Protein AF-A0A841VN21-F1 (afdb_monomer)

Sequence (467 aa):
NLPHVGIELPKTWVKVREALEGDSREYISLEEYMNICQKHGFTKQEDKLQLSGYLHDLGVCLHFQDDDFLIKTVILKPTWGTDAVYKVLDNPQVIEKLGKFERNDLANIWHEDKYADMRPELLRLMMKFKLSYEIPSRPGTYIAPQLLSVNQPDFNWDESNNLILRYKYDFMPKGILTRFIVEMHSDIEQQTLVWKTGVVLAKYESRAEVIEYYNQREIQVRVAGKRKKELLVVINNELEKIHKSYERLQYQTLVPCNCKSCNDSQNPYFYNRDVLYKFRDNNRYQIQCQDSSDMVDVQRLIDDVLPTSPNLEKSMSEPVTRNQVFISYSHQDQEWLTKLQKHLKPMIRNQKLLVWDDTKIQPGAKWREEIKNALAAAKVAVLLVSPDFLASDFIADNELPPLLDAAEAKGLTIIWIPLSSSGYDETEIEKYQSAHPPNQPLDSLNSAQENKAWVDICKKIKAAILG

Foldseek 3Di:
DPPPPPDDDPPLLVQLLCVLLPDPAQKDFPVVQVVSSVVSPDDDPVVSVVSLVVCLVQQCWNADCVDPVRNGMIGRHLVVLVVLVCLLVVPPVCLVVQQKDFLVVLCVSQVDPSCNVCSVVSVVLCLVLLQKAAQPVDGRMMGRQQSFAPDQDDDDDDLFQKFKKKKAFPAAFQCLVSSLCSVQQNQFVVSPRGGNFWTWGHDDQKIKIWGHPNVRRMIMIIMDGDPRQVVLAVSVVSSVVSQVLFPPTDIWMWFFDCDPVTRSDPDGQTDTPVVLVVCVVVVNQWDAGPVPRDIDGSVCSCVVRPDDDPDDDDDDDDDAAAQAEEEDEFPVCVVVVVVLCVLCVVVVVVVLHHYDYQSSQRNVHDSSSVLVVRLVSHQEYEYEDDQNCVPDPCCVVRPVVSNVVCVVPPNRAYEYAQQDQHVCVVDPCVVHDYLDPNVCHLVNDDPVVNNVSSNSSSVVVSVSSVD

Nearest PDB structures (foldseek):
  3dpt-assembly1_B  TM=8.123E-01  e=3.970E-21  Chlorobaculum tepidum
  3dpu-assembly1_B  TM=7.980E-01  e=3.356E-21  Chlorobaculum tepidum
  3dpt-assembly1_A  TM=8.186E-01  e=2.013E-20  Chlorobaculum tepidum
  7xoz-assembly1_A  TM=5.910E-01  e=1.218E-04  Arabidopsis thaliana
  2j67-assembly1_B  TM=6.475E-01  e=8.173E-04  Homo sapiens

pLDDT: mean 85.24, std 15.05, range [26.98, 98.56]

Solvent-accessible surface area (backbone atoms only — not comparable to full-atom values): 26084 Å² total; per-residue (Å²): 135,75,97,64,83,86,64,87,73,55,73,47,57,54,55,39,50,53,54,50,72,67,45,90,58,58,56,44,44,39,66,58,52,54,49,51,35,40,76,48,70,48,86,54,68,67,62,51,52,51,49,42,45,52,35,14,74,67,22,60,23,36,46,46,78,91,36,93,75,45,43,52,39,33,32,38,37,42,64,62,59,51,51,54,50,45,50,53,69,71,26,66,67,26,43,74,52,37,17,39,45,36,64,70,54,48,48,64,67,37,54,54,78,94,36,49,89,42,51,72,56,54,52,50,49,37,39,74,70,38,52,29,37,70,42,86,94,40,82,69,32,33,38,24,44,85,39,26,49,79,63,78,77,91,75,92,77,74,68,63,68,44,49,56,42,35,39,40,32,85,64,66,71,87,56,59,61,32,35,49,46,40,75,48,48,88,34,32,34,91,76,63,46,62,29,43,45,32,40,34,33,46,51,72,75,17,40,34,41,39,37,53,40,71,96,74,20,30,39,43,38,39,22,25,58,83,38,24,63,62,51,44,49,56,53,50,53,51,51,49,53,57,50,69,73,39,90,85,70,51,67,44,50,32,37,45,41,72,45,89,82,18,43,60,41,95,77,38,51,71,42,54,47,71,57,48,49,53,29,54,77,68,74,40,56,67,47,71,38,89,82,79,67,44,77,36,55,41,60,58,42,39,65,70,73,48,77,88,72,87,86,81,83,84,85,84,88,76,91,81,83,56,68,26,35,28,48,48,66,29,81,90,45,49,69,58,53,54,52,51,51,61,68,42,42,72,45,40,75,68,72,76,45,46,75,46,44,74,90,69,53,26,39,90,53,57,59,72,53,51,54,50,50,44,58,71,34,25,31,26,39,38,36,47,39,28,53,66,30,73,69,30,64,62,41,61,76,62,51,49,54,62,50,54,52,32,34,77,78,63,71,30,44,68,36,34,37,35,42,37,84,52,76,49,79,83,40,83,62,57,83,46,67,57,61,45,62,67,94,60,15,47,73,78,45,55,76,72,56,34,56,52,50,51,56,54,33,51,51,52,56,51,48,62,68,73,106

Mean predicted aligned error: 14.53 Å

Structure (mmCIF, N/CA/C/O backbone):
data_AF-A0A841VN21-F1
#
_entry.id   AF-A0A841VN21-F1
#
loop_
_atom_site.group_PDB
_atom_site.id
_atom_site.type_symbol
_atom_site.label_atom_id
_atom_site.label_alt_id
_atom_site.label_comp_id
_atom_site.label_asym_id
_atom_site.label_entity_id
_atom_site.label_seq_id
_atom_site.pdbx_PDB_ins_code
_atom_site.Cartn_x
_atom_site.Cartn_y
_atom_site.Cartn_z
_atom_site.occupancy
_atom_site.B_iso_or_equiv
_atom_site.auth_seq_id
_atom_site.auth_comp_id
_atom_site.auth_asym_id
_atom_site.auth_atom_id
_atom_site.pdbx_PDB_model_num
ATOM 1 N N . ASN A 1 1 ? 6.971 -10.826 13.042 1.00 32.47 1 ASN A N 1
ATOM 2 C CA . ASN A 1 1 ? 7.208 -11.352 14.417 1.00 32.47 1 ASN A CA 1
ATOM 3 C C . ASN A 1 1 ? 6.868 -10.275 15.437 1.00 32.47 1 ASN A C 1
ATOM 5 O O . ASN A 1 1 ? 7.694 -9.403 15.670 1.00 32.47 1 ASN A O 1
ATOM 9 N N . LEU A 1 2 ? 5.667 -10.303 16.022 1.00 33.91 2 LEU A N 1
ATOM 10 C CA . LEU A 1 2 ? 5.287 -9.368 17.088 1.00 33.91 2 LEU A CA 1
ATOM 11 C C . LEU A 1 2 ? 6.037 -9.746 18.384 1.00 33.91 2 LEU A C 1
ATOM 13 O O . LEU A 1 2 ? 5.829 -10.856 18.877 1.00 33.91 2 LEU A O 1
ATOM 17 N N . PRO A 1 3 ? 6.881 -8.869 18.961 1.00 35.69 3 PRO A N 1
ATOM 18 C CA . PRO A 1 3 ? 7.733 -9.178 20.121 1.00 35.69 3 PRO A CA 1
ATOM 19 C C . PRO A 1 3 ? 6.975 -9.407 21.444 1.00 35.69 3 PRO A C 1
ATOM 21 O O . PRO A 1 3 ? 7.591 -9.540 22.498 1.00 35.69 3 PRO A O 1
ATOM 24 N N . HIS A 1 4 ? 5.643 -9.461 21.412 1.00 42.34 4 HIS A N 1
ATOM 25 C CA . HIS A 1 4 ? 4.791 -9.392 22.599 1.00 42.34 4 HIS A CA 1
ATOM 26 C C . HIS A 1 4 ? 3.862 -10.595 22.797 1.00 42.34 4 HIS A C 1
ATOM 28 O O . HIS A 1 4 ? 3.084 -10.626 23.752 1.00 42.34 4 HIS A O 1
ATOM 34 N N . VAL A 1 5 ? 3.922 -11.595 21.916 1.00 31.84 5 VAL A N 1
ATOM 35 C CA . VAL A 1 5 ? 3.129 -12.821 22.066 1.00 31.84 5 VAL A CA 1
ATOM 36 C C . VAL A 1 5 ? 3.748 -13.678 23.176 1.00 31.84 5 VAL A C 1
ATOM 38 O O . VAL A 1 5 ? 4.843 -14.205 23.009 1.00 31.84 5 VAL A O 1
ATOM 41 N N . GLY A 1 6 ? 3.047 -13.814 24.308 1.00 38.06 6 GLY A N 1
ATOM 42 C CA . GLY A 1 6 ? 3.455 -14.659 25.444 1.00 38.06 6 GLY A CA 1
ATOM 43 C C . GLY A 1 6 ? 3.912 -13.921 26.709 1.00 38.06 6 GLY A C 1
ATOM 44 O O . GLY A 1 6 ? 4.295 -14.576 27.673 1.00 38.06 6 GLY A O 1
ATOM 45 N N . ILE A 1 7 ? 3.857 -12.586 26.740 1.00 43.44 7 ILE A N 1
ATOM 46 C CA . ILE A 1 7 ? 4.178 -11.801 27.943 1.00 43.44 7 ILE A CA 1
ATOM 47 C C . ILE A 1 7 ? 2.930 -11.716 28.834 1.00 43.44 7 ILE A C 1
ATOM 49 O O . ILE A 1 7 ? 1.867 -11.302 28.369 1.00 43.44 7 ILE A O 1
ATOM 53 N N . GLU A 1 8 ? 3.041 -12.087 30.115 1.00 43.31 8 GLU A N 1
ATOM 54 C CA . GLU A 1 8 ? 1.995 -11.795 31.103 1.00 43.31 8 GLU A CA 1
ATOM 55 C C . GLU A 1 8 ? 1.820 -10.277 31.215 1.00 43.31 8 GLU A C 1
ATOM 57 O O . GLU A 1 8 ? 2.684 -9.566 31.732 1.00 43.31 8 GLU A O 1
ATOM 62 N N . LEU A 1 9 ? 0.701 -9.765 30.700 1.00 57.38 9 LEU A N 1
ATOM 63 C CA . LEU A 1 9 ? 0.398 -8.343 30.786 1.00 57.38 9 LEU A CA 1
ATOM 64 C C . LEU A 1 9 ? 0.119 -7.963 32.246 1.00 57.38 9 LEU A C 1
ATOM 66 O O . LEU A 1 9 ? -0.688 -8.628 32.909 1.00 57.38 9 LEU A O 1
ATOM 70 N N . PRO A 1 10 ? 0.726 -6.879 32.765 1.00 70.06 10 PRO A N 1
ATOM 71 C CA . PRO A 1 10 ? 0.432 -6.412 34.109 1.00 70.06 10 PRO A CA 1
ATOM 72 C C . PRO A 1 10 ? -1.072 -6.173 34.284 1.00 70.06 10 PRO A C 1
ATOM 74 O O . PRO A 1 10 ? -1.732 -5.609 33.412 1.00 70.06 10 PRO A O 1
ATOM 77 N N . LYS A 1 11 ? -1.632 -6.542 35.444 1.00 71.00 11 LYS A N 1
ATOM 78 C CA . LYS A 1 11 ? -3.074 -6.375 35.731 1.00 71.00 11 LYS A CA 1
ATOM 79 C C . LYS A 1 11 ? -3.572 -4.937 35.532 1.00 71.00 11 LYS A C 1
ATOM 81 O O . LYS A 1 11 ? -4.754 -4.726 35.284 1.00 71.00 11 LYS A O 1
ATOM 86 N N . THR A 1 12 ? -2.691 -3.948 35.667 1.00 75.31 12 THR A N 1
ATOM 87 C CA . THR A 1 12 ? -2.983 -2.530 35.420 1.00 75.31 12 THR A CA 1
ATOM 88 C C . THR A 1 12 ? -3.235 -2.232 33.939 1.00 75.31 12 THR A C 1
ATOM 90 O O . THR A 1 12 ? -4.133 -1.453 33.637 1.00 75.31 12 THR A O 1
ATOM 93 N N . TRP A 1 13 ? -2.526 -2.894 33.019 1.00 80.56 13 TRP A N 1
ATOM 94 C CA . TRP A 1 13 ? -2.677 -2.722 31.567 1.00 80.56 13 TRP A CA 1
ATOM 95 C C . TRP A 1 13 ? -4.027 -3.259 31.091 1.00 80.56 13 TRP A C 1
ATOM 97 O O . TRP A 1 13 ? -4.725 -2.594 30.330 1.00 80.56 13 TRP A O 1
ATOM 107 N N . VAL A 1 14 ? -4.428 -4.427 31.606 1.00 81.56 14 VAL A N 1
ATOM 108 C CA . VAL A 1 14 ? -5.731 -5.044 31.305 1.00 81.56 14 VAL A CA 1
ATOM 109 C C . VAL A 1 14 ? -6.881 -4.124 31.715 1.00 81.56 14 VAL A C 1
ATOM 111 O O . VAL A 1 14 ? -7.789 -3.904 30.926 1.00 81.56 14 VAL A O 1
ATOM 114 N N . LYS A 1 15 ? -6.810 -3.512 32.904 1.00 87.00 15 LYS A N 1
ATOM 115 C CA . LYS A 1 15 ? -7.852 -2.590 33.384 1.00 87.00 15 LYS A CA 1
ATOM 116 C C . LYS A 1 15 ? -7.991 -1.337 32.523 1.00 87.00 15 LYS A C 1
ATOM 118 O O . LYS A 1 15 ? -9.108 -0.886 32.300 1.00 87.00 15 LYS A O 1
ATOM 123 N N . VAL A 1 16 ? -6.874 -0.762 32.066 1.00 89.31 16 VAL A N 1
ATOM 124 C CA . VAL A 1 16 ? -6.919 0.385 31.145 1.00 89.31 16 VAL A CA 1
ATOM 125 C C . VAL A 1 16 ? -7.538 -0.040 29.823 1.00 89.31 16 VAL A C 1
ATOM 127 O O . VAL A 1 16 ? -8.451 0.622 29.353 1.00 89.31 16 VAL A O 1
ATOM 130 N N . ARG A 1 17 ? -7.100 -1.168 29.256 1.00 88.75 17 ARG A N 1
ATOM 131 C CA . ARG A 1 17 ? -7.675 -1.716 28.026 1.00 88.75 17 ARG A CA 1
ATOM 132 C C . ARG A 1 17 ? -9.191 -1.906 28.132 1.00 88.75 17 ARG A C 1
ATOM 134 O O . ARG A 1 17 ? -9.907 -1.399 27.281 1.00 88.75 17 ARG A O 1
ATOM 141 N N . GLU A 1 18 ? -9.669 -2.576 29.179 1.00 88.94 18 GLU A N 1
ATOM 142 C CA . GLU A 1 18 ? -11.106 -2.788 29.416 1.00 88.94 18 GLU A CA 1
ATOM 143 C C . GLU A 1 18 ? -11.867 -1.460 29.547 1.00 88.94 18 GLU A C 1
ATOM 145 O O . GLU A 1 18 ? -12.994 -1.345 29.071 1.00 88.94 18 GLU A O 1
ATOM 150 N N . ALA A 1 19 ? -11.255 -0.444 30.165 1.00 93.00 19 ALA A N 1
ATOM 151 C CA . ALA A 1 19 ? -11.850 0.884 30.274 1.00 93.00 19 ALA A CA 1
ATOM 152 C C . ALA A 1 19 ? -11.960 1.597 28.916 1.00 93.00 19 ALA A C 1
ATOM 154 O O . ALA A 1 19 ? -12.951 2.283 28.690 1.00 93.00 19 ALA A O 1
ATOM 155 N N . LEU A 1 20 ? -10.978 1.429 28.023 1.00 91.38 20 LEU A N 1
ATOM 156 C CA . LEU A 1 20 ? -11.024 1.987 26.667 1.00 91.38 20 LEU A CA 1
ATOM 157 C C . LEU A 1 20 ? -12.025 1.240 25.777 1.00 91.38 20 LEU A C 1
ATOM 159 O O . LEU A 1 20 ? -12.822 1.879 25.103 1.00 91.38 20 LEU A O 1
ATOM 163 N N . GLU A 1 21 ? -12.019 -0.097 25.805 1.00 88.44 21 GLU A N 1
ATOM 164 C CA . GLU A 1 21 ? -12.951 -0.937 25.032 1.00 88.44 21 GLU A CA 1
ATOM 165 C C . GLU A 1 21 ? -14.411 -0.755 25.492 1.00 88.44 21 GLU A C 1
ATOM 167 O O . GLU A 1 21 ? -15.340 -0.914 24.703 1.00 88.44 21 GLU A O 1
ATOM 172 N N . GLY A 1 22 ? -14.621 -0.436 26.774 1.00 90.56 22 GLY A N 1
ATOM 173 C CA . GLY A 1 22 ? -15.939 -0.180 27.355 1.00 90.56 22 GLY A CA 1
ATOM 174 C C . GLY A 1 22 ? -16.445 1.259 27.214 1.00 90.56 22 GLY A C 1
ATOM 175 O O . GLY A 1 22 ? -17.588 1.524 27.592 1.00 90.56 22 GLY A O 1
ATOM 176 N N . ASP A 1 23 ? -15.631 2.193 26.715 1.00 94.19 23 ASP A N 1
ATOM 177 C CA . ASP A 1 23 ? -16.055 3.578 26.498 1.00 94.19 23 ASP A CA 1
ATOM 178 C C . ASP A 1 23 ? -16.927 3.664 25.235 1.00 94.19 23 ASP A C 1
ATOM 180 O O . ASP A 1 23 ? -16.608 3.128 24.173 1.00 94.19 23 ASP A O 1
ATOM 184 N N . SER A 1 24 ? -18.077 4.327 25.349 1.00 93.62 24 SER A N 1
ATOM 185 C CA . SER A 1 24 ? -19.031 4.427 24.246 1.00 93.62 24 SER A CA 1
ATOM 186 C C . SER A 1 24 ? -18.598 5.407 23.156 1.00 93.62 24 SER A C 1
ATOM 188 O O . SER A 1 24 ? -19.182 5.372 22.073 1.00 93.62 24 SER A O 1
ATOM 190 N N . ARG A 1 25 ? -17.633 6.292 23.430 1.00 95.19 25 ARG A N 1
ATOM 191 C CA . ARG A 1 25 ? -17.162 7.319 22.491 1.00 95.19 25 ARG A CA 1
ATOM 192 C C . ARG A 1 25 ? -16.283 6.720 21.394 1.00 95.19 25 ARG A C 1
ATOM 194 O O . ARG A 1 25 ? -15.692 5.657 21.548 1.00 95.19 25 ARG A O 1
ATOM 201 N N . GLU A 1 26 ? -16.190 7.431 20.277 1.00 95.69 26 GLU A N 1
ATOM 202 C CA . GLU A 1 26 ? -15.372 7.025 19.126 1.00 95.69 26 GLU A CA 1
ATOM 203 C C . GLU A 1 26 ? -13.892 7.385 19.318 1.00 95.69 26 GLU A C 1
ATOM 205 O O . GLU A 1 26 ? -12.995 6.650 18.903 1.00 95.69 26 GLU A O 1
ATOM 210 N N . TYR A 1 27 ? -13.633 8.499 20.003 1.00 96.19 27 TYR A N 1
ATOM 211 C CA . TYR A 1 27 ? -12.309 9.025 20.305 1.00 96.19 27 TYR A CA 1
ATOM 212 C C . TYR A 1 27 ? -12.328 9.809 21.622 1.00 96.19 27 TYR A C 1
ATOM 214 O O . TYR A 1 27 ? -13.385 10.235 22.095 1.00 96.19 27 TYR A O 1
ATOM 222 N N . ILE A 1 28 ? -11.144 10.003 22.201 1.00 96.94 28 ILE A N 1
ATOM 223 C CA . ILE A 1 28 ? -10.899 10.843 23.378 1.00 96.94 28 ILE A CA 1
ATOM 224 C C . ILE A 1 28 ? -9.622 11.656 23.187 1.00 96.94 28 ILE A C 1
ATOM 226 O O . ILE A 1 28 ? -8.749 11.299 22.391 1.00 96.94 28 ILE A O 1
ATOM 230 N N . SER A 1 29 ? -9.487 12.740 23.942 1.00 97.06 29 SER A N 1
ATOM 231 C CA . SER A 1 29 ? -8.234 13.487 23.998 1.00 97.06 29 SER A CA 1
ATOM 232 C C . SER A 1 29 ? -7.131 12.689 24.702 1.00 97.06 29 SER A C 1
ATOM 234 O O . SER A 1 29 ? -7.382 11.815 25.541 1.00 97.06 29 SER A O 1
ATOM 236 N N . LEU A 1 30 ? -5.877 13.037 24.409 1.00 96.19 30 LEU A N 1
ATOM 237 C CA . LEU A 1 30 ? -4.718 12.479 25.098 1.00 96.19 30 LEU A CA 1
ATOM 238 C C . LEU A 1 30 ? -4.804 12.705 26.614 1.00 96.19 30 LEU A C 1
ATOM 240 O O . LEU A 1 30 ? -4.457 11.817 27.384 1.00 96.19 30 LEU A O 1
ATOM 244 N N . GLU A 1 31 ? -5.287 13.866 27.058 1.00 96.88 31 GLU A N 1
ATOM 245 C CA . GLU A 1 31 ? -5.436 14.180 28.483 1.00 96.88 31 GLU A CA 1
ATOM 246 C C . GLU A 1 31 ? -6.434 13.241 29.175 1.00 96.88 31 GLU A C 1
ATOM 248 O O . GLU A 1 31 ? -6.149 12.698 30.244 1.00 96.88 31 GLU A O 1
ATOM 253 N N . GLU A 1 32 ? -7.578 12.977 28.543 1.00 97.69 32 GLU A N 1
ATOM 254 C CA . GLU A 1 32 ? -8.559 12.018 29.054 1.00 97.69 32 GLU A CA 1
ATOM 255 C C . GLU A 1 32 ? -7.973 10.609 29.141 1.00 97.69 32 GLU A C 1
ATOM 257 O O . GLU A 1 32 ? -8.126 9.945 30.169 1.00 97.69 32 GLU A O 1
ATOM 262 N N . TYR A 1 33 ? -7.228 10.180 28.120 1.00 97.44 33 TYR A N 1
ATOM 263 C CA . TYR A 1 33 ? -6.488 8.920 28.166 1.00 97.44 33 TYR A CA 1
ATOM 264 C C . TYR A 1 33 ? -5.488 8.890 29.337 1.00 97.44 33 TYR A C 1
ATOM 266 O O . TYR A 1 33 ? -5.446 7.923 30.105 1.00 97.44 33 TYR A O 1
ATOM 274 N N . MET A 1 34 ? -4.720 9.966 29.544 1.00 96.12 34 MET A N 1
ATOM 275 C CA . MET A 1 34 ? -3.765 10.066 30.656 1.00 96.12 34 MET A CA 1
ATOM 276 C C . MET A 1 34 ? -4.446 9.963 32.024 1.00 96.12 34 MET A C 1
ATOM 278 O O . MET A 1 34 ? -3.872 9.369 32.950 1.00 96.12 34 MET A O 1
ATOM 282 N N . ASN A 1 35 ? -5.654 10.515 32.147 1.00 96.50 35 ASN A N 1
ATOM 283 C CA . ASN A 1 35 ? -6.478 10.463 33.350 1.00 96.50 35 ASN A CA 1
ATOM 284 C C . ASN A 1 35 ? -7.048 9.059 33.594 1.00 96.50 35 ASN A C 1
ATOM 286 O O . ASN A 1 35 ? -7.008 8.575 34.730 1.00 96.50 35 ASN A O 1
ATOM 290 N N . ILE A 1 36 ? -7.496 8.363 32.544 1.00 95.62 36 ILE A N 1
ATOM 291 C CA . ILE A 1 36 ? -7.911 6.952 32.624 1.00 95.62 36 ILE A CA 1
ATOM 292 C C . ILE A 1 36 ? -6.743 6.101 33.131 1.00 95.62 36 ILE A C 1
ATOM 294 O O . ILE A 1 36 ? -6.882 5.375 34.118 1.00 95.62 36 ILE A O 1
ATOM 298 N N . CYS A 1 37 ? -5.557 6.249 32.541 1.00 94.00 37 CYS A N 1
ATOM 299 C CA . CYS A 1 37 ? -4.374 5.522 32.991 1.00 94.00 37 CYS A CA 1
ATOM 300 C C . CYS A 1 37 ? -4.011 5.838 34.451 1.00 94.00 37 CYS A C 1
ATOM 302 O O . CYS A 1 37 ? -3.705 4.923 35.220 1.00 94.00 37 CYS A O 1
ATOM 304 N N . GLN A 1 38 ? -4.093 7.111 34.861 1.00 93.69 38 GLN A N 1
ATOM 305 C CA . GLN A 1 38 ? -3.845 7.521 36.249 1.00 93.69 38 GLN A CA 1
ATOM 306 C C . GLN A 1 38 ? -4.791 6.819 37.227 1.00 93.69 38 GLN A C 1
ATOM 308 O O . GLN A 1 38 ? -4.348 6.275 38.239 1.00 93.69 38 GLN A O 1
ATOM 313 N N . LYS A 1 39 ? -6.087 6.776 36.900 1.00 93.69 39 LYS A N 1
ATOM 314 C CA . LYS A 1 39 ? -7.121 6.115 37.707 1.00 93.69 39 LYS A CA 1
ATOM 315 C C . LYS A 1 39 ? -6.862 4.615 37.883 1.00 93.69 39 LYS A C 1
ATOM 317 O O . LYS A 1 39 ? -7.226 4.045 38.910 1.00 93.69 39 LYS A O 1
ATOM 322 N N . HIS A 1 40 ? -6.208 3.984 36.911 1.00 91.25 40 HIS A N 1
ATOM 323 C CA . HIS A 1 40 ? -5.878 2.558 36.927 1.00 91.25 40 HIS A CA 1
ATOM 324 C C . HIS A 1 40 ? -4.441 2.246 37.381 1.00 91.25 40 HIS A C 1
ATOM 326 O O . HIS A 1 40 ? -4.003 1.098 37.278 1.00 91.25 40 HIS A O 1
ATOM 332 N N . GLY A 1 41 ? -3.746 3.226 37.970 1.00 86.31 41 GLY A N 1
ATOM 333 C CA . GLY A 1 41 ? -2.500 3.018 38.713 1.00 86.31 41 GLY A CA 1
ATOM 334 C C . GLY A 1 41 ? -1.214 3.396 37.978 1.00 86.31 41 GLY A C 1
ATOM 335 O O . GLY A 1 41 ? -0.136 3.126 38.503 1.00 86.31 41 GLY A O 1
ATOM 336 N N . PHE A 1 42 ? -1.288 4.026 36.802 1.00 87.75 42 PHE A N 1
ATOM 337 C CA . PHE A 1 42 ? -0.104 4.559 36.121 1.00 87.75 42 PHE A CA 1
ATOM 338 C C . PHE A 1 42 ? 0.246 5.950 36.643 1.00 87.75 42 PHE A C 1
ATOM 340 O O . PHE A 1 42 ? -0.575 6.856 36.562 1.00 87.75 42 PHE A O 1
ATOM 347 N N . THR A 1 43 ? 1.473 6.153 37.116 1.00 86.81 43 THR A N 1
ATOM 348 C CA . THR A 1 43 ? 1.920 7.448 37.661 1.00 86.81 43 THR A CA 1
ATOM 349 C C . THR A 1 43 ? 2.829 8.226 36.713 1.00 86.81 43 THR A C 1
ATOM 351 O O . THR A 1 43 ? 2.779 9.453 36.704 1.00 86.81 43 THR A O 1
ATOM 354 N N . LYS A 1 44 ? 3.632 7.539 35.892 1.00 88.88 44 LYS A N 1
ATOM 355 C CA . LYS A 1 44 ? 4.560 8.168 34.942 1.00 88.88 44 LYS A CA 1
ATOM 356 C C . LYS A 1 44 ? 3.918 8.353 33.575 1.00 88.88 44 LYS A C 1
ATOM 358 O O . LYS A 1 44 ? 3.219 7.467 33.098 1.00 88.88 44 LYS A O 1
ATOM 363 N N . GLN A 1 45 ? 4.185 9.483 32.926 1.00 89.38 45 GLN A N 1
ATOM 364 C CA . GLN A 1 45 ? 3.658 9.780 31.591 1.00 89.38 45 GLN A CA 1
ATOM 365 C C . GLN A 1 45 ? 4.249 8.869 30.506 1.00 89.38 45 GLN A C 1
ATOM 367 O O . GLN A 1 45 ? 3.517 8.425 29.627 1.00 89.38 45 GLN A O 1
ATOM 372 N N . GLU A 1 46 ? 5.538 8.541 30.605 1.00 86.81 46 GLU A N 1
ATOM 373 C CA . GLU A 1 46 ? 6.229 7.634 29.679 1.00 86.81 46 GLU A CA 1
ATOM 374 C C . GLU A 1 46 ? 5.557 6.255 29.633 1.00 86.81 46 GLU A C 1
ATOM 376 O O . GLU A 1 46 ? 5.217 5.778 28.555 1.00 86.81 46 GLU A O 1
ATOM 381 N N . ASP A 1 47 ? 5.248 5.670 30.795 1.00 85.25 47 ASP A N 1
ATOM 382 C CA . ASP A 1 47 ? 4.576 4.367 30.887 1.00 85.25 47 ASP A CA 1
ATOM 383 C C . ASP A 1 47 ? 3.170 4.399 30.254 1.00 85.25 47 ASP A C 1
ATOM 385 O O . ASP A 1 47 ? 2.730 3.431 29.631 1.00 85.25 47 ASP A O 1
ATOM 389 N N . LYS A 1 48 ? 2.451 5.524 30.390 1.00 90.06 48 LYS A N 1
ATOM 390 C CA . LYS A 1 48 ? 1.121 5.714 29.785 1.00 90.06 48 LYS A CA 1
ATOM 391 C C . LYS A 1 48 ? 1.212 5.785 28.263 1.00 90.06 48 LYS A C 1
ATOM 393 O O . LYS A 1 48 ? 0.396 5.172 27.574 1.00 90.06 48 LYS A O 1
ATOM 398 N N . LEU A 1 49 ? 2.192 6.522 27.741 1.00 88.31 49 LEU A N 1
ATOM 399 C CA . LEU A 1 49 ? 2.449 6.628 26.305 1.00 88.31 49 LEU A CA 1
ATOM 400 C C . LEU A 1 49 ? 2.903 5.286 25.726 1.00 88.31 49 LEU A C 1
ATOM 402 O O . LEU A 1 49 ? 2.360 4.846 24.712 1.00 88.31 49 LEU A O 1
ATOM 406 N N . GLN A 1 50 ? 3.792 4.574 26.420 1.00 84.94 50 GLN A N 1
ATOM 407 C CA . GLN A 1 50 ? 4.211 3.227 26.042 1.00 84.94 50 GLN A CA 1
ATOM 408 C C . GLN A 1 50 ? 3.015 2.274 25.941 1.00 84.94 50 GLN A C 1
ATOM 410 O O . GLN A 1 50 ? 2.887 1.564 24.945 1.00 84.94 50 GLN A O 1
ATOM 415 N N . LEU A 1 51 ? 2.107 2.292 26.926 1.00 85.31 51 LEU A N 1
ATOM 416 C CA . LEU A 1 51 ? 0.884 1.491 26.869 1.00 85.31 51 LEU A CA 1
ATOM 417 C C . LEU A 1 51 ? 0.029 1.855 25.650 1.00 85.31 51 LEU A C 1
ATOM 419 O O . LEU A 1 51 ? -0.448 0.957 24.967 1.00 85.31 51 LEU A O 1
ATOM 423 N N . SER A 1 52 ? -0.159 3.142 25.350 1.00 87.81 52 SER A N 1
ATOM 424 C CA . SER A 1 52 ? -0.980 3.531 24.195 1.00 87.81 52 SER A CA 1
ATOM 425 C C . SER A 1 52 ? -0.368 3.092 22.867 1.00 87.81 52 SER A C 1
ATOM 427 O O . SER A 1 52 ? -1.104 2.676 21.983 1.00 87.81 52 SER A O 1
ATOM 429 N N . GLY A 1 53 ? 0.964 3.127 22.740 1.00 79.00 53 GLY A N 1
ATOM 430 C CA . GLY A 1 53 ? 1.664 2.611 21.562 1.00 79.00 53 GLY A CA 1
ATOM 431 C C . GLY A 1 53 ? 1.497 1.099 21.441 1.00 79.00 53 GLY A C 1
ATOM 432 O O . GLY A 1 53 ? 1.139 0.590 20.389 1.00 79.00 53 GLY A O 1
ATOM 433 N N . TYR A 1 54 ? 1.617 0.386 22.559 1.00 75.56 54 TYR A N 1
ATOM 434 C CA . TYR A 1 54 ? 1.359 -1.048 22.593 1.00 75.56 54 TYR A CA 1
ATOM 435 C C . TYR A 1 54 ? -0.086 -1.407 22.206 1.00 75.56 54 TYR A C 1
ATOM 437 O O . TYR A 1 54 ? -0.316 -2.340 21.441 1.00 75.56 54 TYR A O 1
ATOM 445 N N . LEU A 1 55 ? -1.075 -0.670 22.721 1.00 78.44 55 LEU A N 1
ATOM 446 C CA . LEU A 1 55 ? -2.486 -0.864 22.378 1.00 78.44 55 LEU A CA 1
ATOM 447 C C . LEU A 1 55 ? -2.793 -0.476 20.928 1.00 78.44 55 LEU A C 1
ATOM 449 O O . LEU A 1 55 ? -3.676 -1.090 20.334 1.00 78.44 55 LEU A O 1
ATOM 453 N N . HIS A 1 56 ? -2.051 0.480 20.367 1.00 83.12 56 HIS A N 1
ATOM 454 C CA . HIS A 1 56 ? -2.080 0.819 18.949 1.00 83.12 56 HIS A CA 1
ATOM 455 C C . HIS A 1 56 ? -1.564 -0.324 18.072 1.00 83.12 56 HIS A C 1
ATOM 457 O O . HIS A 1 56 ? -2.249 -0.730 17.140 1.00 83.12 56 HIS A O 1
ATOM 463 N N . ASP A 1 57 ? -0.421 -0.914 18.418 1.00 70.44 57 ASP A N 1
ATOM 464 C CA . ASP A 1 57 ? 0.148 -2.048 17.679 1.00 70.44 57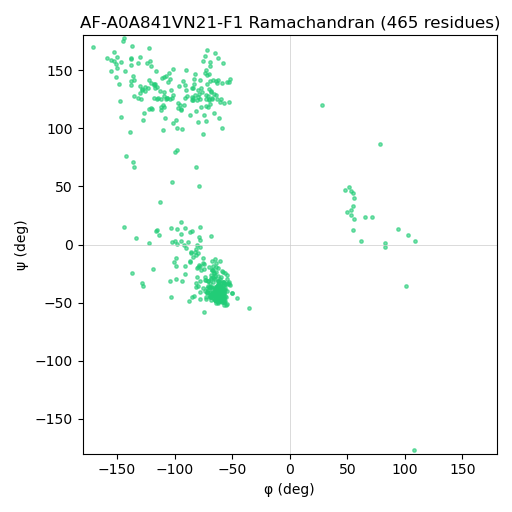 ASP A CA 1
ATOM 465 C C . ASP A 1 57 ? -0.728 -3.308 17.787 1.00 70.44 57 ASP A C 1
ATOM 467 O O . ASP A 1 57 ? -0.820 -4.115 16.862 1.00 70.44 57 ASP A O 1
ATOM 471 N N . LEU A 1 58 ? -1.402 -3.474 18.930 1.00 71.75 58 LEU A N 1
ATOM 472 C CA . LEU A 1 58 ? -2.444 -4.480 19.143 1.00 71.75 58 LEU A CA 1
ATOM 473 C C . LEU A 1 58 ? -3.810 -4.077 18.589 1.00 71.75 58 LEU A C 1
ATOM 475 O O . LEU A 1 58 ? -4.761 -4.826 18.808 1.00 71.75 58 LEU A O 1
ATOM 479 N N . GLY A 1 59 ? -3.905 -2.890 17.990 1.00 74.12 59 GLY A N 1
ATOM 480 C CA . GLY A 1 59 ? -5.080 -2.297 17.371 1.00 74.12 59 GLY A CA 1
ATOM 481 C C . GLY A 1 59 ? -6.364 -2.282 18.194 1.00 74.12 59 GLY A C 1
ATOM 482 O O . GLY A 1 59 ? -7.471 -2.236 17.665 1.00 74.12 59 GLY A O 1
ATOM 483 N N . VAL A 1 60 ? -6.206 -2.248 19.512 1.00 77.62 60 VAL A N 1
ATOM 484 C CA . VAL A 1 60 ? -7.287 -1.961 20.456 1.00 77.62 60 VAL A CA 1
ATOM 485 C C . VAL A 1 60 ? -7.780 -0.526 20.265 1.00 77.62 60 VAL A C 1
ATOM 487 O O . VAL A 1 60 ? -8.971 -0.261 20.355 1.00 77.62 60 VAL A O 1
ATOM 490 N N . CYS A 1 61 ? -6.859 0.399 20.001 1.00 85.50 61 CYS A N 1
ATOM 491 C CA . CYS A 1 61 ? -7.145 1.792 19.688 1.00 85.50 61 CYS A CA 1
ATOM 492 C C . CYS A 1 61 ? -6.150 2.304 18.639 1.00 85.50 61 CYS A C 1
ATOM 494 O O . CYS A 1 61 ? -5.238 1.594 18.224 1.00 85.50 61 CYS A O 1
ATOM 496 N N . LEU A 1 62 ? -6.304 3.549 18.203 1.00 89.12 62 LEU A N 1
ATOM 497 C CA . LEU A 1 62 ? -5.315 4.251 17.392 1.00 89.12 62 LEU A CA 1
ATOM 498 C C . LEU A 1 62 ? -4.736 5.418 18.165 1.00 89.12 62 LEU A C 1
ATOM 500 O O . LEU A 1 62 ? -5.475 6.306 18.596 1.00 89.12 62 LEU A O 1
ATOM 504 N N . HIS A 1 63 ? -3.412 5.458 18.262 1.00 92.31 63 HIS A N 1
ATOM 505 C CA . HIS A 1 63 ? -2.716 6.602 18.823 1.00 92.31 63 HIS A CA 1
ATOM 506 C C . HIS A 1 63 ? -1.371 6.817 18.128 1.00 92.31 63 HIS A C 1
ATOM 508 O O . HIS A 1 63 ? -0.429 6.043 18.286 1.00 92.31 63 HIS A O 1
ATOM 514 N N . PHE A 1 64 ? -1.290 7.895 17.353 1.00 89.81 64 PHE A N 1
ATOM 515 C CA . PHE A 1 64 ? -0.170 8.190 16.465 1.00 89.81 64 PHE A CA 1
ATOM 516 C C . PHE A 1 64 ? 0.813 9.163 17.114 1.00 89.81 64 PHE A C 1
ATOM 518 O O . PHE A 1 64 ? 0.781 10.362 16.853 1.00 89.81 64 PHE A O 1
ATOM 525 N N . GLN A 1 65 ? 1.691 8.636 17.964 1.00 90.06 65 GLN A N 1
ATOM 526 C CA . GLN A 1 65 ? 2.619 9.438 18.774 1.00 90.06 65 GLN A CA 1
ATOM 527 C C . GLN A 1 65 ? 3.733 10.128 17.973 1.00 90.06 65 GLN A C 1
ATOM 529 O O . GLN A 1 65 ? 4.348 11.070 18.453 1.00 90.06 65 GLN A O 1
ATOM 534 N N . ASP A 1 66 ? 3.999 9.658 16.762 1.00 88.25 66 ASP A N 1
ATOM 535 C CA . ASP A 1 66 ? 4.986 10.191 15.823 1.00 88.25 66 ASP A CA 1
ATOM 536 C C . ASP A 1 66 ? 4.420 11.297 14.908 1.00 88.25 66 ASP A C 1
ATOM 538 O O . ASP A 1 66 ? 5.125 11.785 14.029 1.00 88.25 66 ASP A O 1
ATOM 542 N N . ASP A 1 67 ? 3.149 11.685 15.076 1.00 90.81 67 ASP A N 1
ATOM 543 C CA . ASP A 1 67 ? 2.532 12.792 14.341 1.00 90.81 67 ASP A CA 1
ATOM 544 C C . ASP A 1 67 ? 2.053 13.891 15.298 1.00 90.81 67 ASP A C 1
ATOM 546 O O . ASP A 1 67 ? 1.143 13.682 16.099 1.00 90.81 67 ASP A O 1
ATOM 550 N N . ASP A 1 68 ? 2.641 15.084 15.179 1.00 87.31 68 ASP A N 1
ATOM 551 C CA . ASP A 1 68 ? 2.389 16.227 16.073 1.00 87.31 68 ASP A CA 1
ATOM 552 C C . ASP A 1 68 ? 0.924 16.688 16.111 1.00 87.31 68 ASP A C 1
ATOM 554 O O . ASP A 1 68 ? 0.495 17.349 17.063 1.00 87.31 68 ASP A O 1
ATOM 558 N N . PHE A 1 69 ? 0.152 16.373 15.069 1.00 88.81 69 PHE A N 1
ATOM 559 C CA . PHE A 1 69 ? -1.260 16.715 14.993 1.00 88.81 69 PHE A CA 1
ATOM 560 C C . PHE A 1 69 ? -2.118 15.627 15.649 1.00 88.81 69 PHE A C 1
ATOM 562 O O . PHE A 1 69 ? -2.956 15.927 16.498 1.00 88.81 69 PHE A O 1
ATOM 569 N N . LEU A 1 70 ? -1.871 14.360 15.307 1.00 92.69 70 LEU A N 1
ATOM 570 C CA . LEU A 1 70 ? -2.670 13.224 15.772 1.00 92.69 70 LEU A CA 1
ATOM 571 C C . LEU A 1 70 ? -2.328 12.751 17.191 1.00 92.69 70 LEU A C 1
ATOM 573 O O . LEU A 1 70 ? -3.169 12.114 17.818 1.00 92.69 70 LEU A O 1
ATOM 577 N N . ILE A 1 71 ? -1.152 13.086 17.733 1.00 93.75 71 ILE A N 1
ATOM 578 C CA . ILE A 1 71 ? -0.741 12.717 19.102 1.00 93.75 71 ILE A CA 1
ATOM 579 C C . ILE A 1 71 ? -1.733 13.182 20.178 1.00 93.75 71 ILE A C 1
ATOM 581 O O . ILE A 1 71 ? -1.801 12.628 21.269 1.00 93.75 71 ILE A O 1
ATOM 585 N N . LYS A 1 72 ? -2.524 14.221 19.900 1.00 94.38 72 LYS A N 1
ATOM 586 C CA . LYS A 1 72 ? -3.484 14.767 20.867 1.00 94.38 72 LYS A CA 1
ATOM 587 C C . LYS A 1 72 ? -4.775 13.959 20.960 1.00 94.38 72 LYS A C 1
ATOM 589 O O . LYS A 1 72 ? -5.568 14.230 21.864 1.00 94.38 72 LYS A O 1
ATOM 594 N N . THR A 1 73 ? -4.966 12.974 20.085 1.00 95.50 73 THR A N 1
ATOM 595 C CA . THR A 1 73 ? -6.215 12.228 19.967 1.00 95.50 73 THR A CA 1
ATOM 596 C C . THR A 1 73 ? -5.964 10.727 19.985 1.00 95.50 73 THR A C 1
ATOM 598 O O . THR A 1 73 ? -5.147 10.194 19.236 1.00 95.50 73 THR A O 1
ATOM 601 N N . VAL A 1 74 ? -6.717 10.029 20.831 1.00 96.25 74 VAL A N 1
ATOM 602 C CA . VAL A 1 74 ? -6.753 8.569 20.895 1.00 96.25 74 VAL A CA 1
ATOM 603 C C . VAL A 1 74 ? -8.093 8.127 20.321 1.00 96.25 74 VAL A C 1
ATOM 605 O O . VAL A 1 74 ? -9.136 8.344 20.939 1.00 96.25 74 VAL A O 1
ATOM 608 N N . ILE A 1 75 ? -8.088 7.525 19.131 1.00 94.44 75 ILE A N 1
ATOM 609 C CA . ILE A 1 75 ? -9.316 6.980 18.537 1.00 94.44 75 ILE A CA 1
ATOM 610 C C . ILE A 1 75 ? -9.549 5.612 19.175 1.00 94.44 75 ILE A C 1
ATOM 612 O O . ILE A 1 75 ? -8.747 4.693 19.015 1.00 94.44 75 ILE A O 1
ATOM 616 N N . LEU A 1 76 ? -10.633 5.494 19.932 1.00 92.69 76 LEU A N 1
ATOM 617 C CA . LEU A 1 76 ? -10.964 4.307 20.714 1.00 92.69 76 LEU A CA 1
ATOM 618 C C . LEU A 1 76 ? -11.551 3.195 19.860 1.00 92.69 76 LEU A C 1
ATOM 620 O O . LEU A 1 76 ? -11.349 2.026 20.168 1.00 92.69 76 LEU A O 1
ATOM 624 N N . LYS A 1 77 ? -12.268 3.563 18.794 1.00 91.44 77 LYS A N 1
ATOM 625 C CA . LYS A 1 77 ? -12.908 2.624 17.876 1.00 91.44 77 LYS A CA 1
ATOM 626 C C . LYS A 1 77 ? -12.191 2.645 16.526 1.00 91.44 77 LYS A C 1
ATOM 628 O O . LYS A 1 77 ? -12.452 3.521 15.702 1.00 91.44 77 LYS A O 1
ATOM 633 N N . PRO A 1 78 ? -11.293 1.677 16.280 1.00 87.62 78 PRO A N 1
ATOM 634 C CA . PRO A 1 78 ? -10.612 1.495 15.002 1.00 87.62 78 PRO A CA 1
ATOM 635 C C . PRO A 1 78 ? -11.533 1.586 13.781 1.00 87.62 78 PRO A C 1
ATOM 637 O O . PRO A 1 78 ? -11.230 2.285 12.813 1.00 87.62 78 PRO A O 1
ATOM 640 N N . THR A 1 79 ? -12.679 0.907 13.878 1.00 85.94 79 THR A N 1
ATOM 641 C CA . THR A 1 79 ? -13.676 0.772 12.814 1.00 85.94 79 THR A CA 1
ATOM 642 C C . THR A 1 79 ? -14.285 2.114 12.427 1.00 85.94 79 THR A C 1
ATOM 644 O O . THR A 1 79 ? -14.481 2.388 11.253 1.00 85.94 79 THR A O 1
ATOM 647 N N . TRP A 1 80 ? -14.492 3.020 13.384 1.00 92.75 80 TRP A N 1
ATOM 648 C CA . TRP A 1 80 ? -14.988 4.365 13.091 1.00 92.75 80 TRP A CA 1
ATOM 649 C C . TRP A 1 80 ? -14.019 5.162 12.212 1.00 92.75 80 TRP A C 1
ATOM 651 O O . TRP A 1 80 ? -14.448 5.868 11.296 1.00 92.75 80 TRP A O 1
ATOM 661 N N . GLY A 1 81 ? -12.712 5.014 12.454 1.00 88.19 81 GLY A N 1
ATOM 662 C CA . GLY A 1 81 ? -11.678 5.636 11.632 1.00 88.19 81 GLY A CA 1
ATOM 663 C C . GLY A 1 81 ? -11.640 5.053 10.220 1.00 88.19 81 GLY A C 1
ATOM 664 O O . GLY A 1 81 ? -11.546 5.806 9.252 1.00 88.19 81 GLY A O 1
ATOM 665 N N . THR A 1 82 ? -11.756 3.729 10.079 1.00 82.75 82 THR A N 1
ATOM 666 C CA . THR A 1 82 ? -11.801 3.082 8.757 1.00 82.75 82 THR A CA 1
ATOM 667 C C . THR A 1 82 ? -13.069 3.441 7.989 1.00 82.75 82 THR A C 1
ATOM 669 O O . THR A 1 82 ? -12.980 3.787 6.814 1.00 82.75 82 THR A O 1
ATOM 672 N N . ASP A 1 83 ? -14.226 3.470 8.651 1.00 86.00 83 ASP A N 1
ATOM 673 C CA . ASP A 1 83 ? -15.504 3.860 8.047 1.00 86.00 83 ASP A CA 1
ATOM 674 C C . ASP A 1 83 ? -15.454 5.299 7.522 1.00 86.00 83 ASP A C 1
ATOM 676 O O . ASP A 1 83 ? -15.970 5.600 6.446 1.00 86.00 83 ASP A O 1
ATOM 680 N N . ALA A 1 84 ? -14.794 6.202 8.256 1.00 92.06 84 ALA A N 1
ATOM 681 C CA . ALA A 1 84 ? -14.589 7.575 7.813 1.00 92.06 84 ALA A CA 1
ATOM 682 C C . ALA A 1 84 ? -13.774 7.644 6.513 1.00 92.06 84 ALA A C 1
ATOM 684 O O . ALA A 1 84 ? -14.113 8.415 5.615 1.00 92.06 84 ALA A O 1
ATOM 685 N N . VAL A 1 85 ? -12.724 6.830 6.392 1.00 90.12 85 VAL A N 1
ATOM 686 C CA . VAL A 1 85 ? -11.914 6.743 5.171 1.00 90.12 85 VAL A CA 1
ATOM 687 C C . VAL A 1 85 ? -12.751 6.206 4.007 1.00 90.12 85 VAL A C 1
ATOM 689 O O . VAL A 1 85 ? -12.757 6.824 2.941 1.00 90.12 85 VAL A O 1
ATOM 692 N N . TYR A 1 86 ? -13.492 5.110 4.206 1.00 87.88 86 TYR A N 1
ATOM 693 C CA . TYR A 1 86 ? -14.360 4.534 3.171 1.00 87.88 86 TYR A CA 1
ATOM 694 C C . TYR A 1 86 ? -15.430 5.518 2.706 1.00 87.88 86 TYR A C 1
ATOM 696 O O . TYR A 1 86 ? -15.626 5.681 1.509 1.00 87.88 86 TYR A O 1
ATOM 704 N N . LYS A 1 87 ? -16.014 6.307 3.615 1.00 93.25 87 LYS A N 1
ATOM 705 C CA . LYS A 1 87 ? -16.950 7.380 3.243 1.00 93.25 87 LYS A CA 1
ATOM 706 C C . LYS A 1 87 ? -16.385 8.370 2.225 1.00 93.25 87 LYS A C 1
ATOM 708 O O . LYS A 1 87 ? -17.168 8.927 1.465 1.00 93.25 87 LYS A O 1
ATOM 713 N N . VAL A 1 88 ? -15.070 8.610 2.205 1.00 94.69 88 VAL A N 1
ATOM 714 C CA . VAL A 1 88 ? -14.427 9.459 1.186 1.00 94.69 88 VAL A CA 1
ATOM 715 C C . VAL A 1 88 ? -14.148 8.675 -0.091 1.00 94.69 88 VAL A C 1
ATOM 717 O O . VAL A 1 88 ? -14.405 9.184 -1.179 1.00 94.69 88 VAL A O 1
ATOM 720 N N . LEU A 1 89 ? -13.621 7.455 0.028 1.00 91.38 89 LEU A N 1
ATOM 721 C CA . LEU A 1 89 ? -13.206 6.655 -1.129 1.00 91.38 89 LEU A CA 1
ATOM 722 C C . LEU A 1 89 ? -14.380 6.098 -1.939 1.00 91.38 89 LEU A C 1
ATOM 724 O O . LEU A 1 89 ? -14.269 5.990 -3.156 1.00 91.38 89 LEU A O 1
ATOM 728 N N . ASP A 1 90 ? -15.499 5.830 -1.276 1.00 92.06 90 ASP A N 1
ATOM 729 C CA . ASP A 1 90 ? -16.730 5.319 -1.877 1.00 92.06 90 ASP A CA 1
ATOM 730 C C . ASP A 1 90 ? -17.703 6.460 -2.223 1.00 92.06 90 ASP A C 1
ATOM 732 O O . ASP A 1 90 ? -18.825 6.231 -2.676 1.00 92.06 90 ASP A O 1
ATOM 736 N N . ASN A 1 91 ? -17.299 7.721 -2.006 1.00 96.38 91 ASN A N 1
ATOM 737 C CA . ASN A 1 91 ? -18.142 8.862 -2.328 1.00 96.38 91 ASN A CA 1
ATOM 738 C C . ASN A 1 91 ? -18.271 9.035 -3.854 1.00 96.38 91 ASN A C 1
ATOM 740 O O . ASN A 1 91 ? -17.256 9.261 -4.522 1.00 96.38 91 ASN A O 1
ATOM 744 N N . PRO A 1 92 ? -19.497 9.062 -4.413 1.00 95.06 92 PRO A N 1
ATOM 745 C CA . PRO A 1 92 ? -19.694 9.173 -5.858 1.00 95.06 92 PRO A CA 1
ATOM 746 C C . PRO A 1 92 ? -19.053 10.415 -6.486 1.00 95.06 92 PRO A C 1
ATOM 748 O O . PRO A 1 92 ? -18.480 10.316 -7.566 1.00 95.06 92 PRO A O 1
ATOM 751 N N . GLN A 1 93 ? -19.084 11.571 -5.809 1.00 95.62 93 GLN A N 1
ATOM 752 C CA . GLN A 1 93 ? -18.486 12.802 -6.340 1.00 95.62 93 GLN A CA 1
ATOM 753 C C . GLN A 1 93 ? -16.960 12.736 -6.344 1.00 95.62 93 GLN A C 1
ATOM 755 O O . GLN A 1 93 ? -16.327 13.262 -7.255 1.00 95.62 93 GLN A O 1
ATOM 760 N N . VAL A 1 94 ? -16.356 12.101 -5.336 1.00 96.38 94 VAL A N 1
ATOM 761 C CA . VAL A 1 94 ? -14.899 11.922 -5.277 1.00 96.38 94 VAL A CA 1
ATOM 762 C C . VAL A 1 94 ? -14.445 10.948 -6.363 1.00 96.38 94 VAL A C 1
ATOM 764 O O . VAL A 1 94 ? -13.455 11.220 -7.040 1.00 96.38 94 VAL A O 1
ATOM 767 N N . ILE A 1 95 ? -15.189 9.860 -6.582 1.00 95.38 95 ILE A N 1
ATOM 768 C CA . ILE A 1 95 ? -14.935 8.897 -7.663 1.00 95.38 95 ILE A CA 1
ATOM 769 C C . ILE A 1 95 ? -15.068 9.573 -9.036 1.00 95.38 95 ILE A C 1
ATOM 771 O O . ILE A 1 95 ? -14.160 9.468 -9.858 1.00 95.38 95 ILE A O 1
ATOM 775 N N . GLU A 1 96 ? -16.150 10.321 -9.273 1.00 95.75 96 GLU A N 1
ATOM 776 C CA . GLU A 1 96 ? -16.389 11.045 -10.531 1.00 95.75 96 GLU A CA 1
ATOM 777 C C . GLU A 1 96 ? -15.298 12.091 -10.809 1.00 95.75 96 GLU A C 1
ATOM 779 O O . GLU A 1 96 ? -14.824 12.229 -11.937 1.00 95.75 96 GLU A O 1
ATOM 784 N N . LYS A 1 97 ? -14.823 12.783 -9.765 1.00 96.31 97 LYS A N 1
ATOM 785 C CA . LYS A 1 97 ? -13.688 13.717 -9.831 1.00 96.31 97 LYS A CA 1
ATOM 786 C C . LYS A 1 97 ? -12.319 13.012 -9.861 1.00 96.31 97 LYS A C 1
ATOM 788 O O . LYS A 1 97 ? -11.300 13.669 -9.640 1.00 96.31 97 LYS A O 1
ATOM 793 N N . LEU A 1 98 ? -12.271 11.703 -10.125 1.00 96.06 98 LEU A N 1
ATOM 794 C CA . LEU A 1 98 ? -11.050 10.891 -10.228 1.00 96.06 98 LEU A CA 1
ATOM 795 C C . LEU A 1 98 ? -10.161 10.976 -8.979 1.00 96.06 98 LEU A C 1
ATOM 797 O O . LEU A 1 98 ? -8.947 11.159 -9.056 1.00 96.06 98 LEU A O 1
ATOM 801 N N . GLY A 1 99 ? -10.781 10.900 -7.804 1.00 95.75 99 GLY A N 1
ATOM 802 C CA . GLY A 1 99 ? -10.100 10.963 -6.515 1.00 95.75 99 GLY A CA 1
ATOM 803 C C . GLY A 1 99 ? -9.789 12.369 -6.019 1.00 95.75 99 GLY A C 1
ATOM 804 O O . GLY A 1 99 ? -9.182 12.489 -4.956 1.00 95.75 99 GLY A O 1
ATOM 805 N N . LYS A 1 100 ? -10.171 13.427 -6.745 1.00 97.31 100 LYS A N 1
ATOM 806 C CA . LYS A 1 100 ? -9.975 14.813 -6.307 1.00 97.31 100 LYS A CA 1
ATOM 807 C C . LYS A 1 100 ? -11.074 15.255 -5.343 1.00 97.31 100 LYS A C 1
ATOM 809 O O . LYS A 1 100 ? -12.256 15.180 -5.672 1.00 97.31 100 LYS A O 1
ATOM 814 N N . PHE A 1 101 ? -10.678 15.807 -4.199 1.00 97.81 101 PHE A N 1
ATOM 815 C CA . PHE A 1 101 ? -11.600 16.358 -3.203 1.00 97.81 101 PHE A CA 1
ATOM 816 C C . PHE A 1 101 ? -11.010 17.563 -2.462 1.00 97.81 101 PHE A C 1
ATOM 818 O O . PHE A 1 101 ? -9.794 17.752 -2.393 1.00 97.81 101 PHE A O 1
ATOM 825 N N . GLU A 1 102 ? -11.885 18.394 -1.908 1.00 97.06 102 GLU A N 1
ATOM 826 C CA . GLU A 1 102 ? -11.551 19.601 -1.149 1.00 97.06 102 GLU A CA 1
ATOM 827 C C . GLU A 1 102 ? -12.131 19.539 0.271 1.00 97.06 102 GLU A C 1
ATOM 829 O O . GLU A 1 102 ? -12.976 18.705 0.597 1.00 97.06 102 GLU A O 1
ATOM 834 N N . ARG A 1 103 ? -11.720 20.467 1.144 1.00 93.25 103 ARG A N 1
ATOM 835 C CA . ARG A 1 103 ? -12.232 20.534 2.529 1.00 93.25 103 ARG A CA 1
ATOM 836 C C . ARG A 1 103 ? -13.755 20.690 2.611 1.00 93.25 103 ARG A C 1
ATOM 838 O O . ARG A 1 103 ? -14.367 20.164 3.536 1.00 93.25 103 ARG A O 1
ATOM 845 N N . ASN A 1 104 ? -14.361 21.373 1.642 1.00 93.31 104 ASN A N 1
ATOM 846 C CA . ASN A 1 104 ? -15.815 21.516 1.564 1.00 93.31 104 ASN A CA 1
ATOM 847 C C . ASN A 1 104 ? -16.504 20.190 1.211 1.00 93.31 104 ASN A C 1
ATOM 849 O O . ASN A 1 104 ? -17.555 19.893 1.772 1.00 93.31 104 ASN A O 1
ATOM 853 N N . ASP A 1 105 ? -15.898 19.368 0.344 1.00 96.25 105 ASP A N 1
ATOM 854 C CA . ASP A 1 105 ? -16.409 18.024 0.054 1.00 96.25 105 ASP A CA 1
ATOM 855 C C . ASP A 1 105 ? -16.380 17.174 1.337 1.00 96.25 105 ASP A C 1
ATOM 857 O O . ASP A 1 105 ? -17.371 16.532 1.680 1.00 96.25 105 ASP A O 1
ATOM 861 N N . LEU A 1 106 ? -15.292 17.248 2.116 1.00 96.12 106 LEU A N 1
ATOM 862 C CA . LEU A 1 106 ? -15.173 16.538 3.398 1.00 96.12 106 LEU A CA 1
ATOM 863 C C . LEU A 1 106 ? -16.212 16.989 4.431 1.00 96.12 106 LEU A C 1
ATOM 865 O O . LEU A 1 106 ? -16.689 16.165 5.205 1.00 96.12 106 LEU A O 1
ATOM 869 N N . ALA A 1 107 ? -16.597 18.267 4.444 1.00 94.94 107 ALA A N 1
ATOM 870 C CA . ALA A 1 107 ? -17.662 18.750 5.323 1.00 94.94 107 ALA A CA 1
ATOM 871 C C . ALA A 1 107 ? -19.019 18.097 5.005 1.00 94.94 107 ALA A C 1
ATOM 873 O O . ALA A 1 107 ? -19.776 17.795 5.926 1.00 94.94 107 ALA A O 1
ATOM 874 N N . ASN A 1 108 ? -19.286 17.827 3.723 1.00 95.69 108 ASN A N 1
ATOM 875 C CA . ASN A 1 108 ? -20.490 17.127 3.273 1.00 95.69 108 ASN A CA 1
ATOM 876 C C . ASN A 1 108 ? -20.397 15.611 3.502 1.00 95.69 108 ASN A C 1
ATOM 878 O O . ASN A 1 108 ? -21.370 14.987 3.917 1.00 95.69 108 ASN A O 1
ATOM 882 N N . ILE A 1 109 ? -19.236 15.003 3.247 1.00 96.69 109 ILE A N 1
ATOM 883 C CA . ILE A 1 109 ? -19.015 13.558 3.426 1.00 96.69 109 ILE A CA 1
ATOM 884 C C . ILE A 1 109 ? -19.082 13.185 4.913 1.00 96.69 109 ILE A C 1
ATOM 886 O O . ILE A 1 109 ? -19.775 12.246 5.302 1.00 96.69 109 ILE A O 1
ATOM 890 N N . TRP A 1 110 ? -18.409 13.964 5.756 1.00 97.44 110 TRP A N 1
ATOM 891 C CA . TRP A 1 110 ? -18.369 13.822 7.209 1.00 97.44 110 TRP A CA 1
ATOM 892 C C . TRP A 1 110 ? -19.285 14.856 7.878 1.00 97.44 110 TRP A C 1
ATOM 894 O O . TRP A 1 110 ? -18.855 15.652 8.719 1.00 97.44 110 TRP A O 1
ATOM 904 N N . HIS A 1 111 ? -20.553 14.890 7.457 1.00 95.81 111 HIS A N 1
ATOM 905 C CA . HIS A 1 111 ? -21.562 15.798 8.012 1.00 95.81 111 HIS A CA 1
ATOM 906 C C . HIS A 1 111 ? -22.154 15.298 9.336 1.00 95.81 111 HIS A C 1
ATOM 908 O O . HIS A 1 111 ? -22.570 16.118 10.144 1.00 95.81 111 HIS A O 1
ATOM 914 N N . GLU A 1 112 ? -22.192 13.9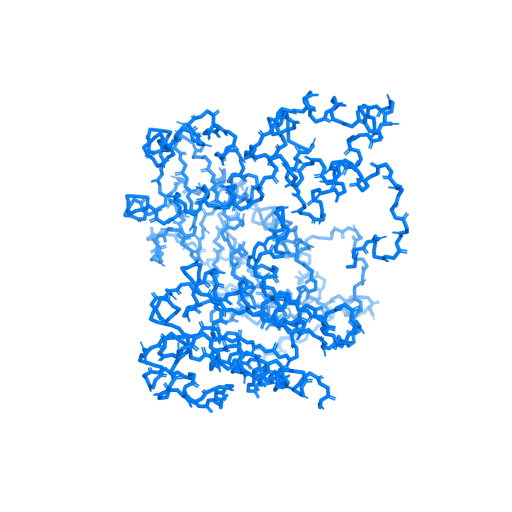79 9.557 1.00 95.25 112 GLU A N 1
ATOM 915 C CA . GLU A 1 112 ? -22.706 13.382 10.796 1.00 95.25 112 GLU A CA 1
ATOM 916 C C . GLU A 1 112 ? -21.925 13.890 12.018 1.00 95.25 112 GLU A C 1
ATOM 918 O O . GLU A 1 112 ? -20.692 13.938 11.988 1.00 95.25 112 GLU A O 1
ATOM 923 N N . ASP A 1 113 ? -22.633 14.180 13.115 1.00 92.88 113 ASP A N 1
ATOM 924 C CA . ASP A 1 113 ? -22.059 14.733 14.355 1.00 92.88 113 ASP A CA 1
ATOM 925 C C . ASP A 1 113 ? -20.863 13.922 14.869 1.00 92.88 113 ASP A C 1
ATOM 927 O O . ASP A 1 113 ? -19.879 14.478 15.348 1.00 92.88 113 ASP A O 1
ATOM 931 N N . LYS A 1 114 ? -20.895 12.596 14.682 1.00 93.69 114 LYS A N 1
ATOM 932 C CA . LYS A 1 114 ? -19.812 11.692 15.089 1.00 93.69 114 LYS A CA 1
ATOM 933 C C . LYS A 1 114 ? -18.485 11.914 14.352 1.00 93.69 114 LYS A C 1
ATOM 935 O O . LYS A 1 114 ? -17.484 11.380 14.808 1.00 93.69 114 LYS A O 1
ATOM 940 N N . TYR A 1 115 ? -18.466 12.633 13.226 1.00 96.19 115 TYR A N 1
ATOM 941 C CA . TYR A 1 115 ? -17.254 12.966 12.461 1.00 96.19 115 TYR A CA 1
ATOM 942 C C . TYR A 1 115 ? -16.991 14.473 12.359 1.00 96.19 115 TYR A C 1
ATOM 944 O O . TYR A 1 115 ? -15.866 14.872 12.055 1.00 96.19 115 TYR A O 1
ATOM 952 N N . ALA A 1 116 ? -18.015 15.307 12.561 1.00 93.69 116 ALA A N 1
ATOM 953 C CA . ALA A 1 116 ? -17.990 16.726 12.218 1.00 93.69 116 ALA A CA 1
ATOM 954 C C . ALA A 1 116 ? -16.837 17.509 12.875 1.00 93.69 116 ALA A C 1
ATOM 956 O O . ALA A 1 116 ? -16.222 18.353 12.214 1.00 93.69 116 ALA A O 1
ATOM 957 N N . ASP A 1 117 ? -16.512 17.174 14.124 1.00 92.88 117 ASP A N 1
ATOM 958 C CA . ASP A 1 117 ? -15.450 17.814 14.912 1.00 92.88 117 ASP A CA 1
ATOM 959 C C . ASP A 1 117 ? -14.054 17.218 14.668 1.00 92.88 117 ASP A C 1
ATOM 961 O O . ASP A 1 117 ? -13.064 17.764 15.140 1.00 92.88 117 ASP A O 1
ATOM 965 N N . MET A 1 118 ? -13.965 16.125 13.906 1.00 95.06 118 MET A N 1
ATOM 966 C CA . MET A 1 118 ? -12.735 15.359 13.663 1.00 95.06 118 MET A CA 1
ATOM 967 C C . MET A 1 118 ? -12.253 15.425 12.211 1.00 95.06 118 MET A C 1
ATOM 969 O O . MET A 1 118 ? -11.351 14.690 11.812 1.00 95.06 118 MET A O 1
ATOM 973 N N . ARG A 1 119 ? -12.863 16.263 11.366 1.00 95.38 119 ARG A N 1
ATOM 974 C CA . ARG A 1 119 ? -12.536 16.321 9.928 1.00 95.38 119 ARG A CA 1
ATOM 975 C C . ARG A 1 119 ? -11.045 16.590 9.662 1.00 95.38 119 ARG A C 1
ATOM 977 O O . ARG A 1 119 ? -10.489 15.922 8.788 1.00 95.38 119 ARG A O 1
ATOM 984 N N . PRO A 1 120 ? -10.370 17.529 10.359 1.00 94.31 120 PRO A N 1
ATOM 985 C CA . PRO A 1 120 ? -8.931 17.733 10.185 1.00 94.31 120 PRO A CA 1
ATOM 986 C C . PRO A 1 120 ? -8.099 16.496 10.547 1.00 94.31 120 PRO A C 1
ATOM 988 O O . PRO A 1 120 ? -7.171 16.149 9.818 1.00 94.31 120 PRO A O 1
ATOM 991 N N . GLU A 1 121 ? -8.442 15.816 11.639 1.00 94.88 121 GLU A N 1
ATOM 992 C CA . GLU A 1 121 ? -7.777 14.619 12.150 1.00 94.88 121 GLU A CA 1
ATOM 993 C C . GLU A 1 121 ? -7.974 13.444 11.197 1.00 94.88 121 GLU A C 1
ATOM 995 O O . GLU A 1 121 ? -7.010 12.769 10.853 1.00 94.88 121 GLU A O 1
ATOM 1000 N N . LEU A 1 122 ? -9.193 13.234 10.701 1.00 95.62 122 LEU A N 1
ATOM 1001 C CA . LEU A 1 122 ? -9.517 12.186 9.733 1.00 95.62 122 LEU A CA 1
ATOM 1002 C C . LEU A 1 122 ? -8.813 12.413 8.389 1.00 95.62 122 LEU A C 1
ATOM 1004 O O . LEU A 1 122 ? -8.282 11.476 7.796 1.00 95.62 122 LEU A O 1
ATOM 1008 N N . LEU A 1 123 ? -8.722 13.662 7.929 1.00 95.88 123 LEU A N 1
ATOM 1009 C CA . LEU A 1 123 ? -7.927 13.999 6.749 1.00 95.88 123 LEU A CA 1
ATOM 1010 C C . LEU A 1 123 ? -6.433 13.729 6.983 1.00 95.88 123 LEU A C 1
ATOM 1012 O O . LEU A 1 123 ? -5.767 13.121 6.143 1.00 95.88 123 LEU A O 1
ATOM 1016 N N . ARG A 1 124 ? -5.898 14.141 8.139 1.00 94.25 124 ARG A N 1
ATOM 1017 C CA . ARG A 1 124 ? -4.502 13.873 8.502 1.00 94.25 124 ARG A CA 1
ATOM 1018 C C . ARG A 1 124 ? -4.231 12.372 8.608 1.00 94.25 124 ARG A C 1
ATOM 1020 O O . ARG A 1 124 ? -3.172 11.919 8.182 1.00 94.25 124 ARG A O 1
ATOM 1027 N N . LEU A 1 125 ? -5.201 11.605 9.099 1.00 92.12 125 LEU A N 1
ATOM 1028 C CA . LEU A 1 125 ? -5.174 10.150 9.164 1.00 92.12 125 LEU A CA 1
ATOM 1029 C C . LEU A 1 125 ? -5.059 9.535 7.762 1.00 92.12 125 LEU A C 1
ATOM 1031 O O . LEU A 1 125 ? -4.173 8.715 7.529 1.00 92.12 125 LEU A O 1
ATOM 1035 N N . MET A 1 126 ? -5.879 9.978 6.801 1.00 93.06 126 MET A N 1
ATOM 1036 C CA . MET A 1 126 ? -5.786 9.532 5.401 1.00 93.06 126 MET A CA 1
ATOM 1037 C C . MET A 1 126 ? -4.404 9.802 4.793 1.00 93.06 126 MET A C 1
ATOM 1039 O O . MET A 1 126 ? -3.834 8.929 4.131 1.00 93.06 126 MET A O 1
ATOM 1043 N N . MET A 1 127 ? -3.840 10.986 5.046 1.00 90.88 127 MET A N 1
ATOM 1044 C CA . MET A 1 127 ? -2.491 11.335 4.589 1.00 90.88 127 MET A CA 1
ATOM 1045 C C . MET A 1 127 ? -1.428 10.453 5.247 1.00 90.88 127 MET A C 1
ATOM 1047 O O . MET A 1 127 ? -0.559 9.920 4.560 1.00 90.88 127 MET A O 1
ATOM 1051 N N . LYS A 1 128 ? -1.526 10.231 6.562 1.00 87.38 128 LYS A N 1
ATOM 1052 C CA . LYS A 1 128 ? -0.605 9.372 7.314 1.00 87.38 128 LYS A CA 1
ATOM 1053 C C . LYS A 1 128 ? -0.611 7.929 6.809 1.00 87.38 128 LYS A C 1
ATOM 1055 O O . LYS A 1 128 ? 0.440 7.299 6.714 1.00 87.38 128 LYS A O 1
ATOM 1060 N N . PHE A 1 129 ? -1.774 7.425 6.406 1.00 86.00 129 PHE A N 1
ATOM 1061 C CA . PHE A 1 129 ? -1.910 6.105 5.791 1.00 86.00 129 PHE A CA 1
ATOM 1062 C C . PHE A 1 129 ? -1.507 6.038 4.317 1.00 86.00 129 PHE A C 1
ATOM 1064 O O . PHE A 1 129 ? -1.620 4.976 3.695 1.00 86.00 129 PHE A O 1
ATOM 1071 N N . LYS A 1 130 ? -1.000 7.142 3.760 1.00 90.00 130 LYS A N 1
ATOM 1072 C CA . LYS A 1 130 ? -0.615 7.263 2.355 1.00 90.00 130 LYS A CA 1
ATOM 1073 C C . LYS A 1 130 ? -1.774 6.915 1.413 1.00 90.00 130 LYS A C 1
ATOM 1075 O O . LYS A 1 130 ? -1.585 6.230 0.408 1.00 90.00 130 LYS A O 1
ATOM 1080 N N . LEU A 1 131 ? -2.985 7.344 1.776 1.00 91.38 131 LEU A N 1
ATOM 1081 C CA . LEU A 1 131 ? -4.207 7.166 0.980 1.00 91.38 131 LEU A CA 1
ATOM 1082 C C . LEU A 1 131 ? -4.561 8.409 0.172 1.00 91.38 131 LEU A C 1
ATOM 1084 O O . LEU A 1 131 ? -5.341 8.319 -0.773 1.00 91.38 131 LEU A O 1
ATOM 1088 N N . SER A 1 132 ? -4.008 9.558 0.553 1.00 96.12 132 SER A N 1
ATOM 1089 C CA . SER A 1 132 ? -4.182 10.815 -0.157 1.00 96.12 132 SER A CA 1
ATOM 1090 C C . SER A 1 132 ? -2.999 11.749 0.056 1.00 96.12 132 SER A C 1
ATOM 1092 O O . SER A 1 132 ? -2.304 11.653 1.068 1.00 96.12 132 SER A O 1
ATOM 1094 N N . TYR A 1 133 ? -2.817 12.697 -0.857 1.00 96.50 133 TYR A N 1
ATOM 1095 C CA . TYR A 1 133 ? -1.856 13.792 -0.722 1.00 96.50 133 TYR A CA 1
ATOM 1096 C C . TYR A 1 133 ? -2.509 15.136 -1.045 1.00 96.50 133 TYR A C 1
ATOM 1098 O O . TYR A 1 133 ? -3.506 15.192 -1.762 1.00 96.50 133 TYR A O 1
ATOM 1106 N N . GLU A 1 134 ? -1.947 16.216 -0.507 1.00 96.38 134 GLU A N 1
ATOM 1107 C CA . GLU A 1 134 ? -2.329 17.586 -0.859 1.00 96.38 134 GLU A CA 1
ATOM 1108 C C . GLU A 1 134 ? -1.560 18.027 -2.103 1.00 96.38 134 GLU A C 1
ATOM 1110 O O . GLU A 1 134 ? -0.353 17.811 -2.193 1.00 96.38 134 GLU A O 1
ATOM 1115 N N . ILE A 1 135 ? -2.236 18.653 -3.065 1.00 94.62 135 ILE A N 1
ATOM 1116 C CA . ILE A 1 135 ? -1.566 19.171 -4.259 1.00 94.62 135 ILE A CA 1
ATOM 1117 C C . ILE A 1 135 ? -0.715 20.385 -3.843 1.00 94.62 135 ILE A C 1
ATOM 1119 O O . ILE A 1 135 ? -1.287 21.401 -3.440 1.00 94.62 135 ILE A O 1
ATOM 1123 N N . PRO A 1 136 ? 0.624 20.366 -3.998 1.00 92.12 136 PRO A N 1
ATOM 1124 C CA . PRO A 1 136 ? 1.491 21.447 -3.522 1.00 92.12 136 PRO A CA 1
ATOM 1125 C C . PRO A 1 136 ? 1.172 22.810 -4.146 1.00 92.12 136 PRO A C 1
ATOM 1127 O O . PRO A 1 136 ? 1.304 23.845 -3.500 1.00 92.12 136 PRO A O 1
ATOM 1130 N N . SER A 1 137 ? 0.725 22.823 -5.406 1.00 89.56 137 SER A N 1
ATOM 1131 C CA . SER A 1 137 ? 0.339 24.044 -6.122 1.00 89.56 137 SER A CA 1
ATOM 1132 C C . SER A 1 137 ? -1.076 24.537 -5.794 1.00 89.56 137 SER A C 1
ATOM 1134 O O . SER A 1 137 ? -1.449 25.629 -6.226 1.00 89.56 137 SER A O 1
ATOM 1136 N N . ARG A 1 138 ? -1.879 23.750 -5.063 1.00 92.38 138 ARG A N 1
ATOM 1137 C CA . ARG A 1 138 ? -3.276 24.056 -4.711 1.00 92.38 138 ARG A CA 1
ATOM 1138 C C . ARG A 1 138 ? -3.602 23.596 -3.280 1.00 92.38 138 ARG A C 1
ATOM 1140 O O . ARG A 1 138 ? -4.296 22.590 -3.110 1.00 92.38 138 ARG A O 1
ATOM 1147 N N . PRO A 1 139 ? -3.146 24.337 -2.254 1.00 92.19 139 PRO A N 1
ATOM 1148 C CA . PRO A 1 139 ? -3.468 24.036 -0.860 1.00 92.19 139 PRO A CA 1
ATOM 1149 C C . PRO A 1 139 ? -4.980 23.905 -0.632 1.00 92.19 139 PRO A C 1
ATOM 1151 O O . PRO A 1 139 ? -5.771 24.662 -1.194 1.00 92.19 139 PRO A O 1
ATOM 1154 N N . GLY A 1 140 ? -5.389 22.938 0.186 1.00 94.00 140 GLY A N 1
ATOM 1155 C CA . GLY A 1 140 ? -6.792 22.599 0.437 1.00 94.00 140 GLY A CA 1
ATOM 1156 C C . GLY A 1 140 ? -7.433 21.676 -0.605 1.00 94.00 140 GLY A C 1
ATOM 1157 O O . GLY A 1 140 ? -8.591 21.297 -0.423 1.00 94.00 140 GLY A O 1
ATOM 1158 N N . THR A 1 141 ? -6.696 21.300 -1.656 1.00 96.62 141 THR A N 1
ATOM 1159 C CA . THR A 1 141 ? -7.104 20.299 -2.649 1.00 96.62 141 THR A CA 1
ATOM 1160 C C . THR A 1 141 ? -6.281 19.028 -2.485 1.00 96.62 141 THR A C 1
ATOM 1162 O O . THR A 1 141 ? -5.051 19.078 -2.468 1.00 96.62 141 THR A O 1
ATOM 1165 N N . TYR A 1 142 ? -6.956 17.886 -2.440 1.00 97.56 142 TYR A N 1
ATOM 1166 C CA . TYR A 1 142 ? -6.351 16.584 -2.193 1.00 97.56 142 TYR A CA 1
ATOM 1167 C C . TYR A 1 142 ? -6.669 15.604 -3.322 1.00 97.56 142 TYR A C 1
ATOM 1169 O O . TYR A 1 142 ? -7.661 15.759 -4.037 1.00 97.56 142 TYR A O 1
ATOM 1177 N N . ILE A 1 143 ? -5.813 14.595 -3.472 1.00 97.88 143 ILE A N 1
ATOM 1178 C CA . ILE A 1 143 ? -5.973 13.488 -4.420 1.00 97.88 143 ILE A CA 1
ATOM 1179 C C . ILE A 1 143 ? -5.875 12.169 -3.660 1.00 97.88 143 ILE A C 1
ATOM 1181 O O . ILE A 1 143 ? -4.922 11.974 -2.908 1.00 97.88 143 ILE A O 1
ATOM 1185 N N . ALA A 1 144 ? -6.820 11.258 -3.896 1.00 97.44 144 ALA A N 1
ATOM 1186 C CA . ALA A 1 144 ? -6.751 9.843 -3.531 1.00 97.44 144 ALA A CA 1
ATOM 1187 C C . ALA A 1 144 ? -6.294 9.007 -4.750 1.00 97.44 144 ALA A C 1
ATOM 1189 O O . ALA A 1 144 ? -7.115 8.719 -5.626 1.00 97.44 144 ALA A O 1
ATOM 1190 N N . PRO A 1 145 ? -5.011 8.596 -4.847 1.00 95.88 145 PRO A N 1
ATOM 1191 C CA . PRO A 1 145 ? -4.447 8.016 -6.075 1.00 95.88 145 PRO A CA 1
ATOM 1192 C C . PRO A 1 145 ? -5.135 6.738 -6.567 1.00 95.88 145 PRO A C 1
ATOM 1194 O O . PRO A 1 145 ? -5.143 6.442 -7.757 1.00 95.88 145 PRO A O 1
ATOM 1197 N N . GLN A 1 146 ? -5.729 5.972 -5.655 1.00 93.12 146 GLN A N 1
ATOM 1198 C CA . GLN A 1 146 ? -6.458 4.739 -5.946 1.00 93.12 146 GLN A CA 1
ATOM 1199 C C . GLN A 1 146 ? -7.717 4.949 -6.801 1.00 93.12 146 GLN A C 1
ATOM 1201 O O . GLN A 1 146 ? -8.190 3.984 -7.404 1.00 93.12 146 GLN A O 1
ATOM 1206 N N . LEU A 1 147 ? -8.233 6.182 -6.856 1.00 95.75 147 LEU A N 1
ATOM 1207 C CA . LEU A 1 147 ? -9.403 6.582 -7.642 1.00 95.75 147 LEU A CA 1
ATOM 1208 C C . LEU A 1 147 ? -9.034 7.330 -8.931 1.00 95.75 147 LEU A C 1
ATOM 1210 O O . LEU A 1 147 ? -9.923 7.760 -9.663 1.00 95.75 147 LEU A O 1
ATOM 1214 N N . LEU A 1 148 ? -7.741 7.502 -9.217 1.00 96.12 148 LEU A N 1
ATOM 1215 C CA . LEU A 1 148 ? -7.307 8.118 -10.466 1.00 96.12 148 LEU A CA 1
ATOM 1216 C C . LEU A 1 148 ? -7.753 7.287 -11.674 1.00 96.12 148 LEU A C 1
ATOM 1218 O O . LEU A 1 148 ? -8.015 6.083 -11.584 1.00 96.12 148 LEU A O 1
ATOM 1222 N N . SER A 1 149 ? -7.776 7.945 -12.832 1.00 94.44 149 SER A N 1
ATOM 1223 C CA . SER A 1 149 ? -8.014 7.293 -14.119 1.00 94.44 149 SER A CA 1
ATOM 1224 C C . SER A 1 149 ? -7.070 6.105 -14.322 1.00 94.44 149 SER A C 1
ATOM 1226 O O . SER A 1 149 ? -5.894 6.167 -13.971 1.00 94.44 149 SER A O 1
ATOM 1228 N N . VAL A 1 150 ? -7.571 5.029 -14.926 1.00 91.50 150 VAL A N 1
ATOM 1229 C CA . VAL A 1 150 ? -6.735 3.908 -15.394 1.00 91.50 150 VAL A CA 1
ATOM 1230 C C . VAL A 1 150 ? -5.957 4.256 -16.662 1.00 91.50 150 VAL A C 1
ATOM 1232 O O . VAL A 1 150 ? -4.949 3.620 -16.953 1.00 91.50 150 VAL A O 1
ATOM 1235 N N . ASN A 1 151 ? -6.418 5.262 -17.409 1.00 92.50 151 ASN A N 1
ATOM 1236 C CA . ASN A 1 151 ? -5.815 5.657 -18.672 1.00 92.50 151 ASN A CA 1
ATOM 1237 C C . ASN A 1 151 ? -4.575 6.510 -18.414 1.00 92.50 151 ASN A C 1
ATOM 1239 O O . ASN A 1 151 ? -4.649 7.529 -17.721 1.00 92.50 151 ASN A O 1
ATOM 1243 N N . GLN A 1 152 ? -3.461 6.100 -19.014 1.00 94.62 152 GLN A N 1
ATOM 1244 C CA . GLN A 1 152 ? -2.238 6.886 -19.050 1.00 94.62 152 GLN A CA 1
ATOM 1245 C C . GLN A 1 152 ? -2.489 8.185 -19.840 1.00 94.62 152 GLN A C 1
ATOM 1247 O O . GLN A 1 152 ? -3.023 8.114 -20.949 1.00 94.62 152 GLN A O 1
ATOM 1252 N N . PRO A 1 153 ? -2.142 9.363 -19.292 1.00 94.44 153 PRO A N 1
ATOM 1253 C CA . PRO A 1 153 ? -2.219 10.617 -20.026 1.00 94.44 153 PRO A CA 1
ATOM 1254 C C . PRO A 1 153 ? -1.163 10.659 -21.134 1.00 94.44 153 PRO A C 1
ATOM 1256 O O . PRO A 1 153 ? -0.094 10.061 -21.008 1.00 94.44 153 PRO A O 1
ATOM 1259 N N . ASP A 1 154 ? -1.433 11.423 -22.187 1.00 93.69 154 ASP A N 1
ATOM 1260 C CA . ASP A 1 154 ? -0.454 11.655 -23.245 1.00 93.69 154 ASP A CA 1
ATOM 1261 C C . ASP A 1 154 ? 0.681 12.553 -22.740 1.00 93.69 154 ASP A C 1
ATOM 1263 O O . ASP A 1 154 ? 0.458 13.652 -22.224 1.00 93.69 154 ASP A O 1
ATOM 1267 N N . PHE A 1 155 ? 1.920 12.104 -22.919 1.00 94.12 155 PHE A N 1
ATOM 1268 C CA . PHE A 1 155 ? 3.111 12.914 -22.694 1.00 94.12 155 PHE A CA 1
ATOM 1269 C C . PHE A 1 155 ? 4.245 12.468 -23.614 1.00 94.12 155 PHE A C 1
ATOM 1271 O O . PHE A 1 155 ? 4.354 11.305 -23.993 1.00 94.12 155 PHE A O 1
ATOM 1278 N N . ASN A 1 156 ? 5.135 13.403 -23.941 1.00 93.44 156 ASN A N 1
ATOM 1279 C CA . ASN A 1 156 ? 6.331 13.087 -24.714 1.00 93.44 156 ASN A CA 1
ATOM 1280 C C . ASN A 1 156 ? 7.365 12.411 -23.813 1.00 93.44 156 ASN A C 1
ATOM 1282 O O . ASN A 1 156 ? 7.642 12.911 -22.719 1.00 93.44 156 ASN A O 1
ATOM 1286 N N . TRP A 1 157 ? 7.983 11.334 -24.289 1.00 94.50 157 TRP A N 1
ATOM 1287 C CA . TRP A 1 157 ? 9.078 10.650 -23.607 1.00 94.50 157 TRP A CA 1
ATOM 1288 C C . TRP A 1 157 ? 10.285 10.525 -24.538 1.00 94.50 157 TRP A C 1
ATOM 1290 O O . TRP A 1 157 ? 10.136 10.196 -25.711 1.00 94.50 157 TRP A O 1
ATOM 1300 N N . ASP A 1 158 ? 11.478 10.818 -24.020 1.00 90.00 158 ASP A N 1
ATOM 1301 C CA . ASP A 1 158 ? 12.731 10.592 -24.741 1.00 90.00 158 ASP A CA 1
ATOM 1302 C C . ASP A 1 158 ? 13.184 9.157 -24.479 1.00 90.00 158 ASP A C 1
ATOM 1304 O O . ASP A 1 158 ? 13.555 8.818 -23.357 1.00 90.00 158 ASP A O 1
ATOM 1308 N N . GLU A 1 159 ? 13.135 8.311 -25.504 1.00 89.38 159 GLU A N 1
ATOM 1309 C CA . GLU A 1 159 ? 13.533 6.904 -25.418 1.00 89.38 159 GLU A CA 1
ATOM 1310 C C . GLU A 1 159 ? 15.054 6.697 -25.520 1.00 89.38 159 GLU A C 1
ATOM 1312 O O . GLU A 1 159 ? 15.541 5.576 -25.375 1.00 89.38 159 GLU A O 1
ATOM 1317 N N . SER A 1 160 ? 15.838 7.750 -25.753 1.00 86.00 160 SER A N 1
ATOM 1318 C CA . SER A 1 160 ? 17.289 7.627 -25.871 1.00 86.00 160 SER A CA 1
ATOM 1319 C C . SER A 1 160 ? 17.977 7.616 -24.504 1.00 86.00 160 SER A C 1
ATOM 1321 O O . SER A 1 160 ? 17.581 8.330 -23.578 1.00 86.00 160 SER A O 1
ATOM 1323 N N . ASN A 1 161 ? 19.036 6.807 -24.354 1.00 86.25 161 ASN A N 1
ATOM 1324 C CA . ASN A 1 161 ? 19.917 6.825 -23.182 1.00 86.25 161 ASN A CA 1
ATOM 1325 C C . ASN A 1 161 ? 19.146 6.812 -21.841 1.00 86.25 161 ASN A C 1
ATOM 1327 O O . ASN A 1 161 ? 19.406 7.616 -20.939 1.00 86.25 161 ASN A O 1
ATOM 1331 N N . ASN A 1 162 ? 18.155 5.936 -21.705 1.00 90.69 162 ASN A N 1
ATOM 1332 C CA . ASN A 1 162 ? 17.366 5.802 -20.480 1.00 90.69 162 ASN A CA 1
ATOM 1333 C C . ASN A 1 162 ? 18.102 4.918 -19.463 1.00 90.69 162 ASN A C 1
ATOM 1335 O O . ASN A 1 162 ? 18.791 3.973 -19.829 1.00 90.69 162 ASN A O 1
ATOM 1339 N N . LEU A 1 163 ? 17.953 5.204 -18.169 1.00 91.06 163 LEU A N 1
ATOM 1340 C CA . LEU A 1 163 ? 18.182 4.189 -17.139 1.00 91.06 163 LEU A CA 1
ATOM 1341 C C . LEU A 1 163 ? 16.870 3.461 -16.898 1.00 91.06 163 LEU A C 1
ATOM 1343 O O . LEU A 1 163 ? 15.854 4.107 -16.655 1.00 91.06 163 LEU A O 1
ATOM 1347 N N . ILE A 1 164 ? 16.900 2.135 -16.959 1.00 93.00 164 ILE A N 1
ATOM 1348 C CA . ILE A 1 164 ? 15.722 1.297 -16.749 1.00 93.00 164 ILE A CA 1
ATOM 1349 C C . ILE A 1 164 ? 15.979 0.415 -15.532 1.00 93.00 164 ILE A C 1
ATOM 1351 O O . ILE A 1 164 ? 17.072 -0.114 -15.369 1.00 93.00 164 ILE A O 1
ATOM 1355 N N . LEU A 1 165 ? 14.990 0.254 -14.665 1.00 93.94 165 LEU A N 1
ATOM 1356 C CA . LEU A 1 165 ? 15.029 -0.691 -13.557 1.00 93.94 165 LEU A CA 1
ATOM 1357 C C . LEU A 1 165 ? 13.669 -1.373 -13.465 1.00 93.94 165 LEU A C 1
ATOM 1359 O O . LEU A 1 165 ? 12.638 -0.714 -13.597 1.00 93.94 165 LEU A O 1
ATOM 1363 N N . ARG A 1 166 ? 13.653 -2.688 -13.250 1.00 95.81 166 ARG A N 1
ATOM 1364 C CA . ARG A 1 166 ? 12.408 -3.446 -13.081 1.00 95.81 166 ARG A CA 1
ATOM 1365 C C . ARG A 1 166 ? 12.391 -4.138 -11.727 1.00 95.81 166 ARG A C 1
ATOM 1367 O O . ARG A 1 166 ? 13.395 -4.700 -11.295 1.00 95.81 166 ARG A O 1
ATOM 1374 N N . TYR A 1 167 ? 11.245 -4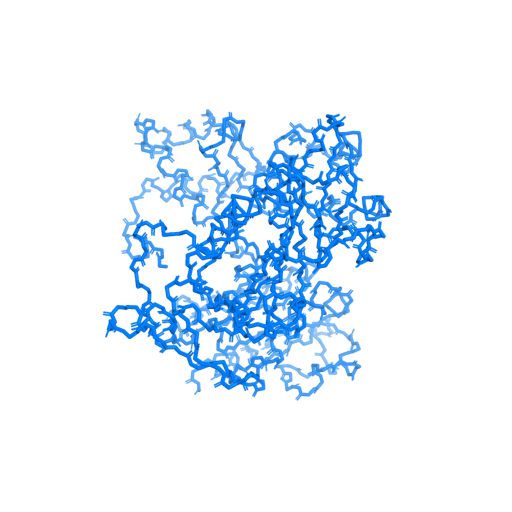.121 -11.067 1.00 96.12 167 TYR A N 1
ATOM 1375 C CA . TYR A 1 167 ? 10.993 -4.883 -9.851 1.00 96.12 167 TYR A CA 1
ATOM 1376 C C . TYR A 1 167 ? 9.970 -5.949 -10.181 1.00 96.12 167 TYR A C 1
ATOM 1378 O O . TYR A 1 167 ? 8.836 -5.615 -10.508 1.00 96.12 167 TYR A O 1
ATOM 1386 N N . LYS A 1 168 ? 10.364 -7.217 -10.094 1.00 95.75 168 LYS A N 1
ATOM 1387 C CA . LYS A 1 168 ? 9.488 -8.353 -10.372 1.00 95.75 168 LYS A CA 1
ATOM 1388 C C . LYS A 1 168 ? 9.106 -9.042 -9.074 1.00 95.75 168 LYS A C 1
ATOM 1390 O O . LYS A 1 168 ? 9.983 -9.421 -8.303 1.00 95.75 168 LYS A O 1
ATOM 1395 N N . TYR A 1 169 ? 7.816 -9.210 -8.831 1.00 91.81 169 TYR A N 1
ATOM 1396 C CA . TYR A 1 169 ? 7.290 -9.739 -7.577 1.00 91.81 169 TYR A CA 1
ATOM 1397 C C . TYR A 1 169 ? 6.808 -11.178 -7.742 1.00 91.81 169 TYR A C 1
ATOM 1399 O O . TYR A 1 169 ? 6.110 -11.501 -8.704 1.00 91.81 169 TYR A O 1
ATOM 1407 N N . ASP A 1 170 ? 7.080 -12.025 -6.749 1.00 85.44 170 ASP A N 1
ATOM 1408 C CA . ASP A 1 170 ? 6.465 -13.359 -6.687 1.00 85.44 170 ASP A CA 1
ATOM 1409 C C . ASP A 1 170 ? 4.954 -13.225 -6.454 1.00 85.44 170 ASP A C 1
ATOM 1411 O O . ASP A 1 170 ? 4.131 -13.888 -7.089 1.00 85.44 170 ASP A O 1
ATOM 1415 N N . PHE A 1 171 ? 4.595 -12.293 -5.570 1.00 85.25 171 PHE A N 1
ATOM 1416 C CA . PHE A 1 171 ? 3.247 -11.791 -5.360 1.00 85.25 171 PHE A CA 1
ATOM 1417 C C . PHE A 1 171 ? 3.314 -10.269 -5.249 1.00 85.25 171 PHE A C 1
ATOM 1419 O O . PHE A 1 171 ? 4.039 -9.745 -4.400 1.00 85.25 171 PHE A O 1
ATOM 1426 N N . MET A 1 172 ? 2.499 -9.564 -6.031 1.00 87.50 172 MET A N 1
ATOM 1427 C CA . MET A 1 172 ? 2.455 -8.104 -6.032 1.00 87.50 172 MET A CA 1
ATOM 1428 C C . MET A 1 172 ? 1.290 -7.573 -5.176 1.00 87.50 172 MET A C 1
ATOM 1430 O O . MET A 1 172 ? 0.130 -7.703 -5.574 1.00 87.50 172 MET A O 1
ATOM 1434 N N . PRO A 1 173 ? 1.552 -6.994 -3.986 1.00 83.62 173 PRO A N 1
ATOM 1435 C CA . PRO A 1 173 ? 0.504 -6.320 -3.228 1.00 83.62 173 PRO A CA 1
ATOM 1436 C C . PRO A 1 173 ? -0.075 -5.112 -3.966 1.00 83.62 173 PRO A C 1
ATOM 1438 O O . PRO A 1 173 ? 0.663 -4.314 -4.545 1.00 83.62 173 PRO A O 1
ATOM 1441 N N . LYS A 1 174 ? -1.403 -4.955 -3.900 1.00 80.75 174 LYS A N 1
ATOM 1442 C CA . LYS A 1 174 ? -2.092 -3.796 -4.475 1.00 80.75 174 LYS A CA 1
ATOM 1443 C C . LYS A 1 174 ? -1.747 -2.538 -3.680 1.00 80.75 174 LYS A C 1
ATOM 1445 O O . LYS A 1 174 ? -1.891 -2.503 -2.459 1.00 80.75 174 LYS A O 1
ATOM 1450 N N . GLY A 1 175 ? -1.379 -1.476 -4.389 1.00 86.38 175 GLY A N 1
ATOM 1451 C CA . GLY A 1 175 ? -1.126 -0.162 -3.797 1.00 86.38 175 GLY A CA 1
ATOM 1452 C C . GLY A 1 175 ? 0.332 0.120 -3.429 1.00 86.38 175 GLY A C 1
ATOM 1453 O O . GLY A 1 175 ? 0.591 1.097 -2.728 1.00 86.38 175 GLY A O 1
ATOM 1454 N N . ILE A 1 176 ? 1.299 -0.684 -3.904 1.00 91.44 176 ILE A N 1
ATOM 1455 C CA . ILE A 1 176 ? 2.713 -0.263 -3.896 1.00 91.44 176 ILE A CA 1
ATOM 1456 C C . ILE A 1 176 ? 2.834 1.068 -4.637 1.00 91.44 176 ILE A C 1
ATOM 1458 O O . ILE A 1 176 ? 3.360 2.032 -4.081 1.00 91.44 176 ILE A O 1
ATOM 1462 N N . LEU A 1 177 ? 2.300 1.128 -5.859 1.00 95.44 177 LEU A N 1
ATOM 1463 C CA . LEU A 1 177 ? 2.427 2.318 -6.679 1.00 95.44 177 LEU A CA 1
ATOM 1464 C C . LEU A 1 177 ? 1.622 3.501 -6.131 1.00 95.44 177 LEU A C 1
ATOM 1466 O O . LEU A 1 177 ? 2.143 4.607 -6.092 1.00 95.44 177 LEU A O 1
ATOM 1470 N N . THR A 1 178 ? 0.396 3.300 -5.641 1.00 93.81 178 THR A N 1
ATOM 1471 C CA . THR A 1 178 ? -0.393 4.411 -5.075 1.00 93.81 178 THR A CA 1
ATOM 1472 C C . THR A 1 178 ? 0.303 5.043 -3.871 1.00 93.81 178 THR A C 1
ATOM 1474 O O . THR A 1 178 ? 0.319 6.263 -3.749 1.00 93.81 178 THR A O 1
ATOM 1477 N N . ARG A 1 179 ? 0.954 4.243 -3.014 1.00 94.31 179 ARG A N 1
ATOM 1478 C CA . ARG A 1 179 ? 1.778 4.763 -1.909 1.00 94.31 179 ARG A CA 1
ATOM 1479 C C . ARG A 1 179 ? 3.015 5.493 -2.407 1.00 94.31 179 ARG A C 1
ATOM 1481 O O . ARG A 1 179 ? 3.358 6.530 -1.857 1.00 94.31 179 ARG A O 1
ATOM 1488 N N . PHE A 1 180 ? 3.663 4.964 -3.441 1.00 97.00 180 PHE A N 1
ATOM 1489 C CA . PHE A 1 180 ? 4.795 5.626 -4.077 1.00 97.00 180 PHE A CA 1
ATOM 1490 C C . PHE A 1 180 ? 4.393 6.988 -4.663 1.00 97.00 180 PHE A C 1
ATOM 1492 O O . PHE A 1 180 ? 5.099 7.968 -4.455 1.00 97.00 180 PHE A O 1
ATOM 1499 N N . ILE A 1 181 ? 3.224 7.075 -5.304 1.00 97.94 181 ILE A N 1
ATOM 1500 C CA . ILE A 1 181 ? 2.644 8.330 -5.797 1.00 97.94 181 ILE A CA 1
ATOM 1501 C C . ILE A 1 181 ? 2.435 9.322 -4.650 1.00 97.94 181 ILE A C 1
ATOM 1503 O O . ILE A 1 181 ? 2.827 10.477 -4.785 1.00 97.94 181 ILE A O 1
ATOM 1507 N N . VAL A 1 182 ? 1.859 8.888 -3.520 1.00 96.31 182 VAL A N 1
ATOM 1508 C CA . VAL A 1 182 ? 1.688 9.764 -2.347 1.00 96.31 182 VAL A CA 1
ATOM 1509 C C . VAL A 1 182 ? 3.031 10.278 -1.833 1.00 96.31 182 VAL A C 1
ATOM 1511 O O . VAL A 1 182 ? 3.146 11.458 -1.534 1.00 96.31 182 VAL A O 1
ATOM 1514 N N . GLU A 1 183 ? 4.060 9.441 -1.746 1.00 94.75 183 GLU A N 1
ATOM 1515 C CA . GLU A 1 183 ? 5.372 9.870 -1.241 1.00 94.75 183 GLU A CA 1
ATOM 1516 C C . GLU A 1 183 ? 6.101 10.810 -2.206 1.00 94.75 183 GLU A C 1
ATOM 1518 O O . GLU A 1 183 ? 6.726 11.782 -1.787 1.00 94.75 183 GLU A O 1
ATOM 1523 N N . MET A 1 184 ? 5.967 10.568 -3.509 1.00 96.88 184 MET A N 1
ATOM 1524 C CA . MET A 1 184 ? 6.646 11.331 -4.559 1.00 96.88 184 MET A CA 1
ATOM 1525 C C . MET A 1 184 ? 5.802 12.485 -5.123 1.00 96.88 184 MET A C 1
ATOM 1527 O O . MET A 1 184 ? 6.195 13.101 -6.114 1.00 96.88 184 MET A O 1
ATOM 1531 N N . HIS A 1 185 ? 4.652 12.800 -4.513 1.00 96.75 185 HIS A N 1
ATOM 1532 C CA . HIS A 1 185 ? 3.660 13.724 -5.078 1.00 96.75 185 HIS A CA 1
ATOM 1533 C C . HIS A 1 185 ? 4.213 15.120 -5.409 1.00 96.75 185 HIS A C 1
ATOM 1535 O O . HIS A 1 185 ? 3.810 15.749 -6.390 1.00 96.75 185 HIS A O 1
ATOM 1541 N N . SER A 1 186 ? 5.170 15.601 -4.614 1.00 95.62 186 SER A N 1
ATOM 1542 C CA . SER A 1 186 ? 5.798 16.912 -4.796 1.00 95.62 186 SER A CA 1
ATOM 1543 C C . SER A 1 186 ? 6.611 17.027 -6.084 1.00 95.62 186 SER A C 1
ATOM 1545 O O . SER A 1 186 ? 6.746 18.124 -6.622 1.00 95.62 186 SER A O 1
ATOM 1547 N N . ASP A 1 187 ? 7.089 15.899 -6.608 1.00 96.88 187 ASP A N 1
ATOM 1548 C CA . ASP A 1 187 ? 7.891 15.826 -7.823 1.00 96.88 187 ASP A CA 1
ATOM 1549 C C . ASP A 1 187 ? 7.053 15.424 -9.056 1.00 96.88 187 ASP A C 1
ATOM 1551 O O . ASP A 1 187 ? 7.616 15.286 -10.141 1.00 96.88 187 ASP A O 1
ATOM 1555 N N . ILE A 1 188 ? 5.726 15.240 -8.934 1.00 97.50 188 ILE A N 1
ATOM 1556 C CA . ILE A 1 188 ? 4.851 14.914 -10.079 1.00 97.50 188 ILE A CA 1
ATOM 1557 C C . ILE A 1 188 ? 4.928 16.023 -11.124 1.00 97.50 188 ILE A C 1
ATOM 1559 O O . ILE A 1 188 ? 4.667 17.202 -10.848 1.00 97.50 188 ILE A O 1
ATOM 1563 N N . GLU A 1 189 ? 5.247 15.635 -12.355 1.00 95.88 189 GLU A N 1
ATOM 1564 C CA . GLU A 1 189 ? 5.413 16.572 -13.450 1.00 95.88 189 GLU A CA 1
ATOM 1565 C C . GLU A 1 189 ? 4.101 17.302 -13.741 1.00 95.88 189 GLU A C 1
ATOM 1567 O O . GLU A 1 189 ? 3.038 16.700 -13.929 1.00 95.88 189 GLU A O 1
ATOM 1572 N N . GLN A 1 190 ? 4.187 18.636 -13.723 1.00 91.88 190 GLN A N 1
ATOM 1573 C CA . GLN A 1 190 ? 3.057 19.550 -13.910 1.00 91.88 190 GLN A CA 1
ATOM 1574 C C . GLN A 1 190 ? 1.889 19.301 -12.939 1.00 91.88 190 GLN A C 1
ATOM 1576 O O . GLN A 1 190 ? 0.804 19.837 -13.149 1.00 91.88 190 GLN A O 1
ATOM 1581 N N . GLN A 1 191 ? 2.092 18.496 -11.887 1.00 93.00 191 GLN A N 1
ATOM 1582 C CA . GLN A 1 191 ? 1.050 18.056 -10.955 1.00 93.00 191 GLN A CA 1
ATOM 1583 C C . GLN A 1 191 ? -0.166 17.409 -11.648 1.00 93.00 191 GLN A C 1
ATOM 1585 O O . GLN A 1 191 ? -1.276 17.439 -11.121 1.00 93.00 191 GLN A O 1
ATOM 1590 N N . THR A 1 192 ? 0.039 16.847 -12.844 1.00 92.94 192 THR A N 1
ATOM 1591 C CA . THR A 1 192 ? -1.028 16.284 -13.691 1.00 92.94 192 THR A CA 1
ATOM 1592 C C . THR A 1 192 ? -0.655 14.951 -14.330 1.00 92.94 192 THR A C 1
ATOM 1594 O O . THR A 1 192 ? -1.555 14.167 -14.621 1.00 92.94 192 THR A O 1
ATOM 1597 N N . LEU A 1 193 ? 0.636 14.651 -14.518 1.00 96.88 193 LEU A N 1
ATOM 1598 C CA . LEU A 1 193 ? 1.081 13.4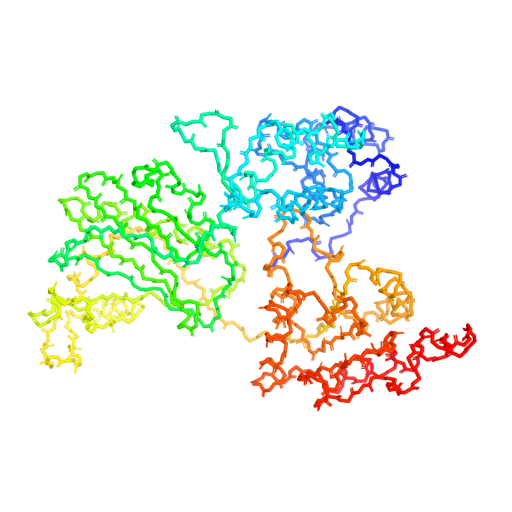00 -15.141 1.00 96.88 193 LEU A CA 1
ATOM 1599 C C . LEU A 1 193 ? 1.095 12.234 -14.144 1.00 96.88 193 LEU A C 1
ATOM 1601 O O . LEU A 1 193 ? 2.143 11.708 -13.772 1.00 96.88 193 LEU A O 1
ATOM 1605 N N . VAL A 1 194 ? -0.095 11.845 -13.692 1.00 97.50 194 VAL A N 1
ATOM 1606 C CA . VAL A 1 194 ? -0.306 10.756 -12.739 1.00 97.50 194 VAL A CA 1
ATOM 1607 C C . VAL A 1 194 ? -1.636 10.056 -13.006 1.00 97.50 194 VAL A C 1
ATOM 1609 O O . VAL A 1 194 ? -2.646 10.694 -13.297 1.00 97.50 194 VAL A O 1
ATOM 1612 N N . TRP A 1 195 ? -1.631 8.731 -12.929 1.00 97.00 195 TRP A N 1
ATOM 1613 C CA . TRP A 1 195 ? -2.787 7.869 -13.148 1.00 97.00 195 TRP A CA 1
ATOM 1614 C C . TRP A 1 195 ? -2.706 6.662 -12.207 1.00 97.00 195 TRP A C 1
ATOM 1616 O O . TRP A 1 195 ? -1.741 6.495 -11.462 1.00 97.00 195 TRP A O 1
ATOM 1626 N N . LYS A 1 196 ? -3.730 5.808 -12.198 1.00 94.25 196 LYS A N 1
ATOM 1627 C CA . LYS A 1 196 ? -3.860 4.719 -11.217 1.00 94.25 196 LYS A CA 1
ATOM 1628 C C . LYS A 1 196 ? -2.666 3.758 -11.212 1.00 94.25 196 LYS A C 1
ATOM 1630 O O . LYS A 1 196 ? -2.304 3.240 -10.160 1.00 94.25 196 LYS A O 1
ATOM 1635 N N . THR A 1 197 ? -2.083 3.523 -12.387 1.00 95.81 197 THR A N 1
ATOM 1636 C CA . THR A 1 197 ? -1.009 2.548 -12.626 1.00 95.81 197 THR A CA 1
ATOM 1637 C C . THR A 1 197 ? 0.300 3.193 -13.075 1.00 95.81 197 THR A C 1
ATOM 1639 O O . THR A 1 197 ? 1.224 2.479 -13.460 1.00 95.81 197 THR A O 1
ATOM 1642 N N . GLY A 1 198 ? 0.438 4.520 -12.991 1.00 97.75 198 GLY A N 1
ATOM 1643 C CA . GLY A 1 198 ? 1.734 5.144 -13.236 1.00 97.75 198 GLY A CA 1
ATOM 1644 C C . GLY A 1 198 ? 1.825 6.622 -12.896 1.00 97.75 198 GLY A C 1
ATOM 1645 O O . GLY A 1 198 ? 0.845 7.291 -12.572 1.00 97.75 198 GLY A O 1
ATOM 1646 N N . VAL A 1 199 ? 3.053 7.124 -12.931 1.00 98.56 199 VAL A N 1
ATOM 1647 C CA . VAL A 1 199 ? 3.370 8.519 -12.635 1.00 98.56 199 VAL A CA 1
ATOM 1648 C C . VAL A 1 199 ? 4.610 8.962 -13.394 1.00 98.56 199 VAL A C 1
ATOM 1650 O O . VAL A 1 199 ? 5.563 8.193 -13.543 1.00 98.56 199 VAL A O 1
ATOM 1653 N N . VAL A 1 200 ? 4.607 10.220 -13.837 1.00 98.50 200 VAL A N 1
ATOM 1654 C CA . VAL A 1 200 ? 5.799 10.898 -14.346 1.00 98.50 200 VAL A CA 1
ATOM 1655 C C . VAL A 1 200 ? 6.271 11.929 -13.328 1.00 98.50 200 VAL A C 1
ATOM 1657 O O . VAL A 1 200 ? 5.520 12.805 -12.898 1.00 98.50 200 VAL A O 1
ATOM 1660 N N . LEU A 1 201 ? 7.536 11.817 -12.941 1.00 98.25 201 LEU A N 1
ATOM 1661 C CA . LEU A 1 201 ? 8.207 12.689 -11.988 1.00 98.25 201 LEU A CA 1
ATOM 1662 C C . LEU A 1 201 ? 9.229 13.563 -12.714 1.00 98.25 201 LEU A C 1
ATOM 1664 O O . LEU A 1 201 ? 9.917 13.090 -13.618 1.00 98.25 201 LEU A O 1
ATOM 1668 N N . ALA A 1 202 ? 9.387 14.810 -12.280 1.00 96.88 202 ALA A N 1
ATOM 1669 C CA . ALA A 1 202 ? 10.380 15.742 -12.799 1.00 96.88 202 ALA A CA 1
ATOM 1670 C C . ALA A 1 202 ? 11.223 16.316 -11.654 1.00 96.88 202 ALA A C 1
ATOM 1672 O O . ALA A 1 202 ? 10.734 17.075 -10.820 1.00 96.88 202 ALA A O 1
ATOM 1673 N N . LYS A 1 203 ? 12.515 15.968 -11.624 1.00 93.31 203 LYS A N 1
ATOM 1674 C CA . LYS A 1 203 ? 13.461 16.418 -10.592 1.00 93.31 203 LYS A CA 1
ATOM 1675 C C . LYS A 1 203 ? 14.894 16.387 -11.115 1.00 93.31 203 LYS A C 1
ATOM 1677 O O . LYS A 1 203 ? 15.238 15.546 -11.938 1.00 93.31 203 LYS A O 1
ATOM 1682 N N . TYR A 1 204 ? 15.752 17.284 -10.628 1.00 88.75 204 TYR A N 1
ATOM 1683 C CA . TYR A 1 204 ? 17.185 17.318 -10.971 1.00 88.75 204 TYR A CA 1
ATOM 1684 C C . TYR A 1 204 ? 17.475 17.340 -12.489 1.00 88.75 204 TYR A C 1
ATOM 1686 O O . TYR A 1 204 ? 18.304 16.571 -12.976 1.00 88.75 204 TYR A O 1
ATOM 1694 N N . GLU A 1 205 ? 16.772 18.179 -13.263 1.00 91.06 205 GLU A N 1
ATOM 1695 C CA . GLU A 1 205 ? 16.896 18.223 -14.740 1.00 91.06 205 GLU A CA 1
ATOM 1696 C C . GLU A 1 205 ? 16.706 16.844 -15.410 1.00 91.06 205 GLU A C 1
ATOM 1698 O O . GLU A 1 205 ? 17.316 16.528 -16.436 1.00 91.06 205 GLU A O 1
ATOM 1703 N N . SER A 1 206 ? 15.902 15.992 -14.778 1.00 95.44 206 SER A N 1
ATOM 1704 C CA . SER A 1 206 ? 15.641 14.618 -15.188 1.00 95.44 206 SER A CA 1
ATOM 1705 C C . SER A 1 206 ? 14.157 14.316 -15.036 1.00 95.44 206 SER A C 1
ATOM 1707 O O . SER A 1 206 ? 13.456 14.941 -14.234 1.00 95.44 206 SER A O 1
ATOM 1709 N N . ARG A 1 207 ? 13.680 13.359 -15.825 1.00 97.62 207 ARG A N 1
ATOM 1710 C CA . ARG A 1 207 ? 12.305 12.870 -15.791 1.00 97.62 207 ARG A CA 1
ATOM 1711 C C . ARG A 1 207 ? 12.321 11.379 -15.526 1.00 97.62 207 ARG A C 1
ATOM 1713 O O . ARG A 1 207 ? 13.198 10.679 -16.033 1.00 97.62 207 ARG A O 1
ATOM 1720 N N . ALA A 1 208 ? 11.376 10.906 -14.732 1.00 98.00 208 ALA A N 1
ATOM 1721 C CA . ALA A 1 208 ? 11.206 9.494 -14.454 1.00 98.00 208 ALA A CA 1
ATOM 1722 C C . ALA A 1 208 ? 9.769 9.071 -14.711 1.00 98.00 208 ALA A C 1
ATOM 1724 O O . ALA A 1 208 ? 8.848 9.727 -14.246 1.00 98.00 208 ALA A O 1
ATOM 1725 N N . GLU A 1 209 ? 9.595 7.963 -15.406 1.00 98.06 209 GLU A N 1
ATOM 1726 C CA . GLU A 1 209 ? 8.321 7.294 -15.582 1.00 98.06 209 GLU A CA 1
ATOM 1727 C C . GLU A 1 209 ? 8.337 6.028 -14.726 1.00 98.06 209 GLU A C 1
ATOM 1729 O O . GLU A 1 209 ? 9.262 5.217 -14.816 1.00 98.06 209 GLU A O 1
ATOM 1734 N N . VAL A 1 210 ? 7.329 5.873 -13.873 1.00 98.38 210 VAL A N 1
ATOM 1735 C CA . VAL A 1 210 ? 7.155 4.692 -13.026 1.00 98.38 210 VAL A CA 1
ATOM 1736 C C . VAL A 1 210 ? 5.798 4.085 -13.337 1.00 98.38 210 VAL A C 1
ATOM 1738 O O . VAL A 1 210 ? 4.781 4.737 -13.115 1.00 98.38 210 VAL A O 1
ATOM 1741 N N . ILE A 1 211 ? 5.784 2.855 -13.849 1.00 97.81 211 ILE A N 1
ATOM 1742 C CA . ILE A 1 211 ? 4.570 2.151 -14.279 1.00 97.81 211 ILE A CA 1
ATOM 1743 C C . ILE A 1 211 ? 4.446 0.820 -13.542 1.00 97.81 211 ILE A C 1
ATOM 1745 O O . ILE A 1 211 ? 5.406 0.059 -13.430 1.00 97.81 211 ILE A O 1
ATOM 1749 N N . GLU A 1 212 ? 3.240 0.534 -13.063 1.00 97.06 212 GLU A N 1
ATOM 1750 C CA . GLU A 1 212 ? 2.826 -0.749 -12.505 1.00 97.06 212 GLU A CA 1
ATOM 1751 C C . GLU A 1 212 ? 2.153 -1.606 -13.585 1.00 97.06 212 GLU A C 1
ATOM 1753 O O . GLU A 1 212 ? 1.062 -1.299 -14.068 1.00 97.06 212 GLU A O 1
ATOM 1758 N N . TYR A 1 213 ? 2.772 -2.739 -13.912 1.00 95.06 213 TYR A N 1
ATOM 1759 C CA . TYR A 1 213 ? 2.189 -3.798 -14.729 1.00 95.06 213 TYR A CA 1
ATOM 1760 C C . TYR A 1 213 ? 1.680 -4.916 -13.817 1.00 95.06 213 TYR A C 1
ATOM 1762 O O . TYR A 1 213 ? 2.324 -5.954 -13.646 1.00 95.06 213 TYR A O 1
ATOM 1770 N N . TYR A 1 214 ? 0.502 -4.708 -13.224 1.00 89.25 214 TYR A N 1
ATOM 1771 C CA . TYR A 1 214 ? -0.039 -5.597 -12.189 1.00 89.25 214 TYR A CA 1
ATOM 1772 C C . TYR A 1 214 ? -0.133 -7.070 -12.631 1.00 89.25 214 TYR A C 1
ATOM 1774 O O . TYR A 1 214 ? 0.336 -7.964 -11.926 1.00 89.25 214 TYR A O 1
ATOM 1782 N N . ASN A 1 215 ? -0.638 -7.327 -13.844 1.00 88.50 215 ASN A N 1
ATOM 1783 C CA . ASN A 1 215 ? -0.763 -8.686 -14.396 1.00 88.50 215 ASN A CA 1
ATOM 1784 C C . ASN A 1 215 ? 0.594 -9.370 -14.626 1.00 88.50 215 ASN A C 1
ATOM 1786 O O . ASN A 1 215 ? 0.688 -10.594 -14.583 1.00 88.50 215 ASN A O 1
ATOM 1790 N N . GLN A 1 216 ? 1.651 -8.588 -14.848 1.00 92.75 216 GLN A N 1
ATOM 1791 C CA . GLN A 1 216 ? 3.020 -9.088 -15.002 1.00 92.75 216 GLN A CA 1
ATOM 1792 C C . GLN A 1 216 ? 3.763 -9.154 -13.660 1.00 92.75 216 GLN A C 1
ATOM 1794 O O . GLN A 1 216 ? 4.894 -9.640 -13.611 1.00 92.75 216 GLN A O 1
ATOM 1799 N N . ARG A 1 217 ? 3.120 -8.698 -12.573 1.00 95.38 217 ARG A N 1
ATOM 1800 C CA . ARG A 1 217 ? 3.702 -8.540 -11.236 1.00 95.38 217 ARG A CA 1
ATOM 1801 C C . ARG A 1 217 ? 5.004 -7.752 -11.312 1.00 95.38 217 ARG A C 1
ATOM 1803 O O . ARG A 1 217 ? 6.027 -8.188 -10.785 1.00 95.38 217 ARG A O 1
ATOM 1810 N N . GLU A 1 218 ? 4.966 -6.618 -12.004 1.00 96.69 218 GLU A N 1
ATOM 1811 C CA . GLU A 1 218 ? 6.152 -5.819 -12.286 1.00 96.69 218 GLU A CA 1
ATOM 1812 C C . GLU A 1 218 ? 5.914 -4.325 -12.043 1.00 96.69 218 GLU A C 1
ATOM 1814 O O . GLU A 1 218 ? 4.853 -3.793 -12.362 1.00 96.69 218 GLU A O 1
ATOM 1819 N N . ILE A 1 219 ? 6.922 -3.641 -11.497 1.00 98.12 219 ILE A N 1
ATOM 1820 C CA . ILE A 1 219 ? 7.048 -2.181 -11.586 1.00 98.12 219 ILE A CA 1
ATOM 1821 C C . ILE A 1 219 ? 8.250 -1.870 -12.464 1.00 98.12 219 ILE A C 1
ATOM 1823 O O . ILE A 1 219 ? 9.360 -2.314 -12.167 1.00 98.12 219 ILE A O 1
ATOM 1827 N N . GLN A 1 220 ? 8.035 -1.077 -13.507 1.00 97.38 220 GLN A N 1
ATOM 1828 C CA . GLN A 1 220 ? 9.091 -0.557 -14.360 1.00 97.38 220 GLN A CA 1
ATOM 1829 C C . GLN A 1 220 ? 9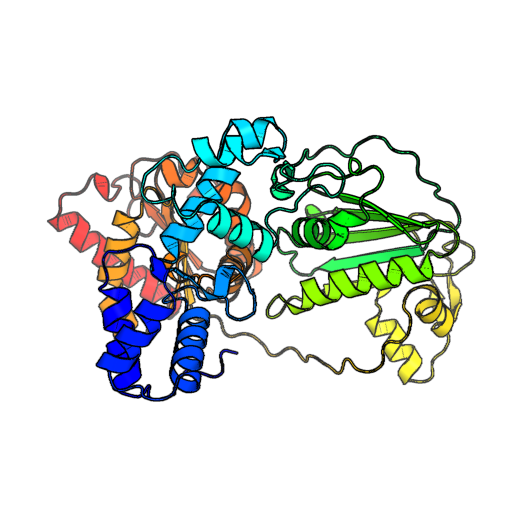.359 0.907 -14.016 1.00 97.38 220 GLN A C 1
ATOM 1831 O O . GLN A 1 220 ? 8.438 1.714 -13.931 1.00 97.38 220 GLN A O 1
ATOM 1836 N N . VAL A 1 221 ? 10.634 1.247 -13.861 1.00 97.38 221 VAL A N 1
ATOM 1837 C CA . VAL A 1 221 ? 11.127 2.615 -13.715 1.00 97.38 221 VAL A CA 1
ATOM 1838 C C . VAL A 1 221 ? 11.991 2.931 -14.929 1.00 97.38 221 VAL A C 1
ATOM 1840 O O . VAL A 1 221 ? 12.955 2.213 -15.193 1.00 97.38 221 VAL A O 1
ATOM 1843 N N . ARG A 1 222 ? 11.678 4.008 -15.649 1.00 95.94 222 ARG A N 1
ATOM 1844 C CA . ARG A 1 222 ? 12.524 4.583 -16.702 1.00 95.94 222 ARG A CA 1
ATOM 1845 C C . ARG A 1 222 ? 12.929 5.990 -16.302 1.00 95.94 222 ARG A C 1
ATOM 1847 O O . ARG A 1 222 ? 12.089 6.758 -15.852 1.00 95.94 222 ARG A O 1
ATOM 1854 N N . VAL A 1 223 ? 14.199 6.349 -16.464 1.00 95.50 223 VAL A N 1
ATOM 1855 C CA . VAL A 1 223 ? 14.706 7.684 -16.125 1.00 95.50 223 VAL A CA 1
ATOM 1856 C C . VAL A 1 223 ? 15.545 8.245 -17.263 1.00 95.50 223 VAL A C 1
ATOM 1858 O O . VAL A 1 223 ? 16.523 7.629 -17.691 1.00 95.50 223 VAL A O 1
ATOM 1861 N N . ALA A 1 224 ? 15.191 9.445 -17.708 1.00 94.62 224 ALA A N 1
ATOM 1862 C CA . ALA A 1 224 ? 15.873 10.195 -18.753 1.00 94.62 224 ALA A CA 1
ATOM 1863 C C . ALA A 1 224 ? 16.342 11.561 -18.224 1.00 94.62 224 ALA A C 1
ATOM 1865 O O . ALA A 1 224 ? 15.810 12.089 -17.245 1.00 94.62 224 ALA A O 1
ATOM 1866 N N . GLY A 1 225 ? 17.343 12.152 -18.877 1.00 92.56 225 GLY A N 1
ATOM 1867 C CA . GLY A 1 225 ? 17.876 13.475 -18.533 1.00 92.56 225 GLY A CA 1
ATOM 1868 C C . GLY A 1 225 ? 19.260 13.457 -17.882 1.00 92.56 225 GLY A C 1
ATOM 1869 O O . GLY A 1 225 ? 19.915 12.418 -17.761 1.00 92.56 225 GLY A O 1
ATOM 1870 N N . LYS A 1 226 ? 19.743 14.645 -17.501 1.00 89.19 226 LYS A N 1
ATOM 1871 C CA . LYS A 1 226 ? 21.166 14.862 -17.182 1.00 89.19 226 LYS A CA 1
ATOM 1872 C C . LYS A 1 226 ? 21.610 14.197 -15.882 1.00 89.19 226 LYS A C 1
ATOM 1874 O O . LYS A 1 226 ? 22.714 13.666 -15.816 1.00 89.19 226 LYS A O 1
ATOM 1879 N N . ARG A 1 227 ? 20.762 14.221 -14.849 1.00 88.94 227 ARG A N 1
ATOM 1880 C CA . ARG A 1 227 ? 21.050 13.662 -13.514 1.00 88.94 227 ARG A CA 1
ATOM 1881 C C . ARG A 1 227 ? 20.169 12.442 -13.225 1.00 88.94 227 ARG A C 1
ATOM 1883 O O . ARG A 1 227 ? 19.767 12.199 -12.090 1.00 88.94 227 ARG A O 1
ATOM 1890 N N . LYS A 1 228 ? 19.907 11.637 -14.264 1.00 90.94 228 LYS A N 1
ATOM 1891 C CA . LYS A 1 228 ? 19.062 10.433 -14.208 1.00 90.94 228 LYS A CA 1
ATOM 1892 C C . LYS A 1 228 ? 19.481 9.427 -13.128 1.00 90.94 228 LYS A C 1
ATOM 1894 O O . LYS A 1 228 ? 18.613 8.829 -12.503 1.00 90.94 228 LYS A O 1
ATOM 1899 N N . LYS A 1 229 ? 20.787 9.291 -12.846 1.00 86.62 229 LYS A N 1
ATOM 1900 C CA . LYS A 1 229 ? 21.282 8.444 -11.744 1.00 86.62 229 LYS A CA 1
ATOM 1901 C C . LYS A 1 229 ? 20.738 8.927 -10.396 1.00 86.62 229 LYS A C 1
ATOM 1903 O O . LYS A 1 229 ? 20.190 8.132 -9.653 1.00 86.62 229 LYS A O 1
ATOM 1908 N N . GLU A 1 230 ? 20.816 10.223 -10.101 1.00 86.94 230 GLU A N 1
ATOM 1909 C CA . GLU A 1 230 ? 20.370 10.786 -8.817 1.00 86.94 230 GLU A CA 1
ATOM 1910 C C . GLU A 1 230 ? 18.863 10.645 -8.606 1.00 86.94 230 GLU A C 1
ATOM 1912 O O . GLU A 1 230 ? 18.426 10.275 -7.517 1.00 86.94 230 GLU A O 1
ATOM 1917 N N . LEU A 1 231 ? 18.066 10.884 -9.651 1.00 92.50 231 LEU A N 1
ATOM 1918 C CA . LEU A 1 231 ? 16.621 10.676 -9.581 1.00 92.50 231 LEU A CA 1
ATOM 1919 C C . LEU A 1 231 ? 16.276 9.191 -9.377 1.00 92.50 231 LEU A C 1
ATOM 1921 O O . LEU A 1 231 ? 15.444 8.874 -8.529 1.00 92.50 231 LEU A O 1
ATOM 1925 N N . LEU A 1 232 ? 16.965 8.275 -10.068 1.00 91.94 232 LEU A N 1
ATOM 1926 C CA . LEU A 1 232 ? 16.772 6.836 -9.874 1.00 91.94 232 LEU A CA 1
ATOM 1927 C C . LEU A 1 232 ? 17.074 6.398 -8.432 1.00 91.94 232 LEU A C 1
ATOM 1929 O O . LEU A 1 232 ? 16.351 5.564 -7.897 1.00 91.94 232 LEU A O 1
ATOM 1933 N N . VAL A 1 233 ? 18.078 6.986 -7.771 1.00 84.12 233 VAL A N 1
ATOM 1934 C CA . VAL A 1 233 ? 18.367 6.711 -6.350 1.00 84.12 233 VAL A CA 1
ATOM 1935 C C . VAL A 1 233 ? 17.205 7.084 -5.452 1.00 84.12 233 VAL A C 1
ATOM 1937 O O . VAL A 1 233 ? 16.833 6.297 -4.586 1.00 84.12 233 VAL A O 1
ATOM 1940 N N . VAL A 1 234 ? 16.640 8.277 -5.638 1.00 89.06 234 VAL A N 1
ATOM 1941 C CA . VAL A 1 234 ? 15.504 8.739 -4.832 1.00 89.06 234 VAL A CA 1
ATOM 1942 C C . VAL A 1 234 ? 14.319 7.792 -5.008 1.00 89.06 234 VAL A C 1
ATOM 1944 O O . VAL A 1 234 ? 13.749 7.339 -4.017 1.00 89.06 234 VAL A O 1
ATOM 1947 N N . ILE A 1 235 ? 14.016 7.427 -6.255 1.00 94.38 235 ILE A N 1
ATOM 1948 C CA . ILE A 1 235 ? 12.926 6.506 -6.594 1.00 94.38 235 ILE A CA 1
ATOM 1949 C C . ILE A 1 235 ? 13.161 5.126 -5.981 1.00 94.38 235 ILE A C 1
ATOM 1951 O O . ILE A 1 235 ? 12.284 4.597 -5.301 1.00 94.38 235 ILE A O 1
ATOM 1955 N N . ASN A 1 236 ? 14.354 4.559 -6.174 1.00 89.69 236 ASN A N 1
ATOM 1956 C CA . ASN A 1 236 ? 14.705 3.251 -5.636 1.00 89.69 236 ASN A CA 1
ATOM 1957 C C . ASN A 1 236 ? 14.651 3.246 -4.105 1.00 89.69 236 ASN A C 1
ATOM 1959 O O . ASN A 1 236 ? 14.107 2.317 -3.522 1.00 89.69 236 ASN A O 1
ATOM 1963 N N . ASN A 1 237 ? 15.157 4.289 -3.445 1.00 85.25 237 ASN A N 1
ATOM 1964 C CA . ASN A 1 237 ? 15.106 4.393 -1.989 1.00 85.25 237 ASN A CA 1
ATOM 1965 C C . ASN A 1 237 ? 13.667 4.436 -1.469 1.00 85.25 237 ASN A C 1
ATOM 1967 O O . ASN A 1 237 ? 13.377 3.805 -0.453 1.00 85.25 237 ASN A O 1
ATOM 1971 N N . GLU A 1 238 ? 12.767 5.153 -2.144 1.00 90.00 238 GLU A N 1
ATOM 1972 C CA . GLU A 1 238 ? 11.370 5.220 -1.717 1.00 90.00 238 GLU A CA 1
ATOM 1973 C C . GLU A 1 238 ? 10.628 3.902 -1.970 1.00 90.00 238 GLU A C 1
ATOM 1975 O O . GLU A 1 238 ? 9.932 3.403 -1.084 1.00 90.00 238 GLU A O 1
ATOM 1980 N N . LEU A 1 239 ? 10.858 3.262 -3.120 1.00 93.12 239 LEU A N 1
ATOM 1981 C CA . LEU A 1 239 ? 10.336 1.921 -3.389 1.00 93.12 239 LEU A CA 1
ATOM 1982 C C . LEU A 1 239 ? 10.851 0.897 -2.370 1.00 93.12 239 LEU A C 1
ATOM 1984 O O . LEU A 1 239 ? 10.054 0.128 -1.846 1.00 93.12 239 LEU A O 1
ATOM 1988 N N . GLU A 1 240 ? 12.134 0.932 -2.009 1.00 85.56 240 GLU A N 1
ATOM 1989 C CA . GLU A 1 240 ? 12.728 0.043 -1.002 1.00 85.56 240 GLU A CA 1
ATOM 1990 C C . GLU A 1 240 ? 12.136 0.274 0.401 1.00 85.56 240 GLU A C 1
ATOM 1992 O O . GLU A 1 240 ? 11.863 -0.692 1.117 1.00 85.56 240 GLU A O 1
ATOM 1997 N N . LYS A 1 241 ? 11.870 1.525 0.813 1.00 83.94 241 LYS A N 1
ATOM 1998 C CA . LYS A 1 241 ? 11.137 1.805 2.068 1.00 83.94 241 LYS A CA 1
ATOM 1999 C C . LYS A 1 241 ? 9.738 1.192 2.030 1.00 83.94 241 LYS A C 1
ATOM 2001 O O . LYS A 1 241 ? 9.313 0.545 2.990 1.00 83.94 241 LYS A O 1
ATOM 2006 N N . ILE A 1 242 ? 9.034 1.362 0.911 1.00 87.25 242 ILE A N 1
ATOM 2007 C CA . ILE A 1 242 ? 7.708 0.783 0.707 1.00 87.25 242 ILE A CA 1
ATOM 2008 C C . ILE A 1 242 ? 7.793 -0.749 0.741 1.00 87.25 242 ILE A C 1
ATOM 2010 O O . ILE A 1 242 ? 7.015 -1.364 1.465 1.00 87.25 242 ILE A O 1
ATOM 2014 N N . HIS A 1 243 ? 8.763 -1.379 0.075 1.00 86.75 243 HIS A N 1
ATOM 2015 C CA . HIS A 1 243 ? 8.965 -2.833 0.097 1.00 86.75 243 HIS A CA 1
ATOM 2016 C C . HIS A 1 243 ? 9.248 -3.363 1.504 1.00 86.75 243 HIS A C 1
ATOM 2018 O O . HIS A 1 243 ? 8.603 -4.318 1.928 1.00 86.75 243 HIS A O 1
ATOM 2024 N N . LYS A 1 244 ? 10.139 -2.709 2.259 1.00 80.25 244 LYS A N 1
ATOM 2025 C CA . LYS A 1 244 ? 10.483 -3.080 3.647 1.00 80.25 244 LYS A CA 1
ATOM 2026 C C . LYS A 1 244 ? 9.310 -2.979 4.610 1.00 80.25 244 LYS A C 1
ATOM 2028 O O . LYS A 1 244 ? 9.271 -3.687 5.609 1.00 80.25 244 LYS A O 1
ATOM 2033 N N . SER A 1 245 ? 8.350 -2.111 4.311 1.00 79.56 245 SER A N 1
ATOM 2034 C CA . SER A 1 245 ? 7.139 -1.965 5.115 1.00 79.56 245 SER A CA 1
ATOM 2035 C C . SER A 1 245 ? 6.088 -3.061 4.863 1.00 79.56 245 SER A C 1
ATOM 2037 O O . SER A 1 245 ? 4.966 -2.941 5.352 1.00 79.56 245 SER A O 1
ATOM 2039 N N . TYR A 1 246 ? 6.403 -4.093 4.076 1.00 77.50 246 TYR A N 1
ATOM 2040 C CA . TYR A 1 246 ? 5.597 -5.305 3.920 1.00 77.50 246 TYR A CA 1
ATOM 2041 C C . TYR A 1 246 ? 6.299 -6.486 4.596 1.00 77.50 246 TYR A C 1
ATOM 2043 O O . TYR A 1 246 ? 7.461 -6.776 4.308 1.00 77.50 246 TYR A O 1
ATOM 2051 N N . GLU A 1 247 ? 5.594 -7.210 5.466 1.00 67.62 247 GLU A N 1
ATOM 2052 C CA . GLU A 1 247 ? 6.150 -8.413 6.087 1.00 67.62 247 GLU A CA 1
ATOM 2053 C C . GLU A 1 247 ? 6.288 -9.518 5.022 1.00 67.62 247 GLU A C 1
ATOM 2055 O O . GLU A 1 247 ? 5.316 -9.916 4.387 1.00 67.62 247 GLU A O 1
ATOM 2060 N N . ARG A 1 248 ? 7.517 -10.009 4.802 1.00 76.88 248 ARG A N 1
ATOM 2061 C CA . ARG A 1 248 ? 7.845 -11.128 3.889 1.00 76.88 248 ARG A CA 1
ATOM 2062 C C . ARG A 1 248 ? 7.589 -10.887 2.391 1.00 76.88 248 ARG A C 1
ATOM 2064 O O . ARG A 1 248 ? 7.478 -11.861 1.645 1.00 76.88 248 ARG A O 1
ATOM 2071 N N . LEU A 1 249 ? 7.560 -9.641 1.913 1.00 81.31 249 LEU A N 1
ATOM 2072 C CA . LEU A 1 249 ? 7.501 -9.375 0.470 1.00 81.31 249 LEU A CA 1
ATOM 2073 C C . LEU A 1 249 ? 8.729 -9.960 -0.250 1.00 81.31 249 LEU A C 1
ATOM 2075 O O . LEU A 1 249 ? 9.861 -9.603 0.064 1.00 81.31 249 LEU A O 1
ATOM 2079 N N . GLN A 1 250 ? 8.488 -10.837 -1.226 1.00 84.56 250 GLN A N 1
ATOM 2080 C CA . GLN A 1 250 ? 9.520 -11.413 -2.088 1.00 84.56 250 GLN A CA 1
ATOM 2081 C C . GLN A 1 250 ? 9.475 -10.748 -3.461 1.00 84.56 250 GLN A C 1
ATOM 2083 O O . GLN A 1 250 ? 8.423 -10.703 -4.110 1.00 84.56 250 GLN A O 1
ATOM 2088 N N . TYR A 1 251 ? 10.614 -10.216 -3.889 1.00 91.31 251 TYR A N 1
ATOM 2089 C CA . TYR A 1 251 ? 10.764 -9.573 -5.184 1.00 91.31 251 TYR A CA 1
ATOM 2090 C C . TYR A 1 251 ? 12.218 -9.624 -5.647 1.00 91.31 251 TYR A C 1
ATOM 2092 O O . TYR A 1 251 ? 13.145 -9.773 -4.853 1.00 91.31 251 TYR A O 1
ATOM 2100 N N . GLN A 1 252 ? 12.406 -9.476 -6.950 1.00 93.56 252 GLN A N 1
ATOM 2101 C CA . GLN A 1 252 ? 13.700 -9.402 -7.601 1.00 93.56 252 GLN A CA 1
ATOM 2102 C C . GLN A 1 252 ? 13.861 -8.019 -8.212 1.00 93.56 252 GLN A C 1
ATOM 2104 O O . GLN A 1 252 ? 12.955 -7.508 -8.870 1.00 93.56 252 GLN A O 1
ATOM 2109 N N . THR A 1 253 ? 15.032 -7.424 -8.018 1.00 93.31 253 THR A N 1
ATOM 2110 C CA . THR A 1 253 ? 15.426 -6.227 -8.762 1.00 93.31 253 THR A CA 1
ATOM 2111 C C . THR A 1 253 ? 16.171 -6.663 -10.014 1.00 93.31 253 THR A C 1
ATOM 2113 O O . THR A 1 253 ? 17.131 -7.431 -9.935 1.00 93.31 253 THR A O 1
ATOM 2116 N N . LEU A 1 254 ? 15.715 -6.190 -11.163 1.00 94.50 254 LEU A N 1
ATOM 2117 C CA . LEU A 1 254 ? 16.216 -6.542 -12.478 1.00 94.50 254 LEU A CA 1
ATOM 2118 C C . LEU A 1 254 ? 16.963 -5.348 -13.072 1.00 94.50 254 LEU A C 1
ATOM 2120 O O . LEU A 1 254 ? 16.388 -4.278 -13.280 1.00 94.50 254 LEU A O 1
ATOM 2124 N N . VAL A 1 255 ? 18.252 -5.553 -13.331 1.00 93.38 255 VAL A N 1
ATOM 2125 C CA . VAL A 1 255 ? 19.193 -4.546 -13.831 1.00 93.38 255 VAL A CA 1
ATOM 2126 C C . VAL A 1 255 ? 19.407 -4.760 -15.334 1.00 93.38 255 VAL A C 1
ATOM 2128 O O . VAL A 1 255 ? 19.694 -5.891 -15.737 1.00 93.38 255 VAL A O 1
ATOM 2131 N N . PRO A 1 256 ? 19.263 -3.721 -16.173 1.00 93.50 256 PRO A N 1
ATOM 2132 C CA . PRO A 1 256 ? 19.404 -3.840 -17.616 1.00 93.50 256 PRO A CA 1
ATOM 2133 C C . PRO A 1 256 ? 20.859 -4.094 -18.005 1.00 93.50 256 PRO A C 1
ATOM 2135 O O . PRO A 1 256 ? 21.795 -3.583 -17.390 1.00 93.50 256 PRO A O 1
ATOM 2138 N N . CYS A 1 257 ? 21.045 -4.864 -19.067 1.00 92.94 257 CYS A N 1
ATOM 2139 C CA . CYS A 1 257 ? 22.337 -5.068 -19.691 1.00 92.94 257 CYS A CA 1
ATOM 2140 C C . CYS A 1 257 ? 22.851 -3.766 -20.324 1.00 92.94 257 CYS A C 1
ATOM 2142 O O . CYS A 1 257 ? 22.095 -3.026 -20.948 1.00 92.94 257 CYS A O 1
ATOM 2144 N N . ASN A 1 258 ? 24.157 -3.521 -20.224 1.00 88.88 258 ASN A N 1
ATOM 2145 C CA . ASN A 1 258 ? 24.841 -2.358 -20.795 1.00 88.88 258 ASN A CA 1
ATOM 2146 C C . ASN A 1 258 ? 25.629 -2.689 -22.079 1.00 88.88 258 ASN A C 1
ATOM 2148 O O . ASN A 1 258 ? 26.476 -1.902 -22.507 1.00 88.88 258 ASN A O 1
ATOM 2152 N N . CYS A 1 259 ? 25.391 -3.855 -22.696 1.00 91.25 259 CYS A N 1
ATOM 2153 C CA . CYS A 1 259 ? 25.990 -4.178 -23.993 1.00 91.25 259 CYS A CA 1
ATOM 2154 C C . CYS A 1 259 ? 25.477 -3.230 -25.091 1.00 91.25 259 CYS A C 1
ATOM 2156 O O . CYS A 1 259 ? 24.452 -2.564 -24.937 1.00 91.25 259 CYS A O 1
ATOM 2158 N N . LYS A 1 260 ? 26.163 -3.201 -26.239 1.00 88.75 260 LYS A N 1
ATOM 2159 C CA . LYS A 1 260 ? 25.853 -2.272 -27.341 1.00 88.75 260 LYS A CA 1
ATOM 2160 C C . LYS A 1 260 ? 24.422 -2.398 -27.868 1.00 88.75 260 LYS A C 1
ATOM 2162 O O . LYS A 1 260 ? 23.845 -1.390 -28.249 1.00 88.75 260 LYS A O 1
ATOM 2167 N N . SER A 1 261 ? 23.853 -3.604 -27.891 1.00 88.94 261 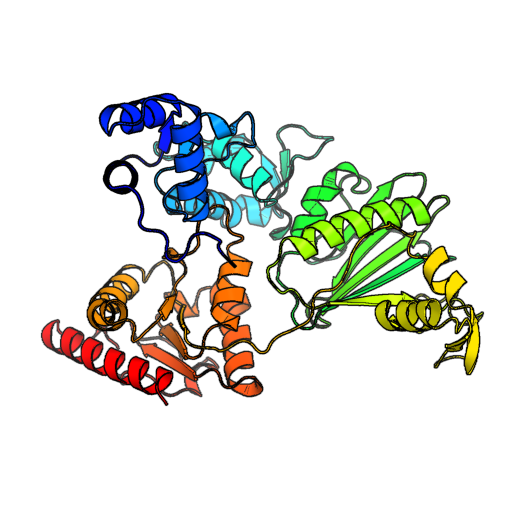SER A N 1
ATOM 2168 C CA . SER A 1 261 ? 22.471 -3.821 -28.342 1.00 88.94 261 SER A CA 1
ATOM 2169 C C . SER A 1 261 ? 21.424 -3.488 -27.276 1.00 88.94 261 SER A C 1
ATOM 2171 O O . SER A 1 261 ? 20.266 -3.278 -27.617 1.00 88.94 261 SER A O 1
ATOM 2173 N N . CYS A 1 262 ? 21.804 -3.449 -25.995 1.00 89.50 262 CYS A N 1
ATOM 2174 C CA . CYS A 1 262 ? 20.883 -3.198 -24.887 1.00 89.50 262 CYS A CA 1
ATOM 2175 C C . CYS A 1 262 ? 20.903 -1.748 -24.390 1.00 89.50 262 CYS A C 1
ATOM 2177 O O . CYS A 1 262 ? 19.873 -1.273 -23.930 1.00 89.50 262 CYS A O 1
ATOM 2179 N N . ASN A 1 263 ? 22.032 -1.041 -24.495 1.00 83.94 263 ASN A N 1
ATOM 2180 C CA . ASN A 1 263 ? 22.238 0.271 -23.871 1.00 83.94 263 ASN A CA 1
ATOM 2181 C C . ASN A 1 263 ? 21.202 1.345 -24.265 1.00 83.94 263 ASN A C 1
ATOM 2183 O O . ASN A 1 263 ? 20.860 2.186 -23.441 1.00 83.94 263 ASN A O 1
ATOM 2187 N N . ASP A 1 264 ? 20.689 1.298 -25.496 1.00 83.50 264 ASP A N 1
ATOM 2188 C CA . ASP A 1 264 ? 19.662 2.224 -26.002 1.00 83.50 264 ASP A CA 1
ATOM 2189 C C . ASP A 1 264 ? 18.335 1.515 -26.321 1.00 83.50 264 ASP A C 1
ATOM 2191 O O . ASP A 1 264 ? 17.452 2.073 -26.968 1.00 83.50 264 ASP A O 1
ATOM 2195 N N . SER A 1 265 ? 18.185 0.266 -25.874 1.00 88.19 265 SER A N 1
ATOM 2196 C CA . SER A 1 265 ? 16.938 -0.478 -26.017 1.00 88.19 265 SER A CA 1
ATOM 2197 C C . SER A 1 265 ? 15.974 -0.118 -24.892 1.00 88.19 265 SER A C 1
ATOM 2199 O O . SER A 1 265 ? 16.346 -0.081 -23.721 1.00 88.19 265 SER A O 1
ATOM 2201 N N . GLN A 1 266 ? 14.699 0.054 -25.237 1.00 86.88 266 GLN A N 1
ATOM 2202 C CA . GLN A 1 266 ? 13.607 0.157 -24.263 1.00 86.88 266 GLN A CA 1
ATOM 2203 C C . GLN A 1 266 ? 13.233 -1.200 -23.645 1.00 86.88 266 GLN A C 1
ATOM 2205 O O . GLN A 1 266 ? 12.524 -1.262 -22.641 1.00 86.88 266 GLN A O 1
ATOM 2210 N N . ASN A 1 267 ? 13.736 -2.297 -24.216 1.00 89.44 267 ASN A N 1
ATOM 2211 C CA . ASN A 1 267 ? 13.578 -3.644 -23.686 1.00 89.44 267 ASN A CA 1
ATOM 2212 C C . ASN A 1 267 ? 14.920 -4.397 -23.754 1.00 89.44 267 ASN A C 1
ATOM 2214 O O . ASN A 1 267 ? 15.102 -5.252 -24.623 1.00 89.44 267 ASN A O 1
ATOM 2218 N N . PRO A 1 268 ? 15.900 -4.030 -22.910 1.00 92.44 268 PRO A N 1
ATOM 2219 C CA . PRO A 1 268 ? 17.191 -4.705 -22.859 1.00 92.44 268 PRO A CA 1
ATOM 2220 C C . PRO A 1 268 ? 17.065 -6.094 -22.218 1.00 92.44 268 PRO A C 1
ATOM 2222 O O . PRO A 1 268 ? 16.077 -6.396 -21.550 1.00 92.44 268 PRO A O 1
ATOM 2225 N N . TYR A 1 269 ? 18.106 -6.917 -22.337 1.00 94.06 269 TYR A N 1
ATOM 2226 C CA . TYR A 1 269 ? 18.250 -8.085 -21.473 1.00 94.06 269 TYR A CA 1
ATOM 2227 C C . TYR A 1 269 ? 18.375 -7.637 -20.011 1.00 94.06 269 TYR A C 1
ATOM 2229 O O . TYR A 1 269 ? 19.063 -6.655 -19.729 1.00 94.06 269 TYR A O 1
ATOM 2237 N N . PHE A 1 270 ? 17.774 -8.369 -19.073 1.00 94.75 270 PHE A N 1
ATOM 2238 C CA . PHE A 1 270 ? 17.831 -8.041 -17.648 1.00 94.75 270 PHE A CA 1
ATOM 2239 C C . PHE A 1 270 ? 18.516 -9.134 -16.830 1.00 94.75 270 PHE A C 1
ATOM 2241 O O . PHE A 1 270 ? 18.245 -10.324 -16.981 1.00 94.75 270 PHE A O 1
ATOM 2248 N N . TYR A 1 271 ? 19.352 -8.711 -15.887 1.00 94.25 271 TYR A N 1
ATOM 2249 C CA . TYR A 1 271 ? 19.973 -9.572 -14.889 1.00 94.25 271 TYR A CA 1
ATOM 2250 C C . TYR A 1 271 ? 19.299 -9.401 -13.534 1.00 94.25 271 TYR A C 1
ATOM 2252 O O . TYR A 1 271 ? 18.993 -8.286 -13.117 1.00 94.25 271 TYR A O 1
ATOM 2260 N N . ASN A 1 272 ? 19.152 -10.493 -12.787 1.00 93.62 272 ASN A N 1
ATOM 2261 C CA . ASN A 1 272 ? 18.796 -10.401 -11.376 1.00 93.62 272 ASN A CA 1
ATOM 2262 C C . ASN A 1 272 ? 19.963 -9.772 -10.583 1.00 93.62 272 ASN A C 1
ATOM 2264 O O . ASN A 1 272 ? 21.093 -10.266 -10.629 1.00 93.62 272 ASN A O 1
ATOM 2268 N N . ARG A 1 273 ? 19.676 -8.699 -9.836 1.00 91.69 273 ARG A N 1
ATOM 2269 C CA . ARG A 1 273 ? 20.628 -7.960 -8.990 1.00 91.69 273 ARG A CA 1
ATOM 2270 C C . ARG A 1 273 ? 21.424 -8.871 -8.056 1.00 91.69 273 ARG A C 1
ATOM 2272 O O . ARG A 1 273 ? 22.635 -8.709 -7.936 1.00 91.69 273 ARG A O 1
ATOM 2279 N N . ASP A 1 274 ? 20.781 -9.860 -7.446 1.00 87.38 274 ASP A N 1
ATOM 2280 C CA . ASP A 1 274 ? 21.431 -10.764 -6.494 1.00 87.38 274 ASP A CA 1
ATOM 2281 C C . ASP A 1 274 ? 22.445 -11.682 -7.186 1.00 87.38 274 ASP A C 1
ATOM 2283 O O . ASP A 1 274 ? 23.443 -12.084 -6.587 1.00 87.38 274 ASP A O 1
ATOM 2287 N N . VAL A 1 275 ? 22.227 -11.997 -8.467 1.00 89.44 275 VAL A N 1
ATOM 2288 C CA . VAL A 1 275 ? 23.213 -12.714 -9.285 1.00 89.44 275 VAL A CA 1
ATOM 2289 C C . VAL A 1 275 ? 24.416 -11.815 -9.558 1.00 89.44 275 VAL A C 1
ATOM 2291 O O . VAL A 1 275 ? 25.546 -12.263 -9.378 1.00 89.44 275 VAL A O 1
ATOM 2294 N N . LEU A 1 276 ? 24.198 -10.546 -9.920 1.00 89.25 276 LEU A N 1
ATOM 2295 C CA . LEU A 1 276 ? 25.289 -9.590 -10.144 1.00 89.25 276 LEU A CA 1
ATOM 2296 C C . LEU A 1 276 ? 26.137 -9.389 -8.879 1.00 89.25 276 LEU A C 1
ATOM 2298 O O . LEU A 1 276 ? 27.366 -9.422 -8.954 1.00 89.25 276 LEU A O 1
ATOM 2302 N N . TYR A 1 277 ? 25.507 -9.274 -7.705 1.00 85.44 277 TYR A N 1
ATOM 2303 C CA . TYR A 1 277 ? 26.234 -9.207 -6.436 1.00 85.44 277 TYR A CA 1
ATOM 2304 C C . TYR A 1 277 ? 27.018 -10.483 -6.138 1.00 85.44 277 TYR A C 1
ATOM 2306 O O . TYR A 1 277 ? 28.200 -10.391 -5.823 1.00 85.44 277 TYR A O 1
ATOM 2314 N N . LYS A 1 278 ? 26.443 -11.674 -6.350 1.00 86.94 278 LYS A N 1
ATOM 2315 C CA . LYS A 1 278 ? 27.197 -12.934 -6.219 1.00 86.94 278 LYS A CA 1
ATOM 2316 C C . LYS A 1 278 ? 28.420 -12.980 -7.137 1.00 86.94 278 LYS A C 1
ATOM 2318 O O . LYS A 1 278 ? 29.450 -13.509 -6.730 1.00 86.94 278 LYS A O 1
ATOM 2323 N N . PHE A 1 279 ? 28.330 -12.465 -8.362 1.00 88.62 279 PHE A N 1
ATOM 2324 C CA . PHE A 1 279 ? 29.477 -12.382 -9.271 1.00 88.62 279 PHE A CA 1
ATOM 2325 C C . PHE A 1 279 ? 30.555 -11.447 -8.715 1.00 88.62 279 PHE A C 1
ATOM 2327 O O . PHE A 1 279 ? 31.702 -11.871 -8.573 1.00 88.62 279 PHE A O 1
ATOM 2334 N N . ARG A 1 280 ? 30.173 -10.228 -8.314 1.00 85.81 280 ARG A N 1
ATOM 2335 C CA . ARG A 1 280 ? 31.081 -9.244 -7.710 1.00 85.81 280 ARG A CA 1
ATOM 2336 C C . ARG A 1 280 ? 31.773 -9.790 -6.456 1.00 85.81 280 ARG A C 1
ATOM 2338 O O . ARG A 1 280 ? 32.993 -9.726 -6.366 1.00 85.81 280 ARG A O 1
ATOM 2345 N N . ASP A 1 281 ? 31.014 -10.381 -5.537 1.00 86.25 281 ASP A N 1
ATOM 2346 C CA . ASP A 1 281 ? 31.513 -10.880 -4.247 1.00 86.25 281 ASP A CA 1
ATOM 2347 C C . ASP A 1 281 ? 32.446 -12.095 -4.416 1.00 86.25 281 ASP A C 1
ATOM 2349 O O . ASP A 1 281 ? 33.347 -12.316 -3.610 1.00 86.25 281 ASP A O 1
ATOM 2353 N N . ASN A 1 282 ? 32.278 -12.862 -5.500 1.00 86.81 282 ASN A N 1
ATOM 2354 C CA . ASN A 1 282 ? 33.185 -13.947 -5.890 1.00 86.81 282 ASN A CA 1
ATOM 2355 C C . ASN A 1 282 ? 34.307 -13.491 -6.844 1.00 86.81 282 ASN A C 1
ATOM 2357 O O . ASN A 1 282 ? 34.960 -14.338 -7.458 1.00 86.81 282 ASN A O 1
ATOM 2361 N N . ASN A 1 283 ? 34.532 -12.180 -6.997 1.00 88.75 283 ASN A N 1
ATOM 2362 C CA . ASN A 1 283 ? 35.540 -11.585 -7.886 1.00 88.75 283 ASN A CA 1
ATOM 2363 C C . ASN A 1 283 ? 35.419 -12.035 -9.357 1.00 88.75 283 ASN A C 1
ATOM 2365 O O . ASN A 1 283 ? 36.415 -12.180 -10.069 1.00 88.75 283 ASN A O 1
ATOM 2369 N N . ARG A 1 284 ? 34.190 -12.283 -9.824 1.00 89.31 284 ARG A N 1
ATOM 2370 C CA . ARG A 1 284 ? 33.869 -12.581 -11.225 1.00 89.31 284 ARG A CA 1
ATOM 2371 C C . ARG A 1 284 ? 33.304 -11.327 -11.881 1.00 89.31 284 ARG A C 1
ATOM 2373 O O . ARG A 1 284 ? 32.152 -10.974 -11.667 1.00 89.31 284 ARG A O 1
ATOM 2380 N N . TYR A 1 285 ? 34.111 -10.672 -12.706 1.00 87.50 285 TYR A N 1
ATOM 2381 C CA . TYR A 1 285 ? 33.779 -9.353 -13.261 1.00 87.50 285 TYR A CA 1
ATOM 2382 C C . TYR A 1 285 ? 33.064 -9.386 -14.615 1.00 87.50 285 TYR A C 1
ATOM 2384 O O . TYR A 1 285 ? 32.749 -8.338 -15.166 1.00 87.50 285 TYR A O 1
ATOM 2392 N N . GLN A 1 286 ? 32.824 -10.573 -15.170 1.00 93.75 286 GLN A N 1
ATOM 2393 C CA . GLN A 1 286 ? 32.266 -10.744 -16.508 1.00 93.75 286 GLN A CA 1
ATOM 2394 C C . GLN A 1 286 ? 31.057 -11.676 -16.457 1.00 93.75 286 GLN A C 1
ATOM 2396 O O . GLN A 1 286 ? 31.124 -12.751 -15.856 1.00 93.75 286 GLN A O 1
ATOM 2401 N N . ILE A 1 287 ? 29.968 -11.276 -17.109 1.00 94.06 287 ILE A N 1
ATOM 2402 C CA . ILE A 1 287 ? 28.754 -12.080 -17.287 1.00 94.06 287 ILE A CA 1
ATOM 2403 C C . ILE A 1 287 ? 28.276 -11.957 -18.737 1.00 94.06 287 ILE A C 1
ATOM 2405 O O . ILE A 1 287 ? 28.447 -10.912 -19.355 1.00 94.06 287 ILE A O 1
ATOM 2409 N N . GLN A 1 288 ? 27.717 -13.024 -19.307 1.00 95.38 288 GLN A N 1
ATOM 2410 C CA . GLN A 1 288 ? 27.267 -13.016 -20.701 1.00 95.38 288 GLN A CA 1
ATOM 2411 C C . GLN A 1 288 ? 25.857 -12.425 -20.834 1.00 95.38 288 GLN A C 1
ATOM 2413 O O . GLN A 1 288 ? 24.953 -12.781 -20.071 1.00 95.38 288 GLN A O 1
ATOM 2418 N N . CYS A 1 289 ? 25.649 -11.548 -21.812 1.00 94.69 289 CYS A N 1
ATOM 2419 C CA . CYS A 1 289 ? 24.330 -11.119 -22.276 1.00 94.69 289 CYS A CA 1
ATOM 2420 C C . CYS A 1 289 ? 23.672 -12.243 -23.071 1.00 94.69 289 CYS A C 1
ATOM 2422 O O . CYS A 1 289 ? 24.262 -12.732 -24.028 1.00 94.69 289 CYS A O 1
ATOM 2424 N N . GLN A 1 290 ? 22.462 -12.659 -22.697 1.00 92.88 290 GLN A N 1
ATOM 2425 C CA . GLN A 1 290 ? 21.792 -13.756 -23.407 1.00 92.88 290 GLN A CA 1
ATOM 2426 C C . GLN A 1 290 ? 21.173 -13.314 -24.740 1.00 92.88 290 GLN A C 1
ATOM 2428 O O . GLN A 1 290 ? 20.962 -14.155 -25.607 1.00 92.88 290 GLN A O 1
ATOM 2433 N N . ASP A 1 291 ? 20.964 -12.010 -24.938 1.00 90.81 291 ASP A N 1
ATOM 2434 C CA . ASP A 1 291 ? 20.432 -11.480 -26.198 1.00 90.81 291 ASP A CA 1
ATOM 2435 C C . ASP A 1 291 ? 21.538 -11.262 -27.240 1.00 90.81 291 ASP A C 1
ATOM 2437 O O . ASP A 1 291 ? 21.382 -11.630 -28.401 1.00 90.81 291 ASP A O 1
ATOM 2441 N N . SER A 1 292 ? 22.674 -10.674 -26.841 1.00 92.75 292 SER A N 1
ATOM 2442 C CA . SER A 1 292 ? 23.772 -10.346 -27.769 1.00 92.75 292 SER A CA 1
ATOM 2443 C C . SER A 1 292 ? 24.909 -11.362 -27.779 1.00 92.75 292 SER A C 1
ATOM 2445 O O . SER A 1 292 ? 25.774 -11.305 -28.646 1.00 92.75 292 SER A O 1
ATOM 2447 N N . SER A 1 293 ? 24.929 -12.289 -26.816 1.00 92.25 293 SER A N 1
ATOM 2448 C CA . SER A 1 293 ? 26.050 -13.199 -26.536 1.00 92.25 293 SER A CA 1
ATOM 2449 C C . SER A 1 293 ? 27.363 -12.519 -26.114 1.00 92.25 293 SER A C 1
ATOM 2451 O O . SER A 1 293 ? 28.346 -13.223 -25.864 1.00 92.25 293 SER A O 1
ATOM 2453 N N . ASP A 1 294 ? 27.392 -11.187 -25.973 1.00 93.50 294 ASP A N 1
ATOM 2454 C CA . ASP A 1 294 ? 28.574 -10.441 -25.536 1.00 93.50 294 ASP A CA 1
ATOM 2455 C C . ASP A 1 294 ? 28.859 -10.652 -24.046 1.00 93.50 294 ASP A C 1
ATOM 2457 O O . ASP A 1 294 ? 27.945 -10.731 -23.220 1.00 93.50 294 ASP A O 1
ATOM 2461 N N . MET A 1 295 ? 30.140 -10.661 -23.680 1.00 94.00 295 MET A N 1
ATOM 2462 C CA . MET A 1 295 ? 30.550 -10.538 -22.282 1.00 94.00 295 MET A CA 1
ATOM 2463 C C . MET A 1 295 ? 30.484 -9.070 -21.859 1.00 94.00 295 MET A C 1
ATOM 2465 O O . MET A 1 295 ? 31.033 -8.197 -22.534 1.00 94.00 295 MET A O 1
ATOM 2469 N N . VAL A 1 296 ? 29.818 -8.804 -20.738 1.00 93.44 296 VAL A N 1
ATOM 2470 C CA . VAL A 1 296 ? 29.677 -7.466 -20.161 1.00 93.44 296 VAL A CA 1
ATOM 2471 C C . VAL A 1 296 ? 30.253 -7.391 -18.757 1.00 93.44 296 VAL A C 1
ATOM 2473 O O . VAL A 1 296 ? 30.317 -8.379 -18.019 1.00 93.44 296 VAL A O 1
ATOM 2476 N N . ASP A 1 297 ? 30.670 -6.181 -18.397 1.00 91.31 297 ASP A N 1
ATOM 2477 C CA . ASP A 1 297 ? 31.269 -5.882 -17.106 1.00 91.31 297 ASP A CA 1
ATOM 2478 C C . ASP A 1 297 ? 30.204 -5.802 -16.000 1.00 91.31 297 ASP A C 1
ATOM 2480 O O . ASP A 1 297 ? 29.314 -4.948 -16.031 1.00 91.31 297 ASP A O 1
ATOM 2484 N N . VAL A 1 298 ? 30.315 -6.694 -15.011 1.00 88.50 298 VAL A N 1
ATOM 2485 C CA . VAL A 1 298 ? 29.371 -6.808 -13.885 1.00 88.50 298 VAL A CA 1
ATOM 2486 C C . VAL A 1 298 ? 29.370 -5.554 -13.017 1.00 88.50 298 VAL A C 1
ATOM 2488 O O . VAL A 1 298 ? 28.316 -5.149 -12.527 1.00 88.50 298 VAL A O 1
ATOM 2491 N N . GLN A 1 299 ? 30.531 -4.931 -12.816 1.00 84.88 299 GLN A N 1
ATOM 2492 C CA . GLN A 1 299 ? 30.635 -3.756 -11.964 1.00 84.88 299 GLN A CA 1
ATOM 2493 C C . GLN A 1 299 ? 29.915 -2.569 -12.601 1.00 84.88 299 GLN A C 1
ATOM 2495 O O . GLN A 1 299 ? 29.123 -1.912 -11.935 1.00 84.88 299 GLN A O 1
ATOM 2500 N N . ARG A 1 300 ? 30.098 -2.354 -13.906 1.00 85.31 300 ARG A N 1
ATOM 2501 C CA . ARG A 1 300 ? 29.385 -1.308 -14.645 1.00 85.31 300 ARG A CA 1
ATOM 2502 C C . ARG A 1 300 ? 27.876 -1.521 -14.652 1.00 85.31 300 ARG A C 1
ATOM 2504 O O . ARG A 1 300 ? 27.153 -0.547 -14.513 1.00 85.31 300 ARG A O 1
ATOM 2511 N N . LEU A 1 301 ? 27.387 -2.762 -14.760 1.00 86.00 301 LEU A N 1
ATOM 2512 C CA . LEU A 1 301 ? 25.945 -3.044 -14.657 1.00 86.00 301 LEU A CA 1
ATOM 2513 C C . LEU A 1 301 ? 25.360 -2.545 -13.328 1.00 86.00 301 LEU A C 1
ATOM 2515 O O . LEU A 1 301 ? 24.271 -1.978 -13.303 1.00 86.00 301 LEU A O 1
ATOM 2519 N N . ILE A 1 302 ? 26.091 -2.745 -12.229 1.00 80.50 302 ILE A N 1
ATOM 2520 C CA . ILE A 1 302 ? 25.677 -2.292 -10.901 1.00 80.50 302 ILE A CA 1
ATOM 2521 C C . ILE A 1 302 ? 25.850 -0.773 -10.795 1.00 80.50 302 ILE A C 1
ATOM 2523 O O . ILE A 1 302 ? 24.869 -0.075 -10.575 1.00 80.50 302 ILE A O 1
ATOM 2527 N N . ASP A 1 303 ? 27.056 -0.249 -11.006 1.00 77.38 303 ASP A N 1
ATOM 2528 C CA . ASP A 1 303 ? 27.414 1.155 -10.752 1.00 77.38 303 ASP A CA 1
ATOM 2529 C C . ASP A 1 303 ? 26.704 2.145 -11.701 1.00 77.38 303 ASP A C 1
ATOM 2531 O O . ASP A 1 303 ? 26.552 3.337 -11.395 1.00 77.38 303 ASP A O 1
ATOM 2535 N N . ASP A 1 304 ? 26.247 1.679 -12.868 1.00 72.19 304 ASP A N 1
ATOM 2536 C CA . ASP A 1 304 ? 25.491 2.508 -13.805 1.00 72.19 304 ASP A CA 1
ATOM 2537 C C . ASP A 1 304 ? 24.018 2.691 -13.426 1.00 72.19 304 ASP A C 1
ATOM 2539 O O . ASP A 1 304 ? 23.403 3.661 -13.877 1.00 72.19 304 ASP A O 1
ATOM 2543 N N . VAL A 1 305 ? 23.482 1.842 -12.544 1.00 71.44 305 VAL A N 1
ATOM 2544 C CA . VAL A 1 305 ? 22.044 1.792 -12.231 1.00 71.44 305 VAL A CA 1
ATOM 2545 C C . VAL A 1 305 ? 21.759 1.887 -10.725 1.00 71.44 305 VAL A C 1
ATOM 2547 O O . VAL A 1 305 ? 20.788 2.516 -10.313 1.00 71.44 305 VAL A O 1
ATOM 2550 N N . LEU A 1 306 ? 22.609 1.303 -9.886 1.00 65.81 306 LEU A N 1
ATOM 2551 C CA . LEU A 1 306 ? 22.447 1.169 -8.443 1.00 65.81 306 LEU A CA 1
ATOM 2552 C C . LEU A 1 306 ? 23.700 1.713 -7.740 1.00 65.81 306 LEU A C 1
ATOM 2554 O O . LEU A 1 306 ? 24.737 1.052 -7.744 1.00 65.81 306 LEU A O 1
ATOM 2558 N N . PRO A 1 307 ? 23.655 2.883 -7.089 1.00 52.53 307 PRO A N 1
ATOM 2559 C CA . PRO A 1 307 ? 24.761 3.274 -6.236 1.00 52.53 307 PRO A CA 1
ATOM 2560 C C . PRO A 1 307 ? 24.811 2.373 -5.007 1.00 52.53 307 PRO A C 1
ATOM 2562 O O . PRO A 1 307 ? 23.794 2.023 -4.403 1.00 52.53 307 PRO A O 1
ATOM 2565 N N . THR A 1 308 ? 26.030 2.033 -4.615 1.00 43.03 308 THR A N 1
ATOM 2566 C CA . THR A 1 308 ? 26.359 1.327 -3.384 1.00 43.03 308 THR A CA 1
ATOM 2567 C C . THR A 1 308 ? 25.877 2.127 -2.174 1.00 43.03 308 THR A C 1
ATOM 2569 O O . THR A 1 308 ? 26.529 3.065 -1.728 1.00 43.03 308 THR A O 1
ATOM 2572 N N . SER A 1 309 ? 24.737 1.743 -1.600 1.00 36.66 309 SER A N 1
ATOM 2573 C CA . SER A 1 309 ? 24.476 2.016 -0.186 1.00 36.66 309 SER A CA 1
ATOM 2574 C C . SER A 1 309 ? 25.133 0.922 0.659 1.00 36.66 309 SER A C 1
ATOM 2576 O O . SER A 1 309 ? 24.898 -0.261 0.400 1.00 36.66 309 SER A O 1
ATOM 2578 N N . PRO A 1 310 ? 25.973 1.274 1.646 1.00 31.28 310 PRO A N 1
ATOM 2579 C CA . PRO A 1 310 ? 26.524 0.302 2.574 1.00 31.28 310 PRO A CA 1
ATOM 2580 C C . PRO A 1 310 ? 25.420 -0.168 3.535 1.00 31.28 310 PRO A C 1
ATOM 2582 O O . PRO A 1 310 ? 24.649 0.642 4.042 1.00 31.28 310 PRO A O 1
ATOM 2585 N N . ASN A 1 311 ? 25.392 -1.476 3.797 1.00 33.06 311 ASN A N 1
ATOM 2586 C CA . ASN A 1 311 ? 24.544 -2.205 4.754 1.00 33.06 311 ASN A CA 1
ATOM 2587 C C . ASN A 1 311 ? 23.090 -2.496 4.356 1.00 33.06 311 ASN A C 1
ATOM 2589 O O . ASN A 1 311 ? 22.165 -1.836 4.821 1.00 33.06 311 ASN A O 1
ATOM 2593 N N . LEU A 1 312 ? 22.888 -3.617 3.654 1.00 33.25 312 LEU A N 1
ATOM 2594 C CA . LEU A 1 312 ? 21.717 -4.481 3.848 1.00 33.25 312 LEU A CA 1
ATOM 2595 C C . LEU A 1 312 ? 22.168 -5.948 3.787 1.00 33.25 312 LEU A C 1
ATOM 2597 O O . LEU A 1 312 ? 22.336 -6.518 2.711 1.00 33.25 312 LEU A O 1
ATOM 2601 N N . GLU A 1 313 ? 22.402 -6.551 4.953 1.00 28.83 313 GLU A N 1
ATOM 2602 C CA . GLU A 1 313 ? 22.597 -7.995 5.077 1.00 28.83 313 GLU A CA 1
ATOM 2603 C C . GLU A 1 313 ? 21.250 -8.741 5.068 1.00 28.83 313 GLU A C 1
ATOM 2605 O O . GLU A 1 313 ? 20.309 -8.366 5.762 1.00 28.83 313 GLU A O 1
ATOM 2610 N N . LYS A 1 314 ? 21.222 -9.806 4.254 1.00 29.50 314 LYS A N 1
ATOM 2611 C CA . LYS A 1 314 ? 20.465 -11.075 4.316 1.00 29.50 314 LYS A CA 1
ATOM 2612 C C . LYS A 1 314 ? 19.099 -11.104 5.026 1.00 29.50 314 LYS A C 1
ATOM 2614 O O . LYS A 1 314 ? 19.021 -11.081 6.250 1.00 29.50 314 LYS A O 1
ATOM 2619 N N . SER A 1 315 ? 18.057 -11.465 4.271 1.00 26.98 315 SER A N 1
ATOM 2620 C CA . SER A 1 315 ? 16.959 -12.294 4.788 1.00 26.98 315 SER A CA 1
ATOM 2621 C C . SER A 1 315 ? 17.011 -13.683 4.138 1.00 26.98 315 SER A C 1
ATOM 2623 O O . SER A 1 315 ? 16.996 -13.832 2.919 1.00 26.98 315 SER A O 1
ATOM 2625 N N . MET A 1 316 ? 17.156 -14.715 4.970 1.00 32.50 316 MET A N 1
ATOM 2626 C CA . MET A 1 316 ? 17.001 -16.119 4.585 1.00 32.50 316 MET A CA 1
ATOM 2627 C C . MET A 1 316 ? 15.540 -16.526 4.803 1.00 32.50 316 MET A C 1
ATOM 2629 O O . MET A 1 316 ? 14.935 -16.160 5.809 1.00 32.50 316 MET A O 1
ATOM 2633 N N . SER A 1 317 ? 14.977 -17.264 3.851 1.00 32.09 317 SER A N 1
ATOM 2634 C CA . SER A 1 317 ? 13.621 -17.808 3.876 1.00 32.09 317 SER A CA 1
ATOM 2635 C C . SER A 1 317 ? 13.562 -19.130 4.653 1.00 32.09 317 SER A C 1
ATOM 2637 O O . SER A 1 317 ? 14.253 -20.089 4.317 1.00 32.09 317 SER A O 1
ATOM 2639 N N . GLU A 1 318 ? 12.696 -19.200 5.665 1.00 30.58 318 GLU A N 1
ATOM 2640 C CA . GLU A 1 318 ? 12.243 -20.458 6.276 1.00 30.58 318 GLU A CA 1
ATOM 2641 C C . GLU A 1 318 ? 10.837 -20.832 5.759 1.00 30.58 318 GLU A C 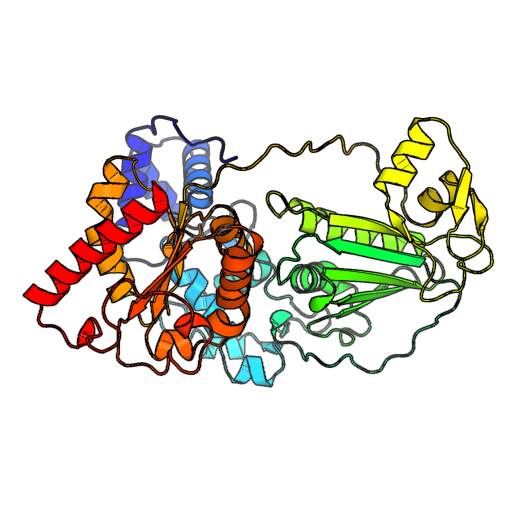1
ATOM 2643 O O . GLU A 1 318 ? 10.052 -19.940 5.411 1.00 30.58 318 GLU A O 1
ATOM 2648 N N . PRO A 1 319 ? 10.483 -22.131 5.696 1.00 38.72 319 PRO A N 1
ATOM 2649 C CA . PRO A 1 319 ? 9.167 -22.578 5.247 1.00 38.72 319 PRO A CA 1
ATOM 2650 C C . PRO A 1 319 ? 8.073 -22.219 6.266 1.00 38.72 319 PRO A C 1
ATOM 2652 O O . PRO A 1 319 ? 8.140 -22.582 7.439 1.00 38.72 319 PRO A O 1
ATOM 2655 N N . VAL A 1 320 ? 7.038 -21.513 5.806 1.00 52.25 320 VAL A N 1
ATOM 2656 C CA . VAL A 1 320 ? 5.912 -21.054 6.636 1.00 52.25 320 VAL A CA 1
ATOM 2657 C C . VAL A 1 320 ? 4.905 -22.188 6.847 1.00 52.25 320 VAL A C 1
ATOM 2659 O O . VAL A 1 320 ? 4.364 -22.734 5.886 1.00 52.25 320 VAL A O 1
ATOM 2662 N N . THR A 1 321 ? 4.604 -22.513 8.103 1.00 55.41 321 THR A N 1
ATOM 2663 C CA . THR A 1 321 ? 3.506 -23.412 8.484 1.00 55.41 321 THR A CA 1
ATOM 2664 C C . THR A 1 321 ? 2.164 -22.672 8.417 1.00 55.41 321 THR A C 1
ATOM 2666 O O . THR A 1 321 ? 1.992 -21.623 9.033 1.00 55.41 321 THR A O 1
ATOM 2669 N N . ARG A 1 322 ? 1.196 -23.207 7.658 1.00 71.25 322 ARG A N 1
ATOM 2670 C CA . ARG A 1 322 ? -0.166 -22.652 7.538 1.00 71.25 322 ARG A CA 1
ATOM 2671 C C . ARG A 1 322 ? -1.116 -23.349 8.504 1.00 71.25 322 ARG A C 1
ATOM 2673 O O . ARG A 1 322 ? -1.302 -24.561 8.419 1.00 71.25 322 ARG A O 1
ATOM 2680 N N . ASN A 1 323 ? -1.720 -22.599 9.418 1.00 79.00 323 ASN A N 1
ATOM 2681 C CA . ASN A 1 323 ? -2.587 -23.136 10.476 1.00 79.00 323 ASN A CA 1
ATOM 2682 C C . ASN A 1 323 ? -3.786 -22.225 10.813 1.00 79.00 323 ASN A C 1
ATOM 2684 O O . ASN A 1 323 ? -4.429 -22.412 11.848 1.00 79.00 323 ASN A O 1
ATOM 2688 N N . GLN A 1 324 ? -4.087 -21.250 9.951 1.00 84.06 324 GLN A N 1
ATOM 2689 C CA . GLN A 1 324 ? -5.118 -20.238 10.178 1.00 84.06 324 GLN A CA 1
ATOM 2690 C C . GLN A 1 324 ? -6.386 -20.501 9.346 1.00 84.06 324 GLN A C 1
ATOM 2692 O O . GLN A 1 324 ? -6.314 -21.024 8.232 1.00 84.06 324 GLN A O 1
ATOM 2697 N N . VAL A 1 325 ? -7.546 -20.130 9.891 1.00 89.06 325 VAL A N 1
ATOM 2698 C CA . VAL A 1 325 ? -8.819 -19.972 9.177 1.00 89.06 325 VAL A CA 1
ATOM 2699 C C . VAL A 1 325 ? -8.990 -18.501 8.846 1.00 89.06 325 VAL A C 1
ATOM 2701 O O . VAL A 1 325 ? -9.023 -17.684 9.763 1.00 89.06 325 VAL A O 1
ATOM 2704 N N . PHE A 1 326 ? -9.127 -18.175 7.572 1.00 89.56 326 PHE A N 1
ATOM 2705 C CA . PHE A 1 326 ? -9.492 -16.845 7.097 1.00 89.56 326 PHE A CA 1
ATOM 2706 C C . PHE A 1 326 ? -11.001 -16.794 6.837 1.00 89.56 326 PHE A C 1
ATOM 2708 O O . PHE A 1 326 ? -11.532 -17.751 6.282 1.00 89.56 326 PHE A O 1
ATOM 2715 N N . ILE A 1 327 ? -11.695 -15.730 7.237 1.00 90.94 327 ILE A N 1
ATOM 2716 C CA . ILE A 1 327 ? -13.122 -15.525 6.956 1.00 90.94 327 ILE A CA 1
ATOM 2717 C C . ILE A 1 327 ? -13.274 -14.265 6.101 1.00 90.94 327 ILE A C 1
ATOM 2719 O O . ILE A 1 327 ? -12.804 -13.205 6.505 1.00 90.94 327 ILE A O 1
ATOM 2723 N N . SER A 1 328 ? -13.946 -14.387 4.957 1.00 87.62 328 SER A N 1
ATOM 2724 C CA . SER A 1 328 ? -14.338 -13.268 4.091 1.00 87.62 328 SER A CA 1
ATOM 2725 C C . SER A 1 328 ? -15.861 -13.184 4.012 1.00 87.62 328 SER A C 1
ATOM 2727 O O . SER A 1 328 ? -16.554 -14.207 3.985 1.00 87.62 328 SER A O 1
ATOM 2729 N N . TYR A 1 329 ? -16.378 -11.961 4.067 1.00 90.38 329 TYR A N 1
ATOM 2730 C CA . TYR A 1 329 ? -17.799 -11.630 4.161 1.00 90.38 329 TYR A CA 1
ATOM 2731 C C . TYR A 1 329 ? -18.018 -10.188 3.676 1.00 90.38 329 TYR A C 1
ATOM 2733 O O . TYR A 1 329 ? -17.074 -9.402 3.633 1.00 90.38 329 TYR A O 1
ATOM 2741 N N . SER A 1 330 ? -19.253 -9.830 3.317 1.00 86.00 330 SER A N 1
ATOM 2742 C CA . SER A 1 330 ? -19.610 -8.423 3.097 1.00 86.00 330 SER A CA 1
ATOM 2743 C C . SER A 1 330 ? -19.811 -7.724 4.435 1.00 86.00 330 SER A C 1
ATOM 2745 O O . SER A 1 330 ? -20.433 -8.291 5.327 1.00 86.00 330 SER A O 1
ATOM 2747 N N . HIS A 1 331 ? -19.393 -6.465 4.577 1.00 78.19 331 HIS A N 1
ATOM 2748 C CA . HIS A 1 331 ? -19.663 -5.691 5.796 1.00 78.19 331 HIS A CA 1
ATOM 2749 C C . HIS A 1 331 ? -21.165 -5.569 6.122 1.00 78.19 331 HIS A C 1
ATOM 2751 O O . HIS A 1 331 ? -21.523 -5.413 7.289 1.00 78.19 331 HIS A O 1
ATOM 2757 N N . GLN A 1 332 ? -22.052 -5.705 5.127 1.00 83.69 332 GLN A N 1
ATOM 2758 C CA . GLN A 1 332 ? -23.504 -5.767 5.354 1.00 83.69 332 GLN A CA 1
ATOM 2759 C C . GLN A 1 332 ? -23.935 -7.043 6.103 1.00 83.69 332 GLN A C 1
ATOM 2761 O O . GLN A 1 332 ? -24.951 -7.051 6.794 1.00 83.69 332 GLN A O 1
ATOM 2766 N N . ASP A 1 333 ? -23.111 -8.093 6.060 1.00 88.88 333 ASP A N 1
ATOM 2767 C CA . ASP A 1 333 ? -23.315 -9.384 6.719 1.00 88.88 333 ASP A CA 1
ATOM 2768 C C . ASP A 1 333 ? -22.627 -9.480 8.098 1.00 88.88 333 ASP A C 1
ATOM 2770 O O . ASP A 1 333 ? -22.409 -10.578 8.623 1.00 88.88 333 ASP A O 1
ATOM 2774 N N . GLN A 1 334 ? -22.281 -8.352 8.732 1.00 84.31 334 GLN A N 1
ATOM 2775 C CA . GLN A 1 334 ? -21.578 -8.319 10.026 1.00 84.31 334 GLN A CA 1
ATOM 2776 C C . GLN A 1 334 ? -22.269 -9.152 11.125 1.00 84.31 334 GLN A C 1
ATOM 2778 O O . GLN A 1 334 ? -21.601 -9.749 11.983 1.00 84.31 334 GLN A O 1
ATOM 2783 N N . GLU A 1 335 ? -23.607 -9.224 11.127 1.00 89.31 335 GLU A N 1
ATOM 2784 C CA . GLU A 1 335 ? -24.323 -10.051 12.108 1.00 89.31 335 GLU A CA 1
ATOM 2785 C C . GLU A 1 335 ? -23.996 -11.540 11.942 1.00 89.31 335 GLU A C 1
ATOM 2787 O O . GLU A 1 335 ? -23.844 -12.263 12.933 1.00 89.31 335 GLU A O 1
ATOM 2792 N N . TRP A 1 336 ? -23.834 -11.995 10.698 1.00 92.94 336 TRP A N 1
ATOM 2793 C CA . TRP A 1 336 ? -23.555 -13.384 10.362 1.00 92.94 336 TRP A CA 1
ATOM 2794 C C . TRP A 1 336 ? -22.134 -13.765 10.756 1.00 92.94 336 TRP A C 1
ATOM 2796 O O . TRP A 1 336 ? -21.932 -14.823 11.363 1.00 92.94 336 TRP A O 1
ATOM 2806 N N . LEU A 1 337 ? -21.166 -12.868 10.530 1.00 89.62 337 LEU A N 1
ATOM 2807 C CA . LEU A 1 337 ? -19.813 -13.024 11.064 1.00 89.62 337 LEU A CA 1
ATOM 2808 C C . LEU A 1 337 ? -19.850 -13.175 12.591 1.00 89.62 337 LEU A C 1
ATOM 2810 O O . LEU A 1 337 ? -19.264 -14.111 13.142 1.00 89.62 337 LEU A O 1
ATOM 2814 N N . THR A 1 338 ? -20.581 -12.296 13.280 1.00 83.81 338 THR A N 1
ATOM 2815 C CA . THR A 1 338 ? -20.680 -12.303 14.748 1.00 83.81 338 THR A CA 1
ATOM 2816 C C . THR A 1 338 ? -21.256 -13.627 15.271 1.00 83.81 338 THR A C 1
ATOM 2818 O O . THR A 1 338 ? -20.754 -14.196 16.251 1.00 83.81 338 THR A O 1
ATOM 2821 N N . LYS A 1 339 ? -22.284 -14.171 14.603 1.00 91.12 339 LYS A N 1
ATOM 2822 C CA . LYS A 1 339 ? -22.857 -15.491 14.917 1.00 91.12 339 LYS A CA 1
ATOM 2823 C C . LYS A 1 339 ? -21.830 -16.609 14.716 1.00 91.12 339 LYS A C 1
ATOM 2825 O O . LYS A 1 339 ? -21.608 -17.397 15.641 1.00 91.12 339 LYS A O 1
ATOM 2830 N N . LEU A 1 340 ? -21.143 -16.653 13.574 1.00 91.75 340 LEU A N 1
ATOM 2831 C CA . LEU A 1 340 ? -20.104 -17.653 13.308 1.00 91.75 340 LEU A CA 1
ATOM 2832 C C . LEU A 1 340 ? -18.976 -17.590 14.352 1.00 91.75 340 LEU A C 1
ATOM 2834 O O . LEU A 1 340 ? -18.605 -18.614 14.934 1.00 91.75 340 LEU A O 1
ATOM 2838 N N . GLN A 1 341 ? -18.476 -16.393 14.668 1.00 85.81 341 GLN A N 1
ATOM 2839 C CA . GLN A 1 341 ? -17.455 -16.187 15.699 1.00 85.81 341 GLN A CA 1
ATOM 2840 C C . GLN A 1 341 ? -17.914 -16.705 17.073 1.00 85.81 341 GLN A C 1
ATOM 2842 O O . GLN A 1 341 ? -17.134 -17.346 17.788 1.00 85.81 341 GLN A O 1
ATOM 2847 N N . LYS A 1 342 ? -19.189 -16.502 17.442 1.00 87.75 342 LYS A N 1
ATOM 2848 C CA . LYS A 1 342 ? -19.775 -17.035 18.685 1.00 87.75 342 LYS A CA 1
ATOM 2849 C C . LYS A 1 342 ? -19.726 -18.566 18.729 1.00 87.75 342 LYS A C 1
ATOM 2851 O O . LYS A 1 342 ? -19.354 -19.120 19.767 1.00 87.75 342 LYS A O 1
ATOM 2856 N N . HIS A 1 343 ? -20.037 -19.242 17.622 1.00 88.25 343 HIS A N 1
ATOM 2857 C CA . HIS A 1 343 ? -19.981 -20.705 17.523 1.00 88.25 343 HIS A CA 1
ATOM 2858 C C . HIS A 1 343 ? -18.549 -21.263 17.445 1.00 88.25 343 HIS A C 1
ATOM 2860 O O . HIS A 1 343 ? -18.291 -22.345 17.977 1.00 88.25 343 HIS A O 1
ATOM 2866 N N . LEU A 1 344 ? -17.596 -20.522 16.869 1.00 86.94 344 LEU A N 1
ATOM 2867 C CA . LEU A 1 344 ? -16.174 -20.897 16.827 1.00 86.94 344 LEU A CA 1
ATOM 2868 C C . LEU A 1 344 ? -15.447 -20.663 18.163 1.00 86.94 344 LEU A C 1
ATOM 2870 O O . LEU A 1 344 ? -14.437 -21.318 18.442 1.00 86.94 344 LEU A O 1
ATOM 2874 N N . LYS A 1 345 ? -15.960 -19.779 19.031 1.00 83.56 345 LYS A N 1
ATOM 2875 C CA . LYS A 1 345 ? -15.331 -19.384 20.308 1.00 83.56 345 LYS A CA 1
ATOM 2876 C C . LYS A 1 345 ? -14.882 -20.558 21.202 1.00 83.56 345 LYS A C 1
ATOM 2878 O O . LYS A 1 345 ? -13.769 -20.483 21.729 1.00 83.56 345 LYS A O 1
ATOM 2883 N N . PRO A 1 346 ? -15.647 -21.659 21.375 1.00 81.38 346 PRO A N 1
ATOM 2884 C CA . PRO A 1 346 ? -15.193 -22.829 22.135 1.00 81.38 346 PRO A CA 1
ATOM 2885 C C . PRO A 1 346 ? -13.962 -23.520 21.529 1.00 81.38 346 PRO A C 1
ATOM 2887 O O . PRO A 1 346 ? -13.150 -24.096 22.252 1.00 81.38 346 PRO A O 1
ATOM 2890 N N . MET A 1 347 ? -13.812 -23.480 20.206 1.00 76.69 347 MET A N 1
ATOM 2891 C CA . MET A 1 347 ? -12.685 -24.096 19.509 1.00 76.69 347 MET A CA 1
ATOM 2892 C C . MET A 1 347 ? -11.435 -23.207 19.532 1.00 76.69 347 MET A C 1
ATOM 2894 O O . MET A 1 347 ? -10.333 -23.724 19.716 1.00 76.69 347 MET A O 1
ATOM 2898 N N . ILE A 1 348 ? -11.623 -21.886 19.435 1.00 73.38 348 ILE A N 1
ATOM 2899 C CA . ILE A 1 348 ? -10.560 -20.879 19.585 1.00 73.38 348 ILE A CA 1
ATOM 2900 C C . ILE A 1 348 ? -9.965 -20.937 21.002 1.00 73.38 348 ILE A C 1
ATOM 2902 O O . ILE A 1 348 ? -8.751 -21.023 21.161 1.00 73.38 348 ILE A O 1
ATOM 2906 N N . ARG A 1 349 ? -10.811 -20.974 22.047 1.00 69.56 349 ARG A N 1
ATOM 2907 C CA . ARG A 1 349 ? -10.376 -21.026 23.462 1.00 69.56 349 ARG A CA 1
ATOM 2908 C C . ARG A 1 349 ? -9.492 -22.227 23.795 1.00 69.56 349 ARG A C 1
ATOM 2910 O O . ARG A 1 349 ? -8.604 -22.116 24.628 1.00 69.56 349 ARG A O 1
ATOM 2917 N N . ASN A 1 350 ? -9.719 -23.358 23.133 1.00 65.81 350 ASN A N 1
ATOM 2918 C CA . ASN A 1 350 ? -8.939 -24.578 23.333 1.00 65.81 350 ASN A CA 1
ATOM 2919 C C . ASN A 1 350 ? -7.648 -24.617 22.490 1.00 65.81 350 ASN A C 1
ATOM 2921 O O . ASN A 1 350 ? -7.061 -25.688 22.359 1.00 65.81 350 ASN A O 1
ATOM 2925 N N . GLN A 1 351 ? -7.249 -23.491 21.877 1.00 57.75 351 GLN A N 1
ATOM 2926 C CA . GLN A 1 351 ? -6.080 -23.347 20.993 1.00 57.75 351 GLN A CA 1
ATOM 2927 C C . GLN A 1 351 ? -6.067 -24.314 19.795 1.00 57.75 351 GLN A C 1
ATOM 2929 O O . GLN A 1 351 ? -5.023 -24.591 19.216 1.00 57.75 351 GLN A O 1
ATOM 2934 N N . LYS A 1 352 ? -7.235 -24.835 19.395 1.00 62.06 352 LYS A N 1
ATOM 2935 C CA . LYS A 1 352 ? -7.348 -25.783 18.271 1.00 62.06 352 LYS A CA 1
ATOM 2936 C C . LYS A 1 352 ? -7.478 -25.092 16.916 1.00 62.06 352 LYS A C 1
ATOM 2938 O O . LYS A 1 352 ? -7.386 -25.766 15.899 1.00 62.06 352 LYS A O 1
ATOM 2943 N N . LEU A 1 353 ? -7.760 -23.789 16.914 1.00 73.81 353 LEU A N 1
ATOM 2944 C CA . LEU A 1 353 ? -8.092 -23.000 15.733 1.00 73.81 353 LEU A CA 1
ATOM 2945 C C . LEU A 1 353 ? -7.588 -21.566 15.908 1.00 73.81 353 LEU A C 1
ATOM 2947 O O . LEU A 1 353 ? -7.972 -20.885 16.860 1.00 73.81 353 LEU A O 1
ATOM 2951 N N . LEU A 1 354 ? -6.769 -21.111 14.961 1.00 77.81 354 LEU A N 1
ATOM 2952 C CA . LEU A 1 354 ? -6.454 -19.700 14.770 1.00 77.81 354 LEU A CA 1
ATOM 2953 C C . LEU A 1 354 ? -7.417 -19.163 13.717 1.00 77.81 354 LEU A C 1
ATOM 2955 O O . LEU A 1 354 ? -7.411 -19.640 12.591 1.00 77.81 354 LEU A O 1
ATOM 2959 N N . VAL A 1 355 ? -8.270 -18.215 14.087 1.00 82.44 355 VAL A N 1
ATOM 2960 C CA . VAL A 1 355 ? -9.260 -17.617 13.178 1.00 82.44 355 VAL A CA 1
ATOM 2961 C C . VAL A 1 355 ? -8.857 -16.181 12.903 1.00 82.44 355 VAL A C 1
ATOM 2963 O O . VAL A 1 355 ? -8.394 -15.497 13.818 1.00 82.44 355 VAL A O 1
ATOM 2966 N N . TRP A 1 356 ? -9.062 -15.718 11.683 1.00 84.56 356 TRP A N 1
ATOM 2967 C CA . TRP A 1 356 ? -8.820 -14.356 11.246 1.00 84.56 356 TRP A CA 1
ATOM 2968 C C . TRP A 1 356 ? -9.953 -13.882 10.352 1.00 84.56 356 TRP A C 1
ATOM 2970 O O . TRP A 1 356 ? -10.475 -14.647 9.548 1.00 84.56 356 TRP A O 1
ATOM 2980 N N . ASP A 1 357 ? -10.309 -12.625 10.537 1.00 81.31 357 ASP A N 1
ATOM 2981 C CA . ASP A 1 357 ? -11.279 -11.862 9.770 1.00 81.31 357 ASP A CA 1
ATOM 2982 C C . ASP A 1 357 ? -10.857 -10.389 9.876 1.00 81.31 357 ASP A C 1
ATOM 2984 O O . ASP A 1 357 ? -10.001 -10.037 10.701 1.00 81.31 357 ASP A O 1
ATOM 2988 N N . ASP A 1 358 ? -11.415 -9.543 9.025 1.00 67.44 358 ASP A N 1
ATOM 2989 C CA . ASP A 1 358 ? -11.014 -8.144 8.901 1.00 67.44 358 ASP A CA 1
ATOM 2990 C C . ASP A 1 358 ? -11.232 -7.312 10.182 1.00 67.44 358 ASP A C 1
ATOM 2992 O O . ASP A 1 358 ? -10.514 -6.339 10.407 1.00 67.44 358 ASP A O 1
ATOM 2996 N N . THR A 1 359 ? -12.099 -7.746 11.108 1.00 69.94 359 THR A N 1
ATOM 2997 C CA . THR A 1 359 ? -12.270 -7.093 12.419 1.00 69.94 359 THR A CA 1
ATOM 2998 C C . THR A 1 359 ? -11.019 -7.186 13.297 1.00 69.94 359 THR A C 1
ATOM 3000 O O . THR A 1 359 ? -10.919 -6.502 14.315 1.00 69.94 359 THR A O 1
ATOM 3003 N N . LYS A 1 360 ? -10.053 -8.035 12.917 1.00 62.97 360 LYS A N 1
ATOM 3004 C CA . LYS A 1 360 ? -8.754 -8.209 13.590 1.00 62.97 360 LYS A CA 1
ATOM 3005 C C . LYS A 1 360 ? -7.625 -7.434 12.930 1.00 62.97 360 LYS A C 1
ATOM 3007 O O . LYS A 1 360 ? -6.480 -7.548 13.373 1.00 62.97 360 LYS A O 1
ATOM 3012 N N . ILE A 1 361 ? -7.926 -6.696 11.864 1.00 50.84 361 ILE A N 1
ATOM 3013 C CA . ILE A 1 361 ? -6.984 -5.756 11.278 1.00 50.84 361 ILE A CA 1
ATOM 3014 C C . ILE A 1 361 ? -6.757 -4.669 12.309 1.00 50.84 361 ILE A C 1
ATOM 3016 O O . ILE A 1 361 ? -7.649 -3.887 12.635 1.00 50.84 361 ILE A O 1
ATOM 3020 N N . GLN A 1 362 ? -5.532 -4.640 12.816 1.00 38.91 362 GLN A N 1
ATOM 3021 C CA . GLN A 1 362 ? -5.141 -3.615 13.755 1.00 38.91 362 GLN A CA 1
ATOM 3022 C C . GLN A 1 362 ? -5.117 -2.293 13.011 1.00 38.91 362 GLN A C 1
ATOM 3024 O O . GLN A 1 362 ? -4.470 -2.188 11.971 1.00 38.91 362 GLN A O 1
ATOM 3029 N N . PRO A 1 363 ? -5.825 -1.262 13.460 1.00 33.16 363 PRO A N 1
ATOM 3030 C CA . PRO A 1 363 ? -5.704 0.024 12.815 1.00 33.16 363 PRO A CA 1
ATOM 3031 C C . PRO A 1 363 ? -4.273 0.555 12.985 1.00 33.16 363 PRO A C 1
ATOM 3033 O O . PRO A 1 363 ? -3.633 0.376 14.015 1.00 33.16 363 PRO A O 1
ATOM 3036 N N . GLY A 1 364 ? -3.735 1.170 11.936 1.00 34.72 364 GLY A N 1
ATOM 3037 C CA . GLY A 1 364 ? -2.282 1.342 11.804 1.00 34.72 364 GLY A CA 1
ATOM 3038 C C . GLY A 1 364 ? -1.695 0.315 10.838 1.00 34.72 364 GLY A C 1
ATOM 3039 O O . GLY A 1 364 ? -0.818 0.639 10.034 1.00 34.72 364 GLY A O 1
ATOM 3040 N N . ALA A 1 365 ? -2.248 -0.898 10.836 1.00 38.94 365 ALA A N 1
ATOM 3041 C CA . ALA A 1 365 ? -1.872 -1.927 9.896 1.00 38.94 365 ALA A CA 1
ATOM 3042 C C . ALA A 1 365 ? -2.431 -1.624 8.507 1.00 38.94 365 ALA A C 1
ATOM 3044 O O . ALA A 1 365 ? -3.491 -1.027 8.295 1.00 38.94 365 ALA A O 1
ATOM 3045 N N . LYS A 1 366 ? -1.665 -2.037 7.511 1.00 47.97 366 LYS A N 1
ATOM 3046 C CA . LYS A 1 366 ? -2.018 -1.848 6.116 1.00 47.97 366 LYS A CA 1
ATOM 3047 C C . LYS A 1 366 ? -3.112 -2.850 5.776 1.00 47.97 366 LYS A C 1
ATOM 3049 O O . LYS A 1 366 ? -2.788 -3.964 5.402 1.00 47.97 366 LYS A O 1
ATOM 3054 N N . TRP A 1 367 ? -4.373 -2.438 5.853 1.00 47.41 367 TRP A N 1
ATOM 3055 C CA . TRP A 1 367 ? -5.564 -3.274 5.625 1.00 47.41 367 TRP A CA 1
ATOM 3056 C C . TRP A 1 367 ? -5.405 -4.343 4.528 1.00 47.41 367 TRP A C 1
ATOM 3058 O O . TRP A 1 367 ? -5.529 -5.536 4.784 1.00 47.41 367 TRP A O 1
ATOM 3068 N N . ARG A 1 368 ? -5.019 -3.927 3.313 1.00 52.66 368 ARG A N 1
ATOM 3069 C CA . ARG A 1 368 ? -4.805 -4.841 2.173 1.00 52.66 368 ARG A CA 1
ATOM 3070 C C . ARG A 1 368 ? -3.685 -5.862 2.398 1.00 52.66 368 ARG A C 1
ATOM 3072 O O . ARG A 1 368 ? -3.758 -6.973 1.888 1.00 52.66 368 ARG A O 1
ATOM 3079 N N . GLU A 1 369 ? -2.659 -5.498 3.155 1.00 57.31 369 GLU A N 1
ATOM 3080 C CA . GLU A 1 369 ? -1.567 -6.403 3.518 1.00 57.31 369 GLU A CA 1
ATOM 3081 C C . GLU A 1 369 ? -1.933 -7.333 4.646 1.00 57.31 369 GLU A C 1
ATOM 3083 O O . GLU A 1 369 ? -1.507 -8.473 4.608 1.00 57.31 369 GLU A O 1
ATOM 3088 N N . GLU A 1 370 ? -2.727 -6.890 5.614 1.00 60.12 370 GLU A N 1
ATOM 3089 C CA . GLU A 1 370 ? -3.213 -7.771 6.672 1.00 60.12 370 GLU A CA 1
ATOM 3090 C C . GLU A 1 370 ? -4.119 -8.857 6.097 1.00 60.12 370 GLU A C 1
ATOM 3092 O O . GLU A 1 370 ? -3.909 -10.033 6.386 1.00 60.12 370 GLU A O 1
ATOM 3097 N N . ILE A 1 371 ? -5.029 -8.489 5.185 1.00 61.59 371 ILE A N 1
ATOM 3098 C CA . ILE A 1 371 ? -5.842 -9.451 4.426 1.00 61.59 371 ILE A CA 1
ATOM 3099 C C . ILE A 1 371 ? -4.933 -10.410 3.665 1.00 61.59 371 ILE A C 1
ATOM 3101 O O . ILE A 1 371 ? -5.034 -11.622 3.810 1.00 61.59 371 ILE A O 1
ATOM 3105 N N . LYS A 1 372 ? -3.979 -9.887 2.896 1.00 63.62 372 LYS A N 1
ATOM 3106 C CA . LYS A 1 372 ? -3.043 -10.709 2.125 1.00 63.62 372 LYS A CA 1
ATOM 3107 C C . LYS A 1 372 ? -2.162 -11.613 3.003 1.00 63.62 372 LYS A C 1
ATOM 3109 O O . LYS A 1 372 ? -1.886 -12.750 2.623 1.00 63.62 372 LYS A O 1
ATOM 3114 N N . ASN A 1 373 ? -1.708 -11.134 4.155 1.00 64.81 373 ASN A N 1
ATOM 3115 C CA . ASN A 1 373 ? -0.899 -11.892 5.106 1.00 64.81 373 ASN A CA 1
ATOM 3116 C C . ASN A 1 373 ? -1.727 -13.013 5.732 1.00 64.81 373 ASN A C 1
ATOM 3118 O O . ASN A 1 373 ? -1.262 -14.152 5.799 1.00 64.81 373 ASN A O 1
ATOM 3122 N N . ALA A 1 374 ? -2.967 -12.712 6.120 1.00 69.94 374 ALA A N 1
ATOM 3123 C CA . ALA A 1 374 ? -3.909 -13.697 6.623 1.00 69.94 374 ALA A CA 1
ATOM 3124 C C . ALA A 1 374 ? -4.252 -14.743 5.556 1.00 69.94 374 ALA A C 1
ATOM 3126 O O . ALA A 1 374 ? -4.231 -15.934 5.845 1.00 69.94 374 ALA A O 1
ATOM 3127 N N . LEU A 1 375 ? -4.442 -14.329 4.300 1.00 70.19 375 LEU A N 1
ATOM 3128 C CA . LEU A 1 375 ? -4.604 -15.224 3.153 1.00 70.19 375 LEU A CA 1
ATOM 3129 C C . LEU A 1 375 ? -3.377 -16.128 2.943 1.00 70.19 375 LEU A C 1
ATOM 3131 O O . LEU A 1 375 ? -3.520 -17.317 2.668 1.00 70.19 375 LEU A O 1
ATOM 3135 N N . ALA A 1 376 ? -2.157 -15.604 3.102 1.00 71.38 376 ALA A N 1
ATOM 3136 C CA . ALA A 1 376 ? -0.925 -16.381 2.945 1.00 71.38 376 ALA A CA 1
ATOM 3137 C C . ALA A 1 376 ? -0.697 -17.404 4.077 1.00 71.38 376 ALA A C 1
ATOM 3139 O O . ALA A 1 376 ? -0.101 -18.465 3.841 1.00 71.38 376 ALA A O 1
ATOM 3140 N N . ALA A 1 377 ? -1.154 -17.084 5.291 1.00 75.31 377 ALA A N 1
ATOM 3141 C CA . ALA A 1 377 ? -1.099 -17.943 6.474 1.00 75.31 377 ALA A CA 1
ATOM 3142 C C . ALA A 1 377 ? -2.306 -18.897 6.592 1.00 75.31 377 ALA A C 1
ATOM 3144 O O . ALA A 1 377 ? -2.251 -19.878 7.349 1.00 75.31 377 ALA A O 1
ATOM 3145 N N . ALA A 1 378 ? -3.371 -18.646 5.827 1.00 84.31 378 ALA A N 1
ATOM 3146 C CA . ALA A 1 378 ? -4.578 -19.452 5.818 1.00 84.31 378 ALA A CA 1
ATOM 3147 C C . ALA A 1 378 ? -4.315 -20.859 5.273 1.00 84.31 378 ALA A C 1
ATOM 3149 O O . ALA A 1 378 ? -3.752 -21.053 4.197 1.00 84.31 378 ALA A O 1
ATOM 3150 N N . LYS A 1 379 ? -4.767 -21.858 6.028 1.00 87.44 379 LYS A N 1
ATOM 3151 C CA . LYS A 1 379 ? -4.935 -23.239 5.561 1.00 87.44 379 LYS A CA 1
ATOM 3152 C C . LYS A 1 379 ? -6.363 -23.476 5.062 1.00 87.44 379 LYS A C 1
ATOM 3154 O O . LYS A 1 379 ? -6.570 -24.251 4.131 1.00 87.44 379 LYS A O 1
ATOM 3159 N N . VAL A 1 380 ? -7.331 -22.778 5.655 1.00 90.50 380 VAL A N 1
ATOM 3160 C CA . VAL A 1 380 ? -8.745 -22.826 5.272 1.00 90.50 380 VAL A CA 1
ATOM 3161 C C . VAL A 1 380 ? -9.267 -21.406 5.099 1.00 90.50 380 VAL A C 1
ATOM 3163 O O . VAL A 1 380 ? -9.000 -20.553 5.944 1.00 90.50 380 VAL A O 1
ATOM 3166 N N . ALA A 1 381 ? -10.029 -21.161 4.040 1.00 91.75 381 ALA A N 1
ATOM 3167 C CA . ALA A 1 381 ? -10.776 -19.927 3.839 1.00 91.75 381 ALA A CA 1
ATOM 3168 C C . ALA A 1 381 ? -12.279 -20.205 3.903 1.00 91.75 381 ALA A C 1
ATOM 3170 O O . ALA A 1 381 ? -12.766 -21.147 3.282 1.00 91.75 381 ALA A O 1
ATOM 3171 N N . VAL A 1 382 ? -12.997 -19.395 4.674 1.00 94.19 382 VAL A N 1
ATOM 3172 C CA . VAL A 1 382 ? -14.438 -19.471 4.887 1.00 94.19 382 VAL A CA 1
ATOM 3173 C C . VAL A 1 382 ? -15.091 -18.256 4.239 1.00 94.19 382 VAL A C 1
ATOM 3175 O O . VAL A 1 382 ? -14.809 -17.133 4.639 1.00 94.19 382 VAL A O 1
ATOM 3178 N N . LEU A 1 383 ? -15.960 -18.474 3.257 1.00 94.44 383 LEU A N 1
ATOM 3179 C CA . LEU A 1 383 ? -16.694 -17.412 2.564 1.00 94.44 383 LEU A CA 1
ATOM 3180 C C . LEU A 1 383 ? -18.132 -17.350 3.079 1.00 94.44 383 LEU A C 1
ATOM 3182 O O . LEU A 1 383 ? -18.824 -18.369 3.070 1.00 94.44 383 LEU A O 1
ATOM 3186 N N . LEU A 1 384 ? -18.592 -16.182 3.519 1.00 94.81 384 LEU A N 1
ATOM 3187 C CA . LEU A 1 384 ? -19.991 -15.945 3.874 1.00 94.81 384 LEU A CA 1
ATOM 3188 C C . LEU A 1 384 ? -20.724 -15.366 2.661 1.00 94.81 384 LEU A C 1
ATOM 3190 O O . LEU A 1 384 ? -20.600 -14.183 2.370 1.00 94.81 384 LEU A O 1
ATOM 3194 N N . VAL A 1 385 ? -21.448 -16.218 1.933 1.00 95.19 385 VAL A N 1
ATOM 3195 C CA . VAL A 1 385 ? -21.990 -15.886 0.609 1.00 95.19 385 VAL A CA 1
ATOM 3196 C C . VAL A 1 385 ? -23.442 -15.427 0.721 1.00 95.19 385 VAL A C 1
ATOM 3198 O O . VAL A 1 385 ? -24.325 -16.187 1.123 1.00 95.19 385 VAL A O 1
ATOM 3201 N N . SER A 1 386 ? -23.671 -14.179 0.333 1.00 95.56 386 SER A N 1
ATOM 3202 C CA . SER A 1 386 ? -24.952 -13.474 0.241 1.00 95.56 386 SER A CA 1
ATOM 3203 C C . SER A 1 386 ? -24.994 -12.671 -1.076 1.00 95.56 386 SER A C 1
ATOM 3205 O O . SER A 1 386 ? -23.963 -12.550 -1.748 1.00 95.56 386 SER A O 1
ATOM 3207 N N . PRO A 1 387 ? -26.139 -12.082 -1.469 1.00 92.75 387 PRO A N 1
ATOM 3208 C CA . PRO A 1 387 ? -26.170 -11.114 -2.565 1.00 92.75 387 PRO A CA 1
ATOM 3209 C C . PRO A 1 387 ? -25.188 -9.946 -2.372 1.00 92.75 387 PRO A C 1
ATOM 3211 O O . PRO A 1 387 ? -24.515 -9.571 -3.326 1.00 92.75 387 PRO A O 1
ATOM 3214 N N . ASP A 1 388 ? -25.044 -9.424 -1.148 1.00 90.12 388 ASP A N 1
ATOM 3215 C CA . ASP A 1 388 ? -24.123 -8.320 -0.843 1.00 90.12 388 ASP A CA 1
ATOM 3216 C C . ASP A 1 388 ? -22.650 -8.736 -0.948 1.00 90.12 388 ASP A C 1
ATOM 3218 O O . ASP A 1 388 ? -21.802 -7.941 -1.351 1.00 90.12 388 ASP A O 1
ATOM 3222 N N . PHE A 1 389 ? -22.332 -9.989 -0.612 1.00 91.06 389 PHE A N 1
ATOM 3223 C CA . PHE A 1 389 ? -21.000 -10.561 -0.818 1.00 91.06 389 PHE A CA 1
ATOM 3224 C C . PHE A 1 389 ? -20.647 -10.637 -2.306 1.00 91.06 389 PHE A C 1
ATOM 3226 O O . PHE A 1 389 ? -19.559 -10.226 -2.701 1.00 91.06 389 PHE A O 1
ATOM 3233 N N . LEU A 1 390 ? -21.571 -11.137 -3.134 1.00 88.69 390 LEU A N 1
ATOM 3234 C CA . LEU A 1 390 ? -21.350 -11.298 -4.575 1.00 88.69 390 LEU A CA 1
ATOM 3235 C C . LEU A 1 390 ? -21.368 -9.963 -5.338 1.00 88.69 390 LEU A C 1
ATOM 3237 O O . LEU A 1 390 ? -20.705 -9.851 -6.363 1.00 88.69 390 LEU A O 1
ATOM 3241 N N . ALA A 1 391 ? -22.100 -8.958 -4.846 1.00 84.62 391 ALA A N 1
ATOM 3242 C CA . ALA A 1 391 ? -22.176 -7.624 -5.449 1.00 84.62 391 ALA A CA 1
ATOM 3243 C C . ALA A 1 391 ? -21.005 -6.697 -5.069 1.00 84.62 391 ALA A C 1
ATOM 3245 O O . ALA A 1 391 ? -20.908 -5.585 -5.585 1.00 84.62 391 ALA A O 1
ATOM 3246 N N . SER A 1 392 ? -20.130 -7.114 -4.150 1.00 79.06 392 SER A N 1
ATOM 3247 C CA . SER A 1 392 ? -18.990 -6.307 -3.716 1.00 79.06 392 SER A CA 1
ATOM 3248 C C . SER A 1 392 ? -17.844 -6.382 -4.726 1.00 79.06 392 SER A C 1
ATOM 3250 O O . SER A 1 392 ? -17.086 -7.356 -4.742 1.00 79.06 392 SER A O 1
ATOM 3252 N N . ASP A 1 393 ? -17.653 -5.310 -5.503 1.00 70.31 393 ASP A N 1
ATOM 3253 C CA . ASP A 1 393 ? -16.515 -5.160 -6.427 1.00 70.31 393 ASP A CA 1
ATOM 3254 C C . ASP A 1 393 ? -15.172 -5.366 -5.710 1.00 70.31 393 ASP A C 1
ATOM 3256 O O . ASP A 1 393 ? -14.222 -5.915 -6.263 1.00 70.31 393 ASP A O 1
ATOM 3260 N N . PHE A 1 394 ? -15.075 -4.978 -4.432 1.00 63.16 394 PHE A N 1
ATOM 3261 C CA . PHE A 1 394 ? -13.857 -5.203 -3.664 1.00 63.16 394 PHE A CA 1
ATOM 3262 C C . PHE A 1 394 ? -13.581 -6.696 -3.453 1.00 63.16 394 PHE A C 1
ATOM 3264 O O . PHE A 1 394 ? -12.459 -7.139 -3.708 1.00 63.16 394 PHE A O 1
ATOM 3271 N N . ILE A 1 395 ? -14.581 -7.473 -3.030 1.00 71.25 395 ILE A N 1
ATOM 3272 C CA . ILE A 1 395 ? -14.437 -8.919 -2.812 1.00 71.25 395 ILE A CA 1
ATOM 3273 C C . ILE A 1 395 ? -14.158 -9.615 -4.147 1.00 71.25 395 ILE A C 1
ATOM 3275 O O . ILE A 1 395 ? -13.195 -10.381 -4.238 1.00 71.25 395 ILE A O 1
ATOM 3279 N N . ALA A 1 396 ? -14.929 -9.285 -5.187 1.00 70.56 396 ALA A N 1
ATOM 3280 C CA . ALA A 1 396 ? -14.795 -9.852 -6.525 1.00 70.56 396 ALA A CA 1
ATOM 3281 C C . ALA A 1 396 ? -13.417 -9.575 -7.154 1.00 70.56 396 ALA A C 1
ATOM 3283 O O . ALA A 1 396 ? -12.786 -10.493 -7.674 1.00 70.56 396 ALA A O 1
ATOM 3284 N N . ASP A 1 397 ? -12.899 -8.348 -7.040 1.00 62.84 397 ASP A N 1
ATOM 3285 C CA . ASP A 1 397 ? -11.646 -7.960 -7.698 1.00 62.84 397 ASP A CA 1
ATOM 3286 C C . ASP A 1 397 ? -10.392 -8.172 -6.834 1.00 62.84 397 ASP A C 1
ATOM 3288 O O . ASP A 1 397 ? -9.265 -8.122 -7.350 1.00 62.84 397 ASP A O 1
ATOM 3292 N N . ASN A 1 398 ? -10.523 -8.311 -5.507 1.00 58.25 398 ASN A N 1
ATOM 3293 C CA . ASN A 1 398 ? -9.380 -8.251 -4.581 1.00 58.25 398 ASN A CA 1
ATOM 3294 C C . ASN A 1 398 ? -9.268 -9.429 -3.608 1.00 58.25 398 ASN A C 1
ATOM 3296 O O . ASN A 1 398 ? -8.135 -9.776 -3.276 1.00 58.25 398 ASN A O 1
ATOM 3300 N N . GLU A 1 399 ? -10.368 -10.029 -3.146 1.00 67.81 399 GLU A N 1
ATOM 3301 C CA . GLU A 1 399 ? -10.321 -11.102 -2.136 1.00 67.81 399 GLU A CA 1
ATOM 3302 C C . GLU A 1 399 ? -10.522 -12.491 -2.737 1.00 67.81 399 GLU A C 1
ATOM 3304 O O . GLU A 1 399 ? -9.767 -13.416 -2.427 1.00 67.81 399 GLU A O 1
ATOM 3309 N N . LEU A 1 400 ? -11.505 -12.631 -3.627 1.00 76.81 400 LEU A N 1
ATOM 3310 C CA . LEU A 1 400 ? -11.881 -13.912 -4.207 1.00 76.81 400 LEU A CA 1
ATOM 3311 C C . LEU A 1 400 ? -10.808 -14.475 -5.161 1.00 76.81 400 LEU A C 1
ATOM 3313 O O . LEU A 1 400 ? -10.448 -15.640 -4.992 1.00 76.81 400 LEU A O 1
ATOM 3317 N N . PRO A 1 401 ? -10.199 -13.702 -6.088 1.00 79.94 401 PRO A N 1
ATOM 3318 C CA . PRO A 1 401 ? -9.208 -14.261 -7.009 1.00 79.94 401 PRO A CA 1
ATOM 3319 C C . PRO A 1 401 ? -7.965 -14.838 -6.299 1.00 79.94 401 PRO A C 1
ATOM 3321 O O . PRO A 1 401 ? -7.605 -15.982 -6.580 1.00 79.94 401 PRO A O 1
ATOM 3324 N N . PRO A 1 402 ? -7.336 -14.155 -5.312 1.00 72.06 402 PRO A N 1
ATOM 3325 C CA . PRO A 1 402 ? -6.214 -14.736 -4.568 1.00 72.06 402 PRO A CA 1
ATOM 3326 C C . PRO A 1 402 ? -6.562 -16.008 -3.784 1.00 72.06 402 PRO A C 1
ATOM 3328 O O . PRO A 1 402 ? -5.690 -16.858 -3.587 1.00 72.06 402 PRO A O 1
ATOM 3331 N N . LEU A 1 403 ? -7.805 -16.130 -3.307 1.00 79.12 403 LEU A N 1
ATOM 3332 C CA . LEU A 1 403 ? -8.293 -17.318 -2.608 1.00 79.12 403 LEU A CA 1
ATOM 3333 C C . LEU A 1 403 ? -8.399 -18.513 -3.551 1.00 79.12 403 LEU A C 1
ATOM 3335 O O . LEU A 1 403 ? -7.899 -19.589 -3.223 1.00 79.12 403 LEU A O 1
ATOM 3339 N N . LEU A 1 404 ? -8.997 -18.303 -4.722 1.00 79.62 404 LEU A N 1
ATOM 3340 C CA . LEU A 1 404 ? -9.130 -19.319 -5.765 1.00 79.62 404 LEU A CA 1
ATOM 3341 C C . LEU A 1 404 ? -7.747 -19.788 -6.249 1.00 79.62 404 LEU A C 1
ATOM 3343 O O . LEU A 1 404 ? -7.455 -20.984 -6.204 1.00 79.62 404 LEU A O 1
ATOM 3347 N N . ASP A 1 405 ? -6.840 -18.851 -6.544 1.00 77.12 405 ASP A N 1
ATOM 3348 C CA . ASP A 1 405 ? -5.448 -19.148 -6.915 1.00 77.12 405 ASP A CA 1
ATOM 3349 C C . ASP A 1 405 ? -4.721 -19.973 -5.837 1.00 77.12 405 ASP A C 1
ATOM 3351 O O . ASP A 1 405 ? -3.948 -20.892 -6.126 1.00 77.12 405 ASP A O 1
ATOM 3355 N N . ALA A 1 406 ? -4.922 -19.635 -4.558 1.00 74.38 406 ALA A N 1
ATOM 3356 C CA . ALA A 1 406 ? -4.306 -20.354 -3.449 1.00 74.38 406 ALA A CA 1
ATOM 3357 C C . ALA A 1 406 ? -4.908 -21.754 -3.254 1.00 74.38 406 ALA A C 1
ATOM 3359 O O . ALA A 1 406 ? -4.191 -22.668 -2.827 1.00 74.38 406 ALA A O 1
ATOM 3360 N N . ALA A 1 407 ? -6.189 -21.939 -3.572 1.00 79.56 407 ALA A N 1
ATOM 3361 C CA . ALA A 1 407 ? -6.837 -23.240 -3.521 1.00 79.56 407 ALA A CA 1
ATOM 3362 C C . ALA A 1 407 ? -6.305 -24.176 -4.608 1.00 79.56 407 ALA A C 1
ATOM 3364 O O . ALA A 1 407 ? -5.949 -25.315 -4.306 1.00 79.56 407 ALA A O 1
ATOM 3365 N N . GLU A 1 408 ? -6.148 -23.677 -5.834 1.00 74.38 408 GLU A N 1
ATOM 3366 C CA . GLU A 1 408 ? -5.639 -24.468 -6.958 1.00 74.38 408 GLU A CA 1
ATOM 3367 C C . GLU A 1 408 ? -4.134 -24.751 -6.858 1.00 74.38 408 GLU A C 1
ATOM 3369 O O . GLU A 1 408 ? -3.696 -25.888 -7.030 1.00 74.38 408 GLU A O 1
ATOM 3374 N N . ALA A 1 409 ? -3.319 -23.734 -6.556 1.00 69.25 409 ALA A N 1
ATOM 3375 C CA . ALA A 1 409 ? -1.863 -23.840 -6.670 1.00 69.25 409 ALA A CA 1
ATOM 3376 C C . ALA A 1 409 ? -1.137 -24.096 -5.340 1.00 69.25 409 ALA A C 1
ATOM 3378 O O . ALA A 1 409 ? 0.058 -24.402 -5.338 1.00 69.25 409 ALA A O 1
ATOM 3379 N N . LYS A 1 410 ? -1.802 -23.894 -4.193 1.00 64.12 410 LYS A N 1
ATOM 3380 C CA . LYS A 1 410 ? -1.124 -23.825 -2.885 1.00 64.12 410 LYS A CA 1
ATOM 3381 C C . LYS A 1 410 ? -1.794 -24.653 -1.786 1.00 64.12 410 LYS A C 1
ATOM 3383 O O . LYS A 1 410 ? -1.319 -24.583 -0.654 1.00 64.12 410 LYS A O 1
ATOM 3388 N N . GLY A 1 411 ? -2.823 -25.447 -2.083 1.00 73.19 411 GLY A N 1
ATOM 3389 C CA . GLY A 1 411 ? -3.445 -26.362 -1.117 1.00 73.19 411 GLY A CA 1
ATOM 3390 C C . GLY A 1 411 ? -4.277 -25.677 -0.025 1.00 73.19 411 GLY A C 1
ATOM 3391 O O . GLY A 1 411 ? -4.442 -26.242 1.056 1.00 73.19 411 GLY A O 1
ATOM 3392 N N . LEU A 1 412 ? -4.768 -24.457 -0.273 1.00 85.44 412 LEU A N 1
ATOM 3393 C CA . LEU A 1 412 ? -5.778 -23.812 0.572 1.00 85.44 412 LEU A CA 1
ATOM 3394 C C . LEU A 1 412 ? -7.126 -24.531 0.395 1.00 85.44 412 LEU A C 1
ATOM 3396 O O . LEU A 1 412 ? -7.555 -24.782 -0.725 1.00 85.44 412 LEU A O 1
ATOM 3400 N N . THR A 1 413 ? -7.830 -24.834 1.484 1.00 89.75 413 THR A N 1
ATOM 3401 C CA . THR A 1 413 ? -9.201 -25.366 1.387 1.00 89.75 413 THR A CA 1
ATOM 3402 C C . THR A 1 413 ? -10.211 -24.225 1.444 1.00 89.75 413 THR A C 1
ATOM 3404 O O . THR A 1 413 ? -10.269 -23.515 2.447 1.00 89.75 413 THR A O 1
ATOM 3407 N N . ILE A 1 414 ? -11.026 -24.062 0.402 1.00 91.44 414 ILE A N 1
ATOM 3408 C CA . ILE A 1 414 ? -12.155 -23.123 0.408 1.00 91.44 414 ILE A CA 1
ATOM 3409 C C . ILE A 1 414 ? -13.403 -23.834 0.926 1.00 91.44 414 ILE A C 1
ATOM 3411 O O . ILE A 1 414 ? -13.736 -24.939 0.500 1.00 91.44 414 ILE A O 1
ATOM 3415 N N . ILE A 1 415 ? -14.099 -23.175 1.845 1.00 92.69 415 ILE A N 1
ATOM 3416 C CA . ILE A 1 415 ? -15.401 -23.564 2.369 1.00 92.69 415 ILE A CA 1
ATOM 3417 C C . ILE A 1 415 ? -16.303 -22.343 2.260 1.00 92.69 415 ILE A C 1
ATOM 3419 O O . ILE A 1 415 ? -15.982 -21.300 2.811 1.00 92.69 415 ILE A O 1
ATOM 3423 N N . TRP A 1 416 ? -17.457 -22.455 1.619 1.00 95.06 416 TRP A N 1
ATOM 3424 C CA . TRP A 1 416 ? -18.404 -21.342 1.569 1.00 95.06 416 TRP A CA 1
ATOM 3425 C C . TRP A 1 416 ? -19.716 -21.687 2.272 1.00 95.06 416 TRP A C 1
ATOM 3427 O O . TRP A 1 416 ? -20.111 -22.853 2.364 1.00 95.06 416 TRP A O 1
ATOM 3437 N N . ILE A 1 417 ? -20.360 -20.675 2.847 1.00 96.75 417 ILE A N 1
ATOM 3438 C CA . ILE A 1 417 ? -21.569 -20.789 3.658 1.00 96.75 417 ILE A CA 1
ATOM 3439 C C . ILE A 1 417 ? -22.660 -19.946 2.986 1.00 96.75 417 ILE A C 1
ATOM 3441 O O . ILE A 1 417 ? -22.484 -18.732 2.895 1.00 96.75 417 ILE A O 1
ATOM 3445 N N . PRO A 1 418 ? -23.772 -20.552 2.536 1.00 95.94 418 PRO A N 1
ATOM 3446 C CA . PRO A 1 418 ? -24.895 -19.815 1.967 1.00 95.94 418 PRO A CA 1
ATOM 3447 C C . PRO A 1 418 ? -25.656 -19.085 3.083 1.00 95.94 418 PRO A C 1
ATOM 3449 O O . PRO A 1 418 ? -26.361 -19.717 3.873 1.00 95.94 418 PRO A O 1
ATOM 3452 N N . LEU A 1 419 ? -25.500 -17.764 3.172 1.00 95.75 419 LEU A N 1
ATOM 3453 C CA . LEU A 1 419 ? -26.241 -16.932 4.123 1.00 95.75 419 LEU A CA 1
ATOM 3454 C C . LEU A 1 419 ? -27.664 -16.670 3.635 1.00 95.75 419 LEU A C 1
ATOM 3456 O O . LEU A 1 419 ? -28.608 -16.876 4.392 1.00 95.75 419 LEU A O 1
ATOM 3460 N N . SER A 1 420 ? -27.786 -16.300 2.359 1.00 93.69 420 SER A N 1
ATOM 3461 C CA . SER A 1 420 ? -29.037 -15.963 1.678 1.00 93.69 420 SER A CA 1
ATOM 3462 C C . SER A 1 420 ? -29.073 -16.564 0.276 1.00 93.69 420 SER A C 1
ATOM 3464 O O . SER A 1 420 ? -28.033 -16.899 -0.304 1.00 93.69 420 SER A O 1
ATOM 3466 N N . SER A 1 421 ? -30.279 -16.675 -0.288 1.00 92.00 421 SER A N 1
ATOM 3467 C CA . SER A 1 421 ? -30.450 -17.049 -1.700 1.00 92.00 421 SER A CA 1
ATOM 3468 C C . SER A 1 421 ? -29.692 -16.053 -2.580 1.00 92.00 421 SER A C 1
ATOM 3470 O O . SER A 1 421 ? -29.929 -14.850 -2.501 1.00 92.00 421 SER A O 1
ATOM 3472 N N . SER A 1 422 ? -28.751 -16.547 -3.380 1.00 91.88 422 SER A N 1
ATOM 3473 C CA . SER A 1 422 ? -27.804 -15.735 -4.150 1.00 91.88 422 SER A CA 1
ATOM 3474 C C . SER A 1 422 ? -27.393 -16.466 -5.429 1.00 91.88 422 SER A C 1
ATOM 3476 O O . SER A 1 422 ? -27.469 -17.693 -5.481 1.00 91.88 422 SER A O 1
ATOM 3478 N N . GLY A 1 423 ? -26.971 -15.720 -6.454 1.00 89.44 423 GLY A N 1
ATOM 3479 C CA . GLY A 1 423 ? -26.530 -16.265 -7.747 1.00 89.44 423 GLY A CA 1
ATOM 3480 C C . GLY A 1 423 ? -25.107 -16.823 -7.709 1.00 89.44 423 GLY A C 1
ATOM 3481 O O . GLY A 1 423 ? -24.264 -16.413 -8.498 1.00 89.44 423 GLY A O 1
ATOM 3482 N N . TYR A 1 424 ? -24.799 -17.681 -6.731 1.00 90.19 424 TYR A N 1
ATOM 3483 C CA . TYR A 1 424 ? -23.455 -18.249 -6.560 1.00 90.19 424 TYR A CA 1
ATOM 3484 C C . TYR A 1 424 ? -23.052 -19.171 -7.725 1.00 90.19 424 TYR A C 1
ATOM 3486 O O . TYR A 1 424 ? -21.861 -19.373 -7.957 1.00 90.19 424 TYR A O 1
ATOM 3494 N N . ASP A 1 425 ? -24.040 -19.730 -8.423 1.00 89.50 425 ASP A N 1
ATOM 3495 C CA . ASP A 1 425 ? -23.937 -20.599 -9.598 1.00 89.50 425 ASP A CA 1
ATOM 3496 C C . ASP A 1 425 ? -23.400 -19.874 -10.837 1.00 89.50 425 ASP A C 1
ATOM 3498 O O . ASP A 1 425 ? -22.793 -20.494 -11.700 1.00 89.50 425 ASP A O 1
ATOM 3502 N N . GLU A 1 426 ? -23.514 -18.549 -10.882 1.00 87.31 426 GLU A N 1
ATOM 3503 C CA . GLU A 1 426 ? -22.901 -17.709 -11.918 1.00 87.31 426 GLU A CA 1
ATOM 3504 C C . GLU A 1 426 ? -21.446 -17.320 -11.575 1.00 87.31 426 GLU A C 1
ATOM 3506 O O . GLU A 1 426 ? -20.856 -16.439 -12.205 1.00 87.31 426 GLU A O 1
ATOM 3511 N N . THR A 1 427 ? -20.848 -17.933 -10.545 1.00 85.31 427 THR A N 1
ATOM 3512 C CA . THR A 1 427 ? -19.506 -17.585 -10.055 1.00 85.31 427 THR A CA 1
ATOM 3513 C C . THR A 1 427 ? -18.603 -18.801 -9.895 1.00 85.31 427 THR A C 1
ATOM 3515 O O . THR A 1 427 ? -19.043 -19.935 -9.725 1.00 85.31 427 THR A O 1
ATOM 3518 N N . GLU A 1 428 ? -17.296 -18.553 -9.829 1.00 84.44 428 GLU A N 1
ATOM 3519 C CA . GLU A 1 428 ? -16.274 -19.585 -9.615 1.00 84.44 428 GLU A CA 1
ATOM 3520 C C . GLU A 1 428 ? -16.429 -20.348 -8.278 1.00 84.44 428 GLU A C 1
ATOM 3522 O O . GLU A 1 428 ? -15.844 -21.419 -8.103 1.00 84.44 428 GLU A O 1
ATOM 3527 N N . ILE A 1 429 ? -17.240 -19.834 -7.341 1.00 87.12 429 ILE A N 1
ATOM 3528 C CA . ILE A 1 429 ? -17.547 -20.471 -6.050 1.00 87.12 429 ILE A CA 1
ATOM 3529 C C . ILE A 1 429 ? -18.333 -21.777 -6.240 1.00 87.12 429 ILE A C 1
ATOM 3531 O O . ILE A 1 429 ? -18.168 -22.695 -5.432 1.00 87.12 429 ILE A O 1
ATOM 3535 N N . GLU A 1 430 ? -19.127 -21.903 -7.312 1.00 89.06 430 GLU A N 1
ATOM 3536 C CA . GLU A 1 430 ? -19.917 -23.106 -7.626 1.00 89.06 430 GLU A CA 1
ATOM 3537 C C . GLU A 1 430 ? -19.059 -24.385 -7.634 1.00 89.06 430 GLU A C 1
ATOM 3539 O O . GLU A 1 430 ? -19.499 -25.457 -7.214 1.00 89.06 430 GLU A O 1
ATOM 3544 N N . LYS A 1 431 ? -17.788 -24.259 -8.035 1.00 85.31 431 LYS A N 1
ATOM 3545 C CA . LYS A 1 431 ? -16.824 -25.364 -8.135 1.00 85.31 431 LYS A CA 1
ATOM 3546 C C . LYS A 1 431 ? -16.433 -25.957 -6.775 1.00 85.31 431 LYS A C 1
ATOM 3548 O O . LYS A 1 431 ? -15.848 -27.041 -6.727 1.00 85.31 431 LYS A O 1
ATOM 3553 N N . TYR A 1 432 ? -16.744 -25.277 -5.669 1.00 87.38 432 TYR A N 1
ATOM 3554 C CA . TYR A 1 432 ? -16.371 -25.682 -4.314 1.00 87.38 432 TYR A CA 1
ATOM 3555 C C . TYR A 1 432 ? -17.573 -26.187 -3.521 1.00 87.38 432 TYR A C 1
ATOM 3557 O O . TYR A 1 432 ? -18.688 -25.676 -3.615 1.00 87.38 432 TYR A O 1
ATOM 3565 N N . GLN A 1 433 ? -17.343 -27.185 -2.666 1.00 84.38 433 GLN A N 1
ATOM 3566 C CA . GLN A 1 433 ? -18.404 -27.728 -1.826 1.00 84.38 433 GLN A CA 1
ATOM 3567 C C . GLN A 1 433 ? -18.772 -26.756 -0.696 1.00 84.38 433 GLN A C 1
ATOM 3569 O O . GLN A 1 433 ? -17.924 -26.334 0.094 1.00 84.38 433 GLN A O 1
ATOM 3574 N N . SER A 1 434 ? -20.063 -26.460 -0.570 1.00 89.62 434 SER A N 1
ATOM 3575 C CA . SER A 1 434 ? -20.582 -25.623 0.506 1.00 89.62 434 SER A CA 1
ATOM 3576 C C . SER A 1 434 ? -20.573 -26.339 1.867 1.00 89.62 434 SER A C 1
ATOM 3578 O O . SER A 1 434 ? -20.749 -27.559 1.995 1.00 89.62 434 SER A O 1
ATOM 3580 N N . ALA A 1 435 ? -20.429 -25.571 2.948 1.00 91.88 435 ALA A N 1
ATOM 3581 C CA . ALA A 1 435 ? -20.556 -26.088 4.310 1.00 91.88 435 ALA A CA 1
ATOM 3582 C C . ALA A 1 435 ? -22.010 -26.374 4.717 1.00 91.88 435 ALA A C 1
ATOM 3584 O O . ALA A 1 435 ? -22.230 -27.147 5.657 1.00 91.88 435 ALA A O 1
ATOM 3585 N N . HIS A 1 436 ? -22.993 -25.833 4.000 1.00 94.19 436 HIS A N 1
ATOM 3586 C CA . HIS A 1 436 ? -24.421 -26.064 4.210 1.00 94.19 436 HIS A CA 1
ATOM 3587 C C . HIS A 1 436 ? -25.157 -26.123 2.857 1.00 94.19 436 HIS A C 1
ATOM 3589 O O . HIS A 1 436 ? -24.680 -25.483 1.919 1.00 94.19 436 HIS A O 1
ATOM 3595 N N . PRO A 1 437 ? -26.254 -26.893 2.701 1.00 92.31 437 PRO A N 1
ATOM 3596 C CA . PRO A 1 437 ? -26.972 -26.991 1.430 1.00 92.31 437 PRO A CA 1
ATOM 3597 C C . PRO A 1 437 ? -27.352 -25.610 0.859 1.00 92.31 437 PRO A C 1
ATOM 3599 O O . PRO A 1 437 ? -28.054 -24.861 1.535 1.00 92.31 437 PRO A O 1
ATOM 3602 N N . PRO A 1 438 ? -26.926 -25.259 -0.371 1.00 89.31 438 PRO A N 1
ATOM 3603 C CA . PRO A 1 438 ? -27.206 -23.943 -0.956 1.00 89.31 438 PRO A CA 1
ATOM 3604 C C . PRO A 1 438 ? -28.691 -23.666 -1.204 1.00 89.31 438 PRO A C 1
ATOM 3606 O O . PRO A 1 438 ? -29.114 -22.518 -1.226 1.00 89.31 438 PRO A O 1
ATOM 3609 N N . ASN A 1 439 ? -29.497 -24.722 -1.346 1.00 89.44 439 ASN A N 1
ATOM 3610 C CA . ASN A 1 439 ? -30.951 -24.636 -1.491 1.00 89.44 439 ASN A CA 1
ATOM 3611 C C . ASN A 1 439 ? -31.696 -24.380 -0.166 1.00 89.44 439 ASN A C 1
ATOM 3613 O O . ASN A 1 439 ? -32.923 -24.294 -0.168 1.00 89.44 439 ASN A O 1
ATOM 3617 N N . GLN A 1 440 ? -30.978 -24.312 0.957 1.00 91.88 440 GLN A N 1
ATOM 3618 C CA . GLN A 1 440 ? -31.499 -23.975 2.282 1.00 91.88 440 GLN A CA 1
ATOM 3619 C C . GLN A 1 440 ? -30.538 -22.981 2.952 1.00 91.88 440 GLN A C 1
ATOM 3621 O O . GLN A 1 440 ? -29.865 -23.344 3.914 1.00 91.88 440 GLN A O 1
ATOM 3626 N N . PRO A 1 441 ? -30.406 -21.746 2.431 1.00 94.62 441 PRO A N 1
ATOM 3627 C CA . PRO A 1 441 ? -29.524 -20.741 3.021 1.00 94.62 441 PRO A CA 1
ATOM 3628 C C . PRO A 1 441 ? -29.904 -20.453 4.478 1.00 94.62 441 PRO A C 1
ATOM 3630 O O . PRO A 1 441 ? -31.041 -20.692 4.894 1.00 94.62 441 PRO A O 1
ATOM 3633 N N . LEU A 1 442 ? -28.955 -19.962 5.275 1.00 95.00 442 LEU A N 1
ATOM 3634 C CA . LEU A 1 442 ? -29.146 -19.834 6.723 1.00 95.00 442 LEU A CA 1
ATOM 3635 C C . LEU A 1 442 ? -30.303 -18.905 7.112 1.00 95.00 442 LEU A C 1
ATOM 3637 O O . LEU A 1 442 ? -30.982 -19.190 8.097 1.00 95.00 442 LEU A O 1
ATOM 3641 N N . ASP A 1 443 ? -30.569 -17.855 6.335 1.00 94.31 443 ASP A N 1
ATOM 3642 C CA . ASP A 1 443 ? -31.692 -16.934 6.543 1.00 94.31 443 ASP A CA 1
ATOM 3643 C C . ASP A 1 443 ? -33.080 -17.566 6.325 1.00 94.31 443 ASP 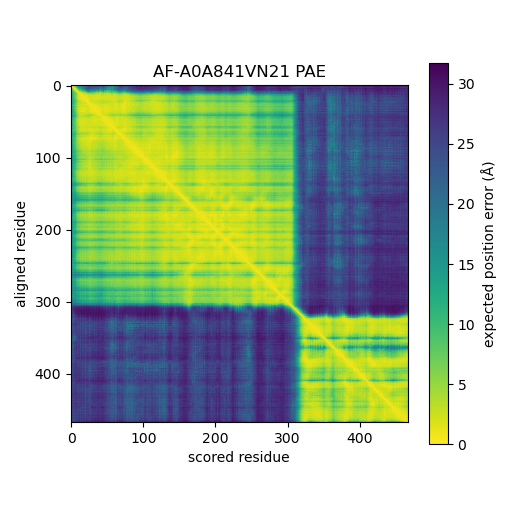A C 1
ATOM 3645 O O . ASP A 1 443 ? -34.082 -17.056 6.826 1.00 94.31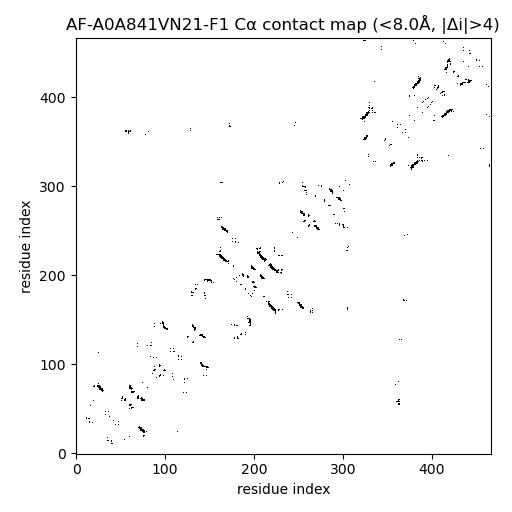 443 ASP A O 1
ATOM 3649 N N . SER A 1 444 ? -33.146 -18.706 5.631 1.00 93.25 444 SER A N 1
ATOM 3650 C CA . SER A 1 444 ? -34.385 -19.455 5.390 1.00 93.25 444 SER A CA 1
ATOM 3651 C C . SER A 1 444 ? -34.763 -20.393 6.544 1.00 93.25 444 SER A C 1
ATOM 3653 O O . SER A 1 444 ? -35.868 -20.945 6.571 1.00 93.25 444 SER A O 1
ATOM 3655 N N . LEU A 1 445 ? -33.854 -20.599 7.502 1.00 93.56 445 LEU A N 1
ATOM 3656 C CA . LEU A 1 445 ? -34.021 -21.537 8.608 1.00 93.56 445 LEU A CA 1
ATOM 3657 C C . LEU A 1 445 ? -34.676 -20.872 9.821 1.00 93.56 445 LEU A C 1
ATOM 3659 O O . LEU A 1 445 ? -34.462 -19.701 10.120 1.00 93.56 445 LEU A O 1
ATOM 3663 N N . ASN A 1 446 ? -35.423 -21.651 10.607 1.00 93.94 446 ASN A N 1
ATOM 3664 C CA . ASN A 1 446 ? -35.825 -21.179 11.932 1.00 93.94 446 ASN A CA 1
ATOM 3665 C C . ASN A 1 446 ? -34.638 -21.202 12.911 1.00 93.94 446 ASN A C 1
ATOM 3667 O O . ASN A 1 446 ? -33.662 -21.928 12.720 1.00 93.94 446 ASN A O 1
ATOM 3671 N N . SER A 1 447 ? -34.750 -20.478 14.026 1.00 89.12 447 SER A N 1
ATOM 3672 C CA . SER A 1 447 ? -33.635 -20.295 14.966 1.00 89.12 447 SER A CA 1
ATOM 3673 C C . SER A 1 447 ? -33.053 -21.601 15.526 1.00 89.12 447 SER A C 1
ATOM 3675 O O . SER A 1 447 ? -31.860 -21.672 15.817 1.00 89.12 447 SER A O 1
ATOM 3677 N N . ALA A 1 448 ? -33.857 -22.656 15.703 1.00 90.50 448 ALA A N 1
ATOM 3678 C CA . ALA A 1 448 ? -33.351 -23.941 16.194 1.00 90.50 448 ALA A CA 1
ATOM 3679 C C . ALA A 1 448 ? -32.536 -24.678 15.118 1.00 90.50 448 ALA A C 1
ATOM 3681 O O . ALA A 1 448 ? -31.493 -25.267 15.414 1.00 90.50 448 ALA A O 1
ATOM 3682 N N . GLN A 1 449 ? -32.999 -24.624 13.868 1.00 92.56 449 GLN A N 1
ATOM 3683 C CA . GLN A 1 449 ? -32.314 -25.199 12.713 1.00 92.56 449 GLN A CA 1
ATOM 3684 C C . GLN A 1 449 ? -31.029 -24.433 12.380 1.00 92.56 449 GLN A C 1
ATOM 3686 O O . GLN A 1 449 ? -29.997 -25.070 12.181 1.00 92.56 449 GLN A O 1
ATOM 3691 N N . GLU A 1 450 ? -31.062 -23.099 12.413 1.00 93.12 450 GLU A N 1
ATOM 3692 C CA . GLU A 1 450 ? -29.896 -22.233 12.193 1.00 93.12 450 GLU A CA 1
ATOM 3693 C C . GLU A 1 450 ? -28.778 -22.539 13.206 1.00 93.12 450 GLU A C 1
ATOM 3695 O O . GLU A 1 450 ? -27.641 -22.821 12.831 1.00 93.12 450 GLU A O 1
ATOM 3700 N N . ASN A 1 451 ? -29.105 -22.600 14.504 1.00 90.75 451 ASN A N 1
ATOM 3701 C CA . ASN A 1 451 ? -28.132 -22.941 15.550 1.00 90.75 451 ASN A CA 1
ATOM 3702 C C . ASN A 1 451 ? -27.497 -24.325 15.336 1.00 90.75 451 ASN A C 1
ATOM 3704 O O . ASN A 1 451 ? -26.302 -24.512 15.582 1.00 90.75 451 ASN A O 1
ATOM 3708 N N . LYS A 1 452 ? -28.285 -25.307 14.879 1.00 93.00 452 LYS A N 1
ATOM 3709 C CA . LYS A 1 452 ? -27.776 -26.641 14.540 1.00 93.00 452 LYS A CA 1
ATOM 3710 C C . LYS A 1 452 ? -26.853 -26.585 13.319 1.00 93.00 452 LYS A C 1
ATOM 3712 O O . LYS A 1 452 ? -25.776 -27.181 13.359 1.00 93.00 452 LYS A O 1
ATOM 3717 N N . ALA A 1 453 ? -27.239 -25.844 12.281 1.00 94.56 453 ALA A N 1
ATOM 3718 C CA . ALA A 1 453 ? -26.434 -25.649 11.081 1.00 94.56 453 ALA A CA 1
ATOM 3719 C C . ALA A 1 453 ? -25.070 -25.031 11.423 1.00 94.56 453 ALA A C 1
ATOM 3721 O O . ALA A 1 453 ? -24.046 -25.575 11.012 1.00 94.56 453 ALA A O 1
ATOM 3722 N N . TRP A 1 454 ? -25.024 -23.994 12.268 1.00 95.38 454 TRP A N 1
ATOM 3723 C CA . TRP A 1 454 ? -23.768 -23.390 12.726 1.00 95.38 454 TRP A CA 1
ATOM 3724 C C . TRP A 1 454 ? -22.829 -24.377 13.421 1.00 95.38 454 TRP A C 1
ATOM 3726 O O . TRP A 1 454 ? -21.618 -24.367 13.179 1.00 95.38 454 TRP A O 1
ATOM 3736 N N . VAL A 1 455 ? -23.366 -25.258 14.271 1.00 91.94 455 VAL A N 1
ATOM 3737 C CA . VAL A 1 455 ? -22.572 -26.296 14.946 1.00 91.94 455 VAL A CA 1
ATOM 3738 C C . VAL A 1 455 ? -21.955 -27.261 13.934 1.00 91.94 455 VAL A C 1
ATOM 3740 O O . VAL A 1 455 ? -20.778 -27.610 14.058 1.00 91.94 455 VAL A O 1
ATOM 3743 N N . ASP A 1 456 ? -22.720 -27.688 12.933 1.00 92.75 456 ASP A N 1
ATOM 3744 C CA . ASP A 1 456 ? -22.238 -28.626 11.920 1.00 92.75 456 ASP A CA 1
ATOM 3745 C C . ASP A 1 456 ? -21.240 -27.969 10.951 1.00 92.75 456 ASP A C 1
ATOM 3747 O O . ASP A 1 456 ? -20.213 -28.575 10.635 1.00 92.75 456 ASP A O 1
ATOM 3751 N N . ILE A 1 457 ? -21.455 -26.702 10.583 1.00 94.94 457 ILE A N 1
ATOM 3752 C CA . ILE A 1 457 ? -20.494 -25.873 9.838 1.00 94.94 457 ILE A CA 1
ATOM 3753 C C . ILE A 1 457 ? -19.161 -25.784 10.598 1.00 94.94 457 ILE A C 1
ATOM 3755 O O . ILE A 1 457 ? -18.103 -26.077 10.039 1.00 94.94 457 ILE A O 1
ATOM 3759 N N . CYS A 1 458 ? -19.188 -25.469 11.898 1.00 92.06 458 CYS A N 1
ATOM 3760 C CA . CYS A 1 458 ? -17.969 -25.366 12.709 1.00 92.06 458 CYS A CA 1
ATOM 3761 C C . CYS A 1 458 ? -17.195 -26.693 12.786 1.00 92.06 458 CYS A C 1
ATOM 3763 O O . CYS A 1 458 ? -15.962 -26.694 12.797 1.00 92.06 458 CYS A O 1
ATOM 3765 N N . LYS A 1 459 ? -17.890 -27.841 12.815 1.00 90.19 459 LYS A N 1
ATOM 3766 C CA . LYS A 1 459 ? -17.234 -29.161 12.755 1.00 90.19 459 LYS A CA 1
ATOM 3767 C C . LYS A 1 459 ? -16.511 -29.372 11.423 1.00 90.19 459 LYS A C 1
ATOM 3769 O O . LYS A 1 459 ? -15.392 -29.882 11.446 1.00 90.19 459 LYS A O 1
ATOM 3774 N N . LYS A 1 460 ? -17.113 -28.965 10.298 1.00 92.56 460 LYS A N 1
ATOM 3775 C CA . LYS A 1 460 ? -16.492 -29.049 8.964 1.00 92.56 460 LYS A CA 1
ATOM 3776 C C . LYS A 1 460 ? -15.242 -28.173 8.866 1.00 92.56 460 LYS A C 1
ATOM 3778 O O . LYS A 1 460 ? -14.193 -28.673 8.473 1.00 92.56 460 LYS A O 1
ATOM 3783 N N . ILE A 1 461 ? -15.318 -26.919 9.326 1.00 90.31 461 ILE A N 1
ATOM 3784 C CA . ILE A 1 461 ? -14.164 -25.998 9.367 1.00 90.31 461 ILE A CA 1
ATOM 3785 C C . ILE A 1 461 ? -13.018 -26.607 10.187 1.00 90.31 461 ILE A C 1
ATOM 3787 O O . ILE A 1 461 ? -11.868 -26.636 9.752 1.00 90.31 461 ILE A O 1
ATOM 3791 N N . LYS A 1 462 ? -13.330 -27.157 11.367 1.00 87.44 462 LYS A N 1
ATOM 3792 C CA . LYS A 1 462 ? -12.333 -27.813 12.218 1.00 87.44 462 LYS A CA 1
ATOM 3793 C C . LYS A 1 462 ? -11.695 -29.031 11.544 1.00 87.44 462 LYS A C 1
ATOM 3795 O O . LYS A 1 462 ? -10.493 -29.231 11.693 1.00 87.44 462 LYS A O 1
ATOM 3800 N N . ALA A 1 463 ? -12.479 -29.851 10.847 1.00 87.69 463 ALA A N 1
ATOM 3801 C CA . ALA A 1 463 ? -11.958 -31.014 10.135 1.00 87.69 463 ALA A CA 1
ATOM 3802 C C . ALA A 1 463 ? -10.977 -30.601 9.025 1.00 87.69 463 ALA A C 1
ATOM 3804 O O . ALA A 1 463 ? -9.904 -31.185 8.939 1.00 87.69 463 ALA A O 1
ATOM 3805 N N . ALA A 1 464 ? -11.293 -29.549 8.264 1.00 86.75 464 ALA A N 1
ATOM 3806 C CA . ALA A 1 464 ? -10.435 -29.034 7.193 1.00 86.75 464 ALA A CA 1
ATOM 3807 C C . ALA A 1 464 ? -9.108 -28.424 7.691 1.00 86.75 464 ALA A C 1
ATOM 3809 O O . ALA A 1 464 ? -8.106 -28.444 6.988 1.00 86.75 464 ALA A O 1
ATOM 3810 N N . ILE A 1 465 ? -9.074 -27.894 8.917 1.00 82.44 465 ILE A N 1
ATOM 3811 C CA . ILE A 1 465 ? -7.832 -27.405 9.538 1.00 82.44 465 ILE A CA 1
ATOM 3812 C C . ILE A 1 465 ? -6.938 -28.560 10.017 1.00 82.44 465 ILE A C 1
ATOM 3814 O O . ILE A 1 465 ? -5.711 -28.449 9.952 1.00 82.44 465 ILE A O 1
ATOM 3818 N N . LEU A 1 466 ? -7.530 -29.639 10.542 1.00 78.06 466 LEU A N 1
ATOM 3819 C CA . LEU A 1 466 ? -6.805 -30.735 11.200 1.00 78.06 466 LEU A CA 1
ATOM 3820 C C . LEU A 1 466 ? -6.395 -31.881 10.264 1.00 78.06 466 LEU A C 1
ATOM 3822 O O . LEU A 1 466 ? -5.449 -32.590 10.601 1.00 78.06 466 LEU A O 1
ATOM 3826 N N . GLY A 1 467 ? -7.105 -32.075 9.150 1.00 62.41 467 GLY A N 1
ATOM 3827 C CA . GLY A 1 467 ? -6.672 -32.936 8.040 1.00 62.41 467 GLY A CA 1
ATOM 3828 C C . GLY A 1 467 ? -5.584 -32.255 7.234 1.00 62.41 467 GLY A C 1
ATOM 3829 O O . GLY A 1 467 ? -4.631 -32.947 6.829 1.00 62.41 467 GLY A O 1
#

Secondary structure (DSSP, 8-state):
--TTTT----HHHHHHHHHHHT--SSEEEHHHHHHHHHHTT---HHHHHHHHHHHHHTTSSB--TT-TTGGGEEES-HHHHHHHHHHHHT-HHHHHTTTEEEHHHHHHHT-SHHHHTTHHHHHHHHHHTTS-EE-TTSTTEEE-GGGS-SSPPP-----TT-EEEEEEESS--TTHHHHHHHHTGGGBGGGT-EETTEEEEEETTEEEEEEEEGGGTEEEEEEEETTHHHHHHHHHHHHHHHHHTSTT--EEEEEEP-STTTTT-SS--EEEHHHHHHHHHTT--EEE-TTT--EEEHHHHHHTT----S-----PPPPPPP-EEEEE--GGGHHHHHHHHHHHHHHHHTTS-EEE-GGG--BTB-HHHHHHHHHHHEEEEEEEE-HHHHT-HHIIIIIHHHHHHHHHHH-PEEEEEE-S---GGGSGGGGS-BSS-TTS-GGGS-HHHHHHHHHHHHHHHHHHHH-

Radius of gyration: 25.35 Å; Cα contacts (8 Å, |Δi|>4): 727; chains: 1; bounding box: 71×57×67 Å